Protein AF-D8QLU0-F1 (afdb_monomer_lite)

Structure (mmCIF, N/CA/C/O backbone):
data_AF-D8QLU0-F1
#
_entry.id   AF-D8QLU0-F1
#
loop_
_atom_site.group_PDB
_atom_site.id
_atom_site.type_symbol
_atom_site.label_atom_id
_atom_site.label_alt_id
_atom_site.label_comp_id
_atom_site.label_asym_id
_atom_site.label_entity_id
_atom_site.label_seq_id
_atom_site.pdbx_PDB_ins_code
_atom_site.Cartn_x
_atom_site.Cartn_y
_atom_site.Cartn_z
_atom_site.occupancy
_atom_site.B_iso_or_equiv
_atom_site.auth_seq_id
_atom_site.auth_comp_id
_atom_site.auth_asym_id
_atom_site.auth_atom_id
_atom_site.pdbx_PDB_model_num
ATOM 1 N N . MET A 1 1 ? -12.767 -21.954 -12.892 1.00 42.59 1 MET A N 1
ATOM 2 C CA . MET A 1 1 ? -11.799 -21.763 -13.993 1.00 42.59 1 MET A CA 1
ATOM 3 C C . MET A 1 1 ? -10.598 -22.653 -13.719 1.00 42.59 1 MET A C 1
ATOM 5 O O . MET A 1 1 ? -9.968 -22.487 -12.685 1.00 42.59 1 MET A O 1
ATOM 9 N N . LYS A 1 2 ? -10.355 -23.665 -14.560 1.00 37.97 2 LYS A N 1
ATOM 10 C CA . LYS A 1 2 ? -9.156 -24.511 -14.462 1.00 37.97 2 LYS A CA 1
ATOM 11 C C . LYS A 1 2 ? -7.978 -23.717 -15.044 1.00 37.97 2 LYS A C 1
ATOM 13 O O . LYS A 1 2 ? -8.169 -23.142 -16.116 1.00 37.97 2 LYS A O 1
ATOM 18 N N . PRO A 1 3 ? -6.809 -23.652 -14.385 1.00 48.03 3 PRO A N 1
ATOM 19 C CA . PRO A 1 3 ? -5.644 -23.011 -14.973 1.00 48.03 3 PRO A CA 1
ATOM 20 C C . PRO A 1 3 ? -5.264 -23.787 -16.233 1.00 48.03 3 PRO A C 1
ATOM 22 O O . PRO A 1 3 ? -4.980 -24.984 -16.182 1.00 48.03 3 PRO A O 1
ATOM 25 N N . SER A 1 4 ? -5.332 -23.111 -17.376 1.00 42.91 4 SER A N 1
ATOM 26 C CA . SER A 1 4 ? -4.796 -23.608 -18.632 1.00 42.91 4 SER A CA 1
ATOM 27 C C . SER A 1 4 ? -3.298 -23.802 -18.443 1.00 42.91 4 SER A C 1
ATOM 29 O O . SER A 1 4 ? -2.547 -22.831 -18.364 1.00 42.91 4 SER A O 1
ATOM 31 N N . THR A 1 5 ? -2.865 -25.053 -18.341 1.00 47.31 5 THR A N 1
ATOM 32 C CA . THR A 1 5 ? -1.463 -25.429 -18.464 1.00 47.31 5 THR A CA 1
ATOM 33 C C . THR A 1 5 ? -1.052 -25.168 -19.907 1.00 47.31 5 THR A C 1
ATOM 35 O O . THR A 1 5 ? -1.165 -26.023 -20.785 1.00 47.31 5 THR A O 1
ATOM 38 N N . SER A 1 6 ? -0.628 -23.934 -20.176 1.00 44.28 6 SER A N 1
ATOM 39 C CA . SER A 1 6 ? 0.120 -23.592 -21.375 1.00 44.28 6 SER A CA 1
ATOM 40 C C . SER A 1 6 ? 1.291 -24.563 -21.452 1.00 44.28 6 SER A C 1
ATOM 42 O O . SER A 1 6 ? 2.191 -24.532 -20.614 1.00 44.28 6 SER A O 1
ATOM 44 N N . LYS A 1 7 ? 1.227 -25.483 -22.417 1.00 47.84 7 LYS A N 1
ATOM 45 C CA . LYS A 1 7 ? 2.343 -26.343 -22.791 1.00 47.84 7 LYS A CA 1
ATOM 46 C C . LYS A 1 7 ? 3.467 -25.419 -23.247 1.00 47.84 7 LYS A C 1
ATOM 48 O O . LYS A 1 7 ? 3.504 -25.009 -24.404 1.00 47.84 7 LYS A O 1
ATOM 53 N N . GLU A 1 8 ? 4.344 -25.050 -22.321 1.00 51.41 8 GLU A N 1
ATOM 54 C CA . GLU A 1 8 ? 5.657 -24.505 -22.632 1.00 51.41 8 GLU A CA 1
ATOM 55 C C . GLU A 1 8 ? 6.425 -25.600 -23.374 1.00 51.41 8 GLU A C 1
ATOM 57 O O . GLU A 1 8 ? 7.183 -26.374 -22.793 1.00 51.41 8 GLU A O 1
ATOM 62 N N . ASN A 1 9 ? 6.220 -25.668 -24.688 1.00 54.59 9 ASN A N 1
ATOM 63 C CA . ASN A 1 9 ? 7.154 -26.291 -25.615 1.00 54.59 9 ASN A CA 1
ATOM 64 C C . ASN A 1 9 ? 8.391 -25.385 -25.712 1.00 54.59 9 ASN A C 1
ATOM 66 O O . ASN A 1 9 ? 8.715 -24.856 -26.773 1.00 54.59 9 ASN A O 1
ATOM 70 N N . GLY A 1 10 ? 9.049 -25.141 -24.576 1.00 65.44 10 GLY A N 1
ATOM 71 C CA . GLY A 1 10 ? 10.391 -24.590 -24.574 1.00 65.44 10 GLY A CA 1
ATOM 72 C C . GLY A 1 10 ? 11.273 -25.592 -25.302 1.00 65.44 10 GLY A C 1
ATOM 73 O O . GLY A 1 10 ? 11.283 -26.768 -24.934 1.00 65.44 10 GLY A O 1
ATOM 74 N N . LEU A 1 11 ? 11.947 -25.141 -26.360 1.00 71.50 11 LEU A N 1
ATOM 75 C CA . LEU A 1 11 ? 12.997 -25.892 -27.042 1.00 71.50 11 LEU A CA 1
ATOM 76 C C . LEU A 1 11 ? 14.055 -26.265 -25.999 1.00 71.50 11 LEU A C 1
ATOM 78 O O . LEU A 1 11 ? 14.916 -25.454 -25.668 1.00 71.50 11 LEU A O 1
ATOM 82 N N . ARG A 1 12 ? 13.929 -27.459 -25.419 1.00 82.44 12 ARG A N 1
ATOM 83 C CA . ARG A 1 12 ? 14.950 -28.030 -24.549 1.00 82.44 12 ARG A CA 1
ATOM 84 C C . ARG A 1 12 ? 16.053 -28.530 -25.459 1.00 82.44 12 ARG A C 1
ATOM 86 O O . ARG A 1 12 ? 15.788 -29.373 -26.314 1.00 82.44 12 ARG A O 1
ATOM 93 N N . TYR A 1 13 ? 17.247 -27.981 -25.289 1.00 87.44 13 TYR A N 1
ATOM 94 C CA . TYR A 1 13 ? 18.427 -28.514 -25.948 1.00 87.44 13 TYR A CA 1
ATOM 95 C C . TYR A 1 13 ? 18.682 -29.919 -25.418 1.00 87.44 13 TYR A C 1
ATOM 97 O O . TYR A 1 13 ? 18.434 -30.213 -24.243 1.00 87.44 13 TYR A O 1
ATOM 105 N N . THR A 1 14 ? 19.161 -30.797 -26.290 1.00 94.12 14 THR A N 1
ATOM 106 C CA . THR A 1 14 ? 19.737 -32.054 -25.816 1.00 94.12 14 THR A CA 1
ATOM 107 C C . THR A 1 14 ? 20.988 -31.743 -24.988 1.00 94.12 14 THR A C 1
ATOM 109 O O . THR A 1 14 ? 21.641 -30.713 -25.178 1.00 94.12 14 THR A O 1
ATOM 112 N N . THR A 1 15 ? 21.315 -32.603 -24.025 1.00 93.75 15 THR A N 1
ATOM 113 C CA . THR A 1 15 ? 22.487 -32.427 -23.148 1.00 93.75 15 THR A CA 1
ATOM 114 C C . THR A 1 15 ? 23.781 -32.319 -23.957 1.00 93.75 15 THR A C 1
ATOM 116 O O . THR A 1 15 ? 24.640 -31.500 -23.638 1.00 93.75 15 THR A O 1
ATOM 119 N N . GLU A 1 16 ? 23.873 -33.067 -25.056 1.00 95.50 16 GLU A N 1
ATOM 120 C CA . GLU A 1 16 ? 24.965 -33.006 -26.030 1.00 95.50 16 GLU A CA 1
ATOM 121 C C . GLU A 1 16 ? 25.067 -31.639 -26.721 1.00 95.50 16 GLU A C 1
ATOM 123 O O . GLU A 1 16 ? 26.134 -31.024 -26.721 1.00 95.50 16 GLU A O 1
ATOM 128 N N . GLU A 1 17 ? 23.958 -31.117 -27.254 1.00 93.75 17 GLU A N 1
ATOM 129 C CA . GLU A 1 17 ? 23.924 -29.795 -27.899 1.00 93.75 17 GLU A CA 1
ATOM 130 C C . GLU A 1 17 ? 24.283 -28.674 -26.920 1.00 93.75 17 GLU A C 1
ATOM 132 O O . GLU A 1 17 ? 24.982 -27.721 -27.279 1.00 93.75 17 GLU A O 1
ATOM 137 N N . ALA A 1 18 ? 23.811 -28.780 -25.677 1.00 93.25 18 ALA A N 1
ATOM 138 C CA . ALA A 1 18 ? 24.097 -27.810 -24.633 1.00 93.25 18 ALA A CA 1
ATOM 139 C C . ALA A 1 18 ? 25.587 -27.798 -24.260 1.00 93.25 18 ALA A C 1
ATOM 141 O O . ALA A 1 18 ? 26.190 -26.726 -24.159 1.00 93.25 18 ALA A O 1
ATOM 142 N N . LEU A 1 19 ? 26.197 -28.978 -24.119 1.00 94.75 19 LEU A N 1
ATOM 143 C CA . LEU A 1 19 ? 27.624 -29.127 -23.846 1.00 94.75 19 LEU A CA 1
ATOM 144 C C . LEU A 1 19 ? 28.475 -28.603 -25.008 1.00 94.75 19 LEU A C 1
ATOM 146 O O . LEU A 1 19 ? 29.396 -27.818 -24.782 1.00 94.75 19 LEU A O 1
ATOM 150 N N . GLN A 1 20 ? 28.122 -28.936 -26.252 1.00 95.00 20 GLN A N 1
ATOM 151 C CA . GLN A 1 20 ? 28.825 -28.438 -27.436 1.00 95.00 20 GLN A CA 1
ATOM 152 C C . GLN A 1 20 ? 28.739 -26.907 -27.549 1.00 95.00 20 GLN A C 1
ATOM 154 O O . GLN A 1 20 ? 29.733 -26.239 -27.844 1.00 95.00 20 GLN A O 1
ATOM 159 N N . ALA A 1 21 ? 27.569 -26.323 -27.274 1.00 91.50 21 ALA A N 1
ATOM 160 C CA . ALA A 1 21 ? 27.392 -24.874 -27.283 1.00 91.50 21 ALA A CA 1
ATOM 161 C C . ALA A 1 21 ? 28.233 -24.173 -26.203 1.00 91.50 21 ALA A C 1
ATOM 163 O O . ALA A 1 21 ? 28.772 -23.096 -26.454 1.00 91.50 21 ALA A O 1
ATOM 164 N N . LEU A 1 22 ? 28.375 -24.777 -25.020 1.00 91.38 22 LEU A N 1
ATOM 165 C CA . LEU A 1 22 ? 29.214 -24.248 -23.942 1.00 91.38 22 LEU A CA 1
ATOM 166 C C . LEU A 1 22 ? 30.711 -24.399 -24.242 1.00 91.38 22 LEU A C 1
ATOM 168 O O . LEU A 1 22 ? 31.480 -23.483 -23.956 1.00 91.38 22 LEU A O 1
ATOM 172 N N . GLN A 1 23 ? 31.131 -25.489 -24.885 1.00 93.88 23 GLN A N 1
ATOM 173 C CA . GLN A 1 23 ? 32.516 -25.664 -25.340 1.00 93.88 23 GLN A CA 1
ATOM 174 C C . GLN A 1 23 ? 32.914 -24.613 -26.382 1.00 93.88 23 GLN A C 1
ATOM 176 O O . GLN A 1 23 ? 33.992 -24.029 -26.287 1.00 93.88 23 GLN A O 1
ATOM 181 N N . LEU A 1 24 ? 32.019 -24.278 -27.320 1.00 88.06 24 LEU A N 1
ATOM 182 C CA . LEU A 1 24 ? 32.236 -23.175 -28.269 1.00 88.06 24 LEU A CA 1
ATOM 183 C C . LEU A 1 24 ? 32.395 -21.807 -27.581 1.00 88.06 24 LEU A C 1
ATOM 185 O O . LEU A 1 24 ? 32.957 -20.884 -28.169 1.00 88.06 24 LEU A O 1
ATOM 189 N N . LEU A 1 25 ? 31.910 -21.673 -26.344 1.00 85.69 25 LEU A N 1
ATOM 190 C CA . LEU A 1 25 ? 32.063 -20.482 -25.506 1.00 85.69 25 LEU A CA 1
ATOM 191 C C . LEU A 1 25 ? 33.314 -20.527 -24.613 1.00 85.69 25 LEU A C 1
ATOM 193 O O . LEU A 1 25 ? 33.528 -19.596 -23.838 1.00 85.69 25 LEU A O 1
ATOM 197 N N . GLY A 1 26 ? 34.143 -21.569 -24.728 1.00 88.69 26 GLY A N 1
ATOM 198 C CA . GLY A 1 26 ? 35.366 -21.738 -23.943 1.00 88.69 26 GLY A CA 1
ATOM 199 C C . GLY A 1 26 ? 35.150 -22.385 -22.573 1.00 88.69 26 GLY A C 1
ATOM 200 O O . GLY A 1 26 ? 35.978 -22.198 -21.683 1.00 88.69 26 GLY A O 1
ATOM 201 N N . ALA A 1 27 ? 34.047 -23.115 -22.372 1.00 89.38 27 ALA A N 1
ATOM 202 C CA . ALA A 1 27 ? 33.886 -23.939 -21.177 1.00 89.38 27 ALA A CA 1
ATOM 203 C C . ALA A 1 27 ? 34.924 -25.085 -21.160 1.00 89.38 27 ALA A C 1
ATOM 205 O O . ALA A 1 27 ? 35.258 -25.611 -22.225 1.00 89.38 27 ALA A O 1
ATOM 206 N N . PRO A 1 28 ? 35.431 -25.483 -19.977 1.00 91.44 28 PRO A N 1
ATOM 207 C CA . PRO A 1 28 ? 36.378 -26.589 -19.853 1.00 91.44 28 PRO A CA 1
ATOM 208 C C . PRO A 1 28 ? 35.772 -27.918 -20.327 1.00 91.44 28 PRO A C 1
ATOM 210 O O . PRO A 1 28 ? 34.553 -28.100 -20.314 1.00 91.44 28 PRO A O 1
ATOM 213 N N . GLU A 1 29 ? 36.631 -28.859 -20.725 1.00 95.06 29 GLU A N 1
ATOM 21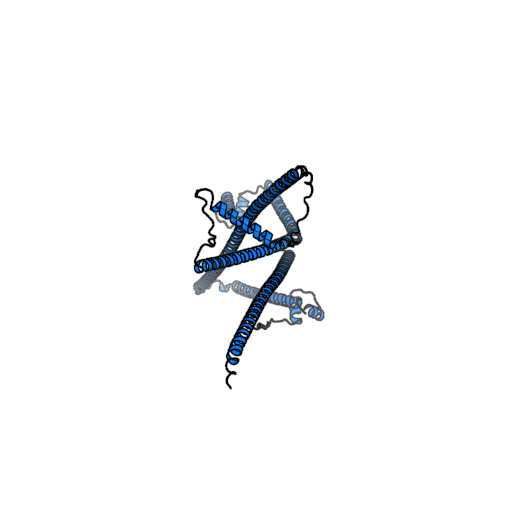4 C CA . GLU A 1 29 ? 36.221 -30.213 -21.104 1.00 95.06 29 GLU A CA 1
ATOM 215 C C . GLU A 1 29 ? 35.676 -30.952 -19.874 1.00 95.06 29 GLU A C 1
ATOM 217 O O . GLU A 1 29 ? 36.420 -31.349 -18.979 1.00 95.06 29 GLU A O 1
ATOM 222 N N . ILE A 1 30 ? 34.353 -31.092 -19.808 1.00 95.31 30 ILE A N 1
ATOM 223 C CA . ILE A 1 30 ? 33.642 -31.843 -18.770 1.00 95.31 30 ILE A CA 1
ATOM 224 C C . ILE A 1 30 ? 33.129 -33.135 -19.409 1.00 95.31 30 ILE A C 1
ATOM 226 O O . ILE A 1 30 ? 32.695 -33.127 -20.563 1.00 95.31 30 ILE A O 1
ATOM 230 N N . SER A 1 31 ? 33.183 -34.247 -18.671 1.00 97.19 31 SER A N 1
ATOM 231 C CA . SER A 1 31 ? 32.624 -35.515 -19.140 1.00 97.19 31 SER A CA 1
ATOM 232 C C . SER A 1 31 ? 31.111 -35.383 -19.364 1.00 97.19 31 SER A C 1
ATOM 234 O O . SER A 1 31 ? 30.419 -34.653 -18.650 1.00 97.19 31 SER A O 1
ATOM 236 N N . LEU A 1 32 ? 30.575 -36.090 -20.360 1.00 96.62 32 LEU A N 1
ATOM 237 C CA . LEU A 1 32 ? 29.146 -36.021 -20.672 1.00 96.62 32 LEU A CA 1
ATOM 238 C C . LEU A 1 32 ? 28.286 -36.484 -19.485 1.00 96.62 32 LEU A C 1
ATOM 240 O O . LEU A 1 32 ? 27.271 -35.862 -19.189 1.00 96.62 32 LEU A O 1
ATOM 244 N N . GLU A 1 33 ? 28.737 -37.496 -18.741 1.00 96.19 33 GLU A N 1
ATOM 245 C CA . GLU A 1 33 ? 28.049 -37.987 -17.542 1.00 96.19 33 GLU A CA 1
ATOM 246 C C . GLU A 1 33 ? 27.980 -36.935 -16.421 1.00 96.19 33 GLU A C 1
ATOM 248 O O . GLU A 1 33 ? 26.939 -36.778 -15.775 1.00 96.19 33 GLU A O 1
ATOM 253 N N . ASP A 1 34 ? 29.060 -36.180 -16.196 1.00 95.75 34 ASP A N 1
ATOM 254 C CA . ASP A 1 34 ? 29.078 -35.108 -15.195 1.00 95.75 34 ASP A CA 1
ATOM 255 C C . ASP A 1 34 ? 28.208 -33.926 -15.629 1.00 95.75 34 ASP A C 1
ATOM 257 O O . ASP A 1 34 ? 27.493 -33.332 -14.814 1.00 95.75 34 ASP A O 1
ATOM 261 N N . PHE A 1 35 ? 28.208 -33.616 -16.926 1.00 96.25 35 PHE A N 1
ATOM 262 C CA . PHE A 1 35 ? 27.355 -32.573 -17.474 1.00 96.25 35 PHE A CA 1
ATOM 263 C C . PHE A 1 35 ? 25.873 -32.945 -17.410 1.00 96.25 35 PHE A C 1
ATOM 265 O O . PHE A 1 35 ? 25.054 -32.107 -17.041 1.00 96.25 35 PHE A O 1
ATOM 272 N N . GLU A 1 36 ? 25.508 -34.201 -17.675 1.00 96.19 36 GLU A N 1
ATOM 273 C CA . GLU A 1 36 ? 24.134 -34.680 -17.508 1.00 96.19 36 GLU A CA 1
ATOM 274 C C . GLU A 1 36 ? 23.643 -34.540 -16.066 1.00 96.19 36 GLU A C 1
ATOM 276 O O . GLU A 1 36 ? 22.479 -34.204 -15.835 1.00 96.19 36 GLU A O 1
ATOM 281 N N . ARG A 1 37 ? 24.517 -34.767 -15.077 1.00 94.38 37 ARG A N 1
ATOM 282 C CA . ARG A 1 37 ? 24.182 -34.538 -13.663 1.00 94.38 37 ARG A CA 1
ATOM 283 C C . ARG A 1 37 ? 23.953 -33.056 -13.381 1.00 94.38 37 ARG A C 1
ATOM 285 O O . ARG A 1 37 ? 23.000 -32.723 -12.680 1.00 94.38 37 ARG A O 1
ATOM 292 N N . LEU A 1 38 ? 24.778 -32.180 -13.956 1.00 93.44 38 LEU A N 1
ATOM 293 C CA . LEU A 1 38 ? 24.679 -30.725 -13.810 1.00 93.44 38 LEU A CA 1
ATOM 294 C C . LEU A 1 38 ? 23.454 -30.131 -14.536 1.00 93.44 38 LEU A C 1
ATOM 296 O O . LEU A 1 38 ? 22.857 -29.159 -14.072 1.00 93.44 38 LEU A O 1
ATOM 300 N N . HIS A 1 39 ? 23.061 -30.725 -15.666 1.00 93.94 39 HIS A N 1
ATOM 301 C CA . HIS A 1 39 ? 21.926 -30.301 -16.493 1.00 93.94 39 HIS A CA 1
ATOM 302 C C . HIS A 1 39 ? 20.571 -30.728 -15.901 1.00 93.94 39 HIS A C 1
ATOM 304 O O . HIS A 1 39 ? 19.517 -30.231 -16.296 1.00 93.94 39 HIS A O 1
ATOM 310 N N . ARG A 1 40 ? 20.550 -31.586 -14.873 1.00 93.94 40 ARG A N 1
ATOM 311 C CA . ARG A 1 40 ? 19.311 -31.928 -14.159 1.00 93.94 40 ARG A CA 1
ATOM 312 C C . ARG A 1 40 ? 18.896 -30.809 -13.194 1.00 93.94 40 ARG A C 1
ATOM 314 O O . ARG A 1 40 ? 19.660 -30.359 -12.348 1.00 93.94 40 ARG A O 1
ATOM 321 N N . GLY A 1 41 ? 17.627 -30.403 -13.263 1.00 92.12 41 GLY A N 1
ATOM 322 C CA . GLY A 1 41 ? 17.003 -29.498 -12.288 1.00 92.12 41 GLY A CA 1
ATOM 323 C C . GLY A 1 41 ? 17.028 -28.015 -12.679 1.00 92.12 41 GLY A C 1
ATOM 324 O O . GLY A 1 41 ? 16.876 -27.663 -13.847 1.00 92.12 41 GLY A O 1
ATOM 325 N N . ALA A 1 42 ? 17.132 -27.124 -11.686 1.00 90.31 42 ALA A N 1
ATOM 326 C CA . ALA A 1 42 ? 17.070 -25.673 -11.900 1.00 90.31 42 ALA A CA 1
ATOM 327 C C . ALA A 1 42 ? 18.297 -25.127 -12.653 1.00 90.31 42 ALA A C 1
ATOM 329 O O . ALA A 1 42 ? 18.157 -24.211 -13.461 1.00 90.31 42 ALA A O 1
ATOM 330 N N . MET A 1 43 ? 19.470 -25.728 -12.433 1.00 90.75 43 MET A N 1
ATOM 331 C CA . MET A 1 43 ? 20.715 -25.347 -13.103 1.00 90.75 43 MET A CA 1
ATOM 332 C C . MET A 1 43 ? 20.645 -25.593 -14.614 1.00 90.75 43 MET A C 1
ATOM 334 O O . MET A 1 43 ? 20.988 -24.706 -15.387 1.00 90.75 43 MET A O 1
ATOM 338 N N . GLY A 1 44 ? 20.093 -26.732 -15.047 1.00 93.31 44 GLY A N 1
ATOM 339 C CA . GLY A 1 44 ? 19.870 -27.023 -16.468 1.00 93.31 44 GLY A CA 1
ATOM 340 C C . GLY A 1 44 ? 19.025 -25.974 -17.183 1.00 93.31 44 GLY A C 1
ATOM 341 O O . GLY A 1 44 ? 19.401 -25.507 -18.251 1.00 93.31 44 GLY A O 1
ATOM 342 N N . LYS A 1 45 ? 17.939 -25.503 -16.554 1.00 92.25 45 LYS A N 1
ATOM 343 C CA . LYS A 1 45 ? 17.112 -24.421 -17.123 1.00 92.25 45 LYS A CA 1
ATOM 344 C C . LYS A 1 45 ? 17.900 -23.122 -17.303 1.00 92.25 45 LYS A C 1
ATOM 346 O O . LYS A 1 45 ? 17.679 -22.387 -18.263 1.00 92.25 45 LYS A O 1
ATOM 351 N N . LEU A 1 46 ? 18.801 -22.828 -16.367 1.00 91.94 46 LEU A N 1
ATOM 352 C CA . LEU A 1 46 ? 19.657 -21.647 -16.416 1.00 91.94 46 LEU A CA 1
ATOM 353 C C . LEU A 1 46 ? 20.694 -21.789 -17.541 1.00 91.94 46 LEU A C 1
ATOM 355 O O . LEU A 1 46 ? 20.881 -20.853 -18.316 1.00 91.94 46 LEU A O 1
ATOM 359 N N . LEU A 1 47 ? 21.282 -22.978 -17.704 1.00 92.75 47 LEU A N 1
ATOM 360 C CA . LEU A 1 47 ? 22.176 -23.296 -18.820 1.00 92.75 47 LEU A CA 1
ATOM 361 C C . LEU A 1 47 ? 21.460 -23.181 -20.171 1.00 92.75 47 LEU A C 1
ATOM 363 O O . LEU A 1 47 ? 21.967 -22.494 -21.054 1.00 92.75 47 LEU A O 1
ATOM 367 N N . ASP A 1 48 ? 20.254 -23.734 -20.312 1.00 92.69 48 ASP A N 1
ATOM 368 C CA . ASP A 1 48 ? 19.435 -23.601 -21.526 1.00 92.69 48 ASP A CA 1
ATOM 369 C C . ASP A 1 48 ? 19.124 -22.122 -21.841 1.00 92.69 48 ASP A C 1
ATOM 371 O O . ASP A 1 48 ? 19.182 -21.677 -22.995 1.00 92.69 48 ASP A O 1
ATOM 375 N N . SER A 1 49 ? 18.849 -21.315 -20.808 1.00 91.25 49 SER A N 1
ATOM 376 C CA . SER A 1 49 ? 18.652 -19.867 -20.946 1.00 91.25 49 SER A CA 1
ATOM 377 C C . SER A 1 49 ? 19.928 -19.146 -21.396 1.00 91.25 49 SER A C 1
ATOM 379 O O . SER A 1 49 ? 19.862 -18.248 -22.236 1.00 91.25 49 SER A O 1
ATOM 381 N N . ILE A 1 50 ? 21.096 -19.520 -20.872 1.00 90.88 50 ILE A N 1
ATOM 382 C CA . ILE A 1 50 ? 22.382 -18.940 -21.283 1.00 90.88 50 ILE A CA 1
ATOM 383 C C . ILE A 1 50 ? 22.695 -19.322 -22.732 1.00 90.88 50 ILE A C 1
ATOM 385 O O . ILE A 1 50 ? 23.035 -18.452 -23.536 1.00 90.88 50 ILE A O 1
ATOM 389 N N . ILE A 1 51 ? 22.534 -20.598 -23.087 1.00 91.44 51 ILE A N 1
ATOM 390 C CA . ILE A 1 51 ? 22.804 -21.120 -24.431 1.00 91.44 51 ILE A CA 1
ATOM 391 C C . ILE A 1 51 ? 21.907 -20.430 -25.459 1.00 91.44 51 ILE A C 1
ATOM 393 O O . ILE A 1 51 ? 22.409 -19.918 -26.461 1.00 91.44 51 ILE A O 1
ATOM 397 N N . SER A 1 52 ? 20.601 -20.329 -25.195 1.00 88.56 52 SER A N 1
ATOM 398 C CA . SER A 1 52 ? 19.668 -19.630 -26.090 1.00 88.56 52 SER A CA 1
ATOM 399 C C . SER A 1 52 ? 20.038 -18.153 -26.278 1.00 88.56 52 SER A C 1
ATOM 401 O O . SER A 1 52 ? 20.063 -17.657 -27.410 1.00 88.56 52 SER A O 1
ATOM 403 N N . HIS A 1 53 ? 20.413 -17.454 -25.202 1.00 87.69 53 HIS A N 1
ATOM 404 C CA . HIS A 1 53 ? 20.850 -16.063 -25.278 1.00 87.69 53 HIS A CA 1
ATOM 405 C C . HIS A 1 53 ? 22.160 -15.915 -26.072 1.00 87.69 53 HIS A C 1
ATOM 407 O O . HIS A 1 53 ? 22.328 -14.966 -26.850 1.00 87.69 53 HIS A O 1
ATOM 413 N N . MET A 1 54 ? 23.103 -16.840 -25.900 1.00 85.88 54 MET A N 1
ATOM 414 C CA . MET A 1 54 ? 24.386 -16.810 -26.598 1.00 85.88 54 MET A CA 1
ATOM 415 C C . MET A 1 54 ? 24.254 -17.144 -28.081 1.00 85.88 54 MET A C 1
ATOM 417 O O . MET A 1 54 ? 24.802 -16.412 -28.907 1.00 85.88 54 MET A O 1
ATOM 421 N N . GLN A 1 55 ? 23.451 -18.147 -28.441 1.00 86.94 55 GLN A N 1
ATOM 422 C CA . GLN A 1 55 ? 23.112 -18.423 -29.838 1.00 86.94 55 GLN A CA 1
ATOM 423 C C . GLN A 1 55 ? 22.435 -17.214 -30.494 1.00 86.94 55 GLN A C 1
ATOM 425 O O . GLN A 1 55 ? 22.775 -16.849 -31.622 1.00 86.94 55 GLN A O 1
ATOM 430 N N . GLY A 1 56 ? 21.529 -16.538 -29.778 1.00 84.50 56 GLY A N 1
ATOM 431 C CA . GLY A 1 56 ? 20.923 -15.287 -30.232 1.00 84.50 56 GLY A CA 1
ATOM 432 C C . GLY A 1 56 ? 21.972 -14.218 -30.554 1.00 84.50 56 GLY A C 1
ATOM 433 O O . GLY A 1 56 ? 21.973 -13.654 -31.651 1.00 84.50 56 GLY A O 1
ATOM 434 N N . ARG A 1 57 ? 22.929 -13.986 -29.645 1.00 85.19 57 ARG A N 1
ATOM 435 C CA . ARG A 1 57 ? 24.042 -13.042 -29.863 1.00 85.19 57 ARG A CA 1
ATOM 436 C C . ARG A 1 57 ? 24.927 -13.440 -31.044 1.00 85.19 57 ARG A C 1
ATOM 438 O O . ARG A 1 57 ? 25.275 -12.578 -31.850 1.00 85.19 57 ARG A O 1
ATOM 445 N N . GLN A 1 58 ? 25.264 -14.721 -31.178 1.00 84.94 58 GLN A N 1
ATOM 446 C CA . GLN A 1 58 ? 26.107 -15.223 -32.263 1.00 84.94 58 GLN A CA 1
ATOM 447 C C . GLN A 1 58 ? 25.428 -15.057 -33.627 1.00 84.94 58 GLN A C 1
ATOM 449 O O . GLN A 1 58 ? 26.058 -14.568 -34.564 1.00 84.94 58 GLN A O 1
ATOM 454 N N . ARG A 1 59 ? 24.128 -15.365 -33.730 1.00 83.62 59 ARG A N 1
ATOM 455 C CA . ARG A 1 59 ? 23.335 -15.139 -34.950 1.00 83.62 59 ARG A CA 1
ATOM 456 C C . ARG A 1 59 ? 23.284 -13.658 -35.326 1.00 83.62 59 ARG A C 1
ATOM 458 O O . ARG A 1 59 ? 23.484 -13.321 -36.491 1.00 83.62 59 ARG A O 1
ATOM 465 N N . VAL A 1 60 ? 23.085 -12.765 -34.352 1.00 84.00 60 VAL A N 1
ATOM 466 C CA . VAL A 1 60 ? 23.115 -11.309 -34.586 1.00 84.00 60 VAL A CA 1
ATOM 467 C C . VAL A 1 60 ? 24.503 -10.848 -35.041 1.00 84.00 60 VAL A C 1
ATOM 469 O O . VAL A 1 60 ? 24.606 -10.047 -35.969 1.00 84.00 60 VAL A O 1
ATOM 472 N N . SER A 1 61 ? 25.571 -11.366 -34.432 1.00 86.19 61 SER A N 1
ATOM 473 C CA . SER A 1 61 ? 26.951 -11.065 -34.827 1.00 86.19 61 SER A CA 1
ATOM 474 C C . SER A 1 61 ? 27.245 -11.525 -36.260 1.00 86.19 61 SER A C 1
ATOM 476 O O . SER A 1 61 ? 27.717 -10.735 -37.075 1.00 86.19 61 SER A O 1
ATOM 478 N N . ALA A 1 62 ? 26.869 -12.758 -36.613 1.00 87.62 62 ALA A N 1
ATOM 479 C CA . ALA A 1 62 ? 27.018 -13.300 -37.962 1.00 87.62 62 ALA A CA 1
ATOM 480 C C . ALA A 1 62 ? 26.216 -12.496 -38.999 1.00 87.62 62 ALA A C 1
ATOM 482 O O . ALA A 1 62 ? 26.733 -12.180 -40.072 1.00 87.62 62 ALA A O 1
ATOM 483 N N . ALA A 1 63 ? 24.985 -12.094 -38.667 1.00 85.62 63 ALA A N 1
ATOM 484 C CA . ALA A 1 63 ? 24.175 -11.230 -39.521 1.00 85.62 63 ALA A CA 1
ATOM 485 C C . ALA A 1 63 ? 24.840 -9.859 -39.738 1.00 85.62 63 ALA A C 1
ATOM 487 O O . ALA A 1 63 ? 24.922 -9.388 -40.873 1.00 85.62 63 ALA A O 1
ATOM 488 N N . ARG A 1 64 ? 25.381 -9.237 -38.679 1.00 84.06 64 ARG A N 1
ATOM 489 C CA . ARG A 1 64 ? 26.134 -7.974 -38.781 1.00 84.06 64 ARG A CA 1
ATOM 490 C C . ARG A 1 64 ? 27.393 -8.128 -39.628 1.00 84.06 64 ARG A C 1
ATOM 492 O O . ARG A 1 64 ? 27.625 -7.295 -40.498 1.00 84.06 64 ARG A O 1
ATOM 499 N N . ALA A 1 65 ? 28.160 -9.197 -39.427 1.00 88.00 65 ALA A N 1
ATOM 500 C CA . ALA A 1 65 ? 29.337 -9.498 -40.234 1.00 88.00 65 ALA A CA 1
ATOM 501 C C . ALA A 1 65 ? 28.969 -9.702 -41.714 1.00 88.00 65 ALA A C 1
ATOM 503 O O . ALA A 1 65 ? 29.674 -9.221 -42.595 1.00 88.00 65 ALA A O 1
ATOM 504 N N . GLY A 1 66 ? 27.835 -10.351 -42.001 1.00 89.75 66 GLY A N 1
ATOM 505 C CA . GLY A 1 66 ? 27.307 -10.499 -43.358 1.00 89.75 66 GLY A CA 1
ATOM 506 C C . GLY A 1 66 ? 26.910 -9.165 -43.997 1.00 89.75 66 GLY A C 1
ATOM 507 O O . GLY A 1 66 ? 27.254 -8.912 -45.151 1.00 89.75 66 GLY A O 1
ATOM 508 N N . ILE A 1 67 ? 26.232 -8.287 -43.250 1.00 81.94 67 ILE A N 1
ATOM 509 C CA . ILE A 1 67 ? 25.887 -6.931 -43.709 1.00 81.94 67 ILE A CA 1
ATOM 510 C C . ILE A 1 67 ? 27.157 -6.120 -43.983 1.00 81.94 67 ILE A C 1
ATOM 512 O O . ILE A 1 67 ? 27.236 -5.446 -45.009 1.00 81.94 67 ILE A O 1
ATOM 516 N N . GLN A 1 68 ? 28.151 -6.205 -43.099 1.00 87.31 68 GLN A N 1
ATOM 517 C CA . GLN A 1 68 ? 29.408 -5.484 -43.255 1.00 87.31 68 GLN A CA 1
ATOM 518 C C . GLN A 1 68 ? 30.194 -5.989 -44.467 1.00 87.31 68 GLN A C 1
ATOM 520 O O . GLN A 1 68 ? 30.550 -5.184 -45.315 1.00 87.31 68 GLN A O 1
ATOM 525 N N . LYS A 1 69 ? 30.328 -7.311 -44.646 1.00 89.31 69 LYS A N 1
ATOM 526 C CA . LYS A 1 69 ? 30.951 -7.895 -45.845 1.00 89.31 69 LYS A CA 1
ATOM 527 C C . LYS A 1 69 ? 30.284 -7.426 -47.135 1.00 89.31 69 LYS A C 1
ATOM 529 O O . LYS A 1 69 ? 30.982 -7.112 -48.090 1.00 89.31 69 LYS A O 1
ATOM 534 N N . ARG A 1 70 ? 28.948 -7.346 -47.174 1.00 82.88 70 ARG A N 1
ATOM 535 C CA . ARG A 1 70 ? 28.233 -6.817 -48.349 1.00 82.88 70 ARG A CA 1
ATOM 536 C C . ARG A 1 70 ? 28.525 -5.335 -48.577 1.00 82.88 70 ARG A C 1
ATOM 538 O O . ARG A 1 70 ? 28.687 -4.931 -49.719 1.00 82.88 70 ARG A O 1
ATOM 545 N N . ARG A 1 71 ? 28.609 -4.528 -47.514 1.00 79.44 71 ARG A N 1
ATOM 546 C CA . ARG A 1 71 ? 28.997 -3.112 -47.622 1.00 79.44 71 ARG A CA 1
ATOM 547 C C . ARG A 1 71 ? 30.422 -2.953 -48.134 1.00 79.44 71 ARG A C 1
ATOM 549 O O . ARG A 1 71 ? 30.639 -2.150 -49.031 1.00 79.44 71 ARG A O 1
ATOM 556 N N . ASP A 1 72 ? 31.351 -3.741 -47.609 1.00 81.88 72 ASP A N 1
ATOM 557 C CA . ASP A 1 72 ? 32.757 -3.689 -48.000 1.00 81.88 72 ASP A CA 1
ATOM 558 C C . ASP A 1 72 ? 32.940 -4.174 -49.448 1.00 81.88 72 ASP A C 1
ATOM 560 O O . ASP A 1 72 ? 33.695 -3.569 -50.198 1.00 81.88 72 ASP A O 1
ATOM 564 N N . GLN A 1 73 ? 32.185 -5.190 -49.889 1.00 82.94 73 GLN A N 1
ATOM 565 C CA . GLN A 1 73 ? 32.152 -5.633 -51.292 1.00 82.94 73 GLN A CA 1
ATOM 566 C C . GLN A 1 73 ? 31.621 -4.551 -52.239 1.00 82.94 73 GLN A C 1
ATOM 568 O O . GLN A 1 73 ? 32.176 -4.364 -53.315 1.00 82.94 73 GLN A O 1
ATOM 573 N N . VAL A 1 74 ? 30.577 -3.820 -51.836 1.00 74.50 74 VAL A N 1
ATOM 574 C CA . VAL A 1 74 ? 30.045 -2.692 -52.619 1.00 74.50 74 VAL A CA 1
ATOM 575 C C . VAL A 1 74 ? 31.031 -1.519 -52.646 1.00 74.50 74 VAL A C 1
ATOM 577 O O . VAL A 1 74 ? 31.161 -0.857 -53.669 1.00 74.50 74 VAL A O 1
ATOM 580 N N . ALA A 1 75 ? 31.751 -1.269 -51.549 1.00 75.88 75 ALA A N 1
ATOM 581 C CA . ALA A 1 75 ? 32.765 -0.217 -51.475 1.00 75.88 75 ALA A CA 1
ATOM 582 C C . ALA A 1 75 ? 34.051 -0.559 -52.253 1.00 75.88 75 ALA A C 1
ATOM 584 O O . ALA A 1 75 ? 34.720 0.341 -52.754 1.00 75.88 75 ALA A O 1
ATOM 585 N N . ALA A 1 76 ? 34.395 -1.846 -52.354 1.00 78.19 76 ALA A N 1
ATOM 586 C CA . ALA A 1 76 ? 35.599 -2.337 -53.018 1.00 78.19 76 ALA A CA 1
ATOM 587 C C . ALA A 1 76 ? 35.458 -2.504 -54.540 1.00 78.19 76 ALA A C 1
ATOM 589 O O . ALA A 1 76 ? 36.438 -2.880 -55.177 1.00 78.19 76 ALA A O 1
ATOM 590 N N . ASP A 1 77 ? 34.285 -2.243 -55.130 1.00 73.00 77 ASP A N 1
ATOM 591 C CA . ASP A 1 77 ? 34.088 -2.275 -56.582 1.00 73.00 77 ASP A CA 1
ATOM 592 C C . ASP A 1 77 ? 34.259 -0.858 -57.184 1.00 73.00 77 ASP A C 1
ATOM 594 O O . ASP A 1 77 ? 33.301 -0.078 -57.249 1.00 73.00 77 ASP A O 1
ATOM 598 N N . PRO A 1 78 ? 35.472 -0.466 -57.635 1.00 60.97 78 PRO A N 1
ATOM 599 C CA . PRO A 1 78 ? 35.775 0.893 -58.098 1.00 60.97 78 PRO A CA 1
ATOM 600 C C . PRO A 1 78 ? 35.030 1.289 -59.384 1.00 60.97 78 PRO A C 1
ATOM 602 O O . PRO A 1 78 ? 35.075 2.451 -59.789 1.00 60.97 78 PRO A O 1
ATOM 605 N N . ARG A 1 79 ? 34.320 0.357 -60.038 1.00 58.44 79 ARG A N 1
ATOM 606 C CA . ARG A 1 79 ? 33.495 0.633 -61.228 1.00 58.44 79 ARG A CA 1
ATOM 607 C C . ARG A 1 79 ? 32.075 1.104 -60.900 1.00 58.44 79 ARG A C 1
ATOM 609 O O . ARG A 1 79 ? 31.391 1.597 -61.797 1.00 58.44 79 ARG A O 1
ATOM 616 N N . ALA A 1 80 ? 31.642 1.024 -59.640 1.00 56.41 80 ALA A N 1
ATOM 617 C CA . ALA A 1 80 ? 30.350 1.553 -59.194 1.00 56.41 80 ALA A CA 1
ATOM 618 C C . ALA A 1 80 ? 30.358 3.081 -58.961 1.00 56.41 80 ALA A C 1
ATOM 620 O O . ALA A 1 80 ? 29.310 3.680 -58.736 1.00 56.41 80 ALA A O 1
ATOM 621 N N . GLY A 1 81 ? 31.526 3.728 -59.043 1.00 52.97 81 GLY A N 1
ATOM 622 C CA . GLY A 1 81 ? 31.742 5.094 -58.562 1.00 52.97 81 GLY A CA 1
ATOM 623 C C . GLY A 1 81 ? 31.237 6.255 -59.422 1.00 52.97 81 GLY A C 1
ATOM 624 O O . GLY A 1 81 ? 31.511 7.388 -59.049 1.00 52.97 81 GLY A O 1
ATOM 625 N N . ASN A 1 82 ? 30.554 6.055 -60.559 1.00 51.00 82 ASN A N 1
ATOM 626 C CA . ASN A 1 82 ? 30.107 7.229 -61.337 1.00 51.00 82 ASN A CA 1
ATOM 627 C C . ASN A 1 82 ? 28.905 7.051 -62.271 1.00 51.00 82 ASN A C 1
ATOM 629 O O . ASN A 1 82 ? 28.640 7.903 -63.119 1.00 51.00 82 ASN A O 1
ATOM 633 N N . LYS A 1 83 ? 28.135 5.971 -62.126 1.00 55.28 83 LYS A N 1
ATOM 634 C CA . LYS A 1 83 ? 26.780 5.970 -62.678 1.00 55.28 83 LYS A CA 1
ATOM 635 C C . LYS A 1 83 ? 25.897 6.553 -61.593 1.00 55.28 83 LYS A C 1
ATOM 637 O O . LYS A 1 83 ? 25.484 5.817 -60.705 1.00 55.28 83 LYS A O 1
ATOM 642 N N . PHE A 1 84 ? 25.649 7.863 -61.659 1.00 52.25 84 PHE A N 1
ATOM 643 C CA . PHE A 1 84 ? 24.478 8.477 -61.039 1.00 52.25 84 PHE A CA 1
ATOM 644 C C . PHE A 1 84 ? 23.276 7.618 -61.429 1.00 52.25 84 PHE A C 1
ATOM 646 O O . PHE A 1 84 ? 22.757 7.694 -62.546 1.00 52.25 84 PHE A O 1
ATOM 653 N N . SER A 1 85 ? 22.929 6.692 -60.541 1.00 58.09 85 SER A N 1
ATOM 654 C CA . SER A 1 85 ? 21.738 5.883 -60.657 1.00 58.09 85 SER A CA 1
ATOM 655 C C . SER A 1 85 ? 20.597 6.881 -60.750 1.00 58.09 85 SER A C 1
ATOM 657 O O . SER A 1 85 ? 20.431 7.714 -59.861 1.00 58.09 85 SER A O 1
ATOM 659 N N . LYS A 1 86 ? 19.808 6.823 -61.825 1.00 60.81 86 LYS A N 1
ATOM 660 C CA . LYS A 1 86 ? 18.589 7.633 -61.947 1.00 60.81 86 LYS A CA 1
ATOM 661 C C . LYS A 1 86 ? 17.614 7.401 -60.773 1.00 60.81 86 LYS A C 1
ATOM 663 O O . LYS A 1 86 ? 16.664 8.164 -60.630 1.00 60.81 86 LYS A O 1
ATOM 668 N N . ASP A 1 87 ? 17.890 6.423 -59.906 1.00 63.22 87 ASP A N 1
ATOM 669 C CA . ASP A 1 87 ? 17.130 6.103 -58.702 1.00 63.22 87 ASP A CA 1
ATOM 670 C C . ASP A 1 87 ? 17.649 6.789 -57.423 1.00 63.22 87 ASP A C 1
ATOM 672 O O . ASP A 1 87 ? 17.024 6.647 -56.375 1.00 63.22 87 ASP A O 1
ATOM 676 N N . GLU A 1 88 ? 18.734 7.571 -57.463 1.00 76.25 88 GLU A N 1
ATOM 677 C CA . GLU A 1 88 ? 19.208 8.352 -56.307 1.00 76.25 88 GLU A CA 1
ATOM 678 C C . GLU A 1 88 ? 18.114 9.225 -55.643 1.00 76.25 88 GLU A C 1
ATOM 680 O O . GLU A 1 88 ? 17.994 9.188 -54.412 1.00 76.25 88 GLU A O 1
ATOM 685 N N . PRO A 1 89 ? 17.239 9.952 -56.378 1.00 80.38 89 PRO A N 1
ATOM 686 C CA . PRO A 1 89 ? 16.129 10.670 -55.747 1.00 80.38 89 PRO A CA 1
ATOM 687 C C . PRO A 1 89 ? 15.107 9.730 -55.086 1.00 80.38 89 PRO A C 1
ATOM 689 O O . PRO A 1 89 ? 14.566 10.064 -54.030 1.00 80.38 89 PRO A O 1
ATOM 692 N N . LEU A 1 90 ? 14.869 8.537 -55.647 1.00 80.44 90 LEU A N 1
ATOM 693 C CA . LEU A 1 90 ? 13.960 7.539 -55.070 1.00 80.44 90 LEU A CA 1
ATOM 694 C C . LEU A 1 90 ? 14.549 6.901 -53.807 1.00 80.44 90 LEU A C 1
ATOM 696 O O . LEU A 1 90 ? 13.830 6.692 -52.828 1.00 80.44 90 LEU A O 1
ATOM 700 N N . GLU A 1 91 ? 15.852 6.626 -53.784 1.00 79.56 91 GLU A N 1
ATOM 701 C CA . GLU A 1 91 ? 16.537 6.162 -52.579 1.00 79.56 91 GLU A CA 1
ATOM 702 C C . GLU A 1 91 ? 16.545 7.225 -51.482 1.00 79.56 91 GLU A C 1
ATOM 704 O O . GLU A 1 91 ? 16.286 6.907 -50.319 1.00 79.56 91 GLU A O 1
ATOM 709 N N . ASN A 1 92 ? 16.781 8.490 -51.835 1.00 82.25 92 ASN A N 1
ATOM 710 C CA . ASN A 1 92 ? 16.720 9.599 -50.888 1.00 82.25 92 ASN A CA 1
ATOM 711 C C . ASN A 1 92 ? 15.307 9.773 -50.317 1.00 82.25 92 ASN A C 1
ATOM 713 O O . ASN A 1 92 ? 15.163 9.929 -49.103 1.00 82.25 92 ASN A O 1
ATOM 717 N N . LEU A 1 93 ? 14.262 9.632 -51.141 1.00 87.00 93 LEU A N 1
ATOM 718 C CA . LEU A 1 93 ? 12.871 9.621 -50.680 1.00 87.00 93 LEU A CA 1
ATOM 719 C C . LEU A 1 93 ? 12.581 8.427 -49.752 1.00 87.00 93 LEU A C 1
ATOM 721 O O . LEU A 1 93 ? 11.954 8.594 -48.705 1.00 87.00 93 LEU A O 1
ATOM 725 N N . ARG A 1 94 ? 13.079 7.223 -50.068 1.00 87.56 94 ARG A N 1
ATOM 726 C CA . ARG A 1 94 ? 12.956 6.038 -49.193 1.00 87.56 94 ARG A CA 1
ATOM 727 C C . ARG A 1 94 ? 13.679 6.224 -47.856 1.00 87.56 94 ARG A C 1
ATOM 729 O O . ARG A 1 94 ? 13.161 5.843 -46.809 1.00 87.56 94 ARG A O 1
ATOM 736 N N . ARG A 1 95 ? 14.859 6.849 -47.855 1.00 87.31 95 ARG A N 1
ATOM 737 C CA . ARG A 1 95 ? 15.584 7.186 -46.618 1.00 87.31 95 ARG A CA 1
ATOM 738 C C . ARG A 1 95 ? 14.843 8.253 -45.815 1.00 87.31 95 ARG A C 1
ATOM 740 O O . ARG A 1 95 ? 14.740 8.116 -44.598 1.00 87.31 95 ARG A O 1
ATOM 747 N N . ALA A 1 96 ? 14.302 9.279 -46.470 1.00 90.81 96 ALA A N 1
ATOM 748 C CA . ALA A 1 96 ? 13.521 10.330 -45.823 1.00 90.81 96 ALA A CA 1
ATOM 749 C C . ALA A 1 96 ? 12.233 9.778 -45.191 1.00 90.81 96 ALA A C 1
ATOM 751 O O . ALA A 1 96 ? 11.970 10.043 -44.023 1.00 90.81 96 ALA A O 1
ATOM 752 N N . THR A 1 97 ? 11.488 8.935 -45.909 1.00 92.69 97 THR A N 1
ATOM 753 C CA . THR A 1 97 ? 10.285 8.259 -45.386 1.00 92.69 97 THR A CA 1
ATOM 754 C C . THR A 1 97 ? 10.617 7.294 -44.250 1.00 92.69 97 THR A C 1
ATOM 756 O O . THR A 1 97 ? 9.935 7.295 -43.230 1.00 92.69 97 THR A O 1
ATOM 759 N N . SER A 1 98 ? 11.714 6.535 -44.343 1.00 91.12 98 SER A N 1
ATOM 760 C CA . SER A 1 98 ? 12.174 5.698 -43.228 1.00 91.12 98 SER A CA 1
ATOM 761 C C . SER A 1 98 ? 12.536 6.523 -41.989 1.00 91.12 98 SER A C 1
ATOM 763 O O . SER A 1 98 ? 12.255 6.082 -40.876 1.00 91.12 98 SER A O 1
ATOM 765 N N . ARG A 1 99 ? 13.157 7.699 -42.157 1.00 90.81 99 ARG A N 1
ATOM 766 C CA . ARG A 1 99 ? 13.467 8.617 -41.049 1.00 90.81 99 ARG A CA 1
ATOM 767 C C . ARG A 1 99 ? 12.205 9.237 -40.460 1.00 90.81 99 ARG A C 1
ATOM 769 O O . ARG A 1 99 ? 12.103 9.305 -39.241 1.00 90.81 99 ARG A O 1
ATOM 776 N N . LEU A 1 100 ? 11.246 9.629 -41.300 1.00 94.06 100 LEU A N 1
ATOM 777 C CA . LEU A 1 100 ? 9.944 10.138 -40.869 1.00 94.06 100 LEU A CA 1
ATOM 778 C C . LEU A 1 100 ? 9.202 9.089 -40.034 1.00 94.06 100 LEU A C 1
ATOM 780 O O . LEU A 1 100 ? 8.783 9.388 -38.924 1.00 94.06 100 LEU A O 1
ATOM 784 N N . ASN A 1 101 ? 9.124 7.846 -40.515 1.00 93.50 101 ASN A N 1
ATOM 785 C CA . ASN A 1 101 ? 8.460 6.755 -39.800 1.00 93.50 101 ASN A CA 1
ATOM 786 C C . ASN A 1 101 ? 9.176 6.413 -38.484 1.00 93.50 101 ASN A C 1
ATOM 788 O O . ASN A 1 101 ? 8.530 6.096 -37.489 1.00 93.50 101 ASN A O 1
ATOM 792 N N . ALA A 1 102 ? 10.512 6.475 -38.455 1.00 91.50 102 ALA A N 1
ATOM 793 C CA . ALA A 1 102 ? 11.273 6.299 -37.219 1.00 91.50 102 ALA A CA 1
ATOM 794 C C . ALA A 1 102 ? 11.006 7.438 -36.220 1.00 91.50 102 ALA A C 1
ATOM 796 O O . ALA A 1 102 ? 10.814 7.173 -35.035 1.00 91.50 102 ALA A O 1
ATOM 797 N N . ALA A 1 103 ? 10.938 8.684 -36.698 1.00 91.25 103 ALA A N 1
ATOM 798 C CA . ALA A 1 103 ? 10.595 9.839 -35.876 1.00 91.25 103 ALA A CA 1
ATOM 799 C C . ALA A 1 103 ? 9.156 9.745 -35.340 1.00 91.25 103 ALA A C 1
ATOM 801 O O . ALA A 1 103 ? 8.945 9.948 -34.150 1.00 91.25 103 ALA A O 1
ATOM 802 N N . GLN A 1 104 ? 8.187 9.347 -36.168 1.00 96.00 104 GLN A N 1
ATOM 803 C CA . GLN A 1 104 ? 6.800 9.113 -35.748 1.00 96.00 104 GLN A CA 1
ATOM 804 C C . GLN A 1 104 ? 6.715 8.060 -34.641 1.00 96.00 104 GLN A C 1
ATOM 806 O O . GLN A 1 104 ? 6.150 8.335 -33.588 1.00 96.00 104 GLN A O 1
ATOM 811 N N . LYS A 1 105 ? 7.378 6.911 -34.814 1.00 94.75 105 LYS A N 1
ATOM 812 C CA . LYS A 1 105 ? 7.452 5.882 -33.766 1.00 94.75 105 LYS A CA 1
ATOM 813 C C . LYS A 1 105 ? 8.099 6.398 -32.484 1.00 94.75 105 LYS A C 1
ATOM 815 O O . LYS A 1 105 ? 7.667 6.039 -31.398 1.00 94.75 105 LYS A O 1
ATOM 820 N N . SER A 1 106 ? 9.131 7.238 -32.585 1.00 92.06 106 SER A N 1
ATOM 821 C CA . SER A 1 106 ? 9.736 7.833 -31.389 1.00 92.06 106 SER A CA 1
ATOM 822 C C . SER A 1 106 ? 8.777 8.786 -30.672 1.00 92.06 106 SER A C 1
ATOM 824 O O . SER A 1 106 ? 8.720 8.764 -29.449 1.00 92.06 106 SER A O 1
ATOM 826 N N . VAL A 1 107 ? 7.977 9.565 -31.411 1.00 95.69 107 VAL A N 1
ATOM 827 C CA . VAL A 1 107 ? 6.942 10.438 -30.834 1.00 95.69 107 VAL A CA 1
ATOM 828 C C . VAL A 1 107 ? 5.868 9.614 -30.127 1.00 95.69 107 VAL A C 1
ATOM 830 O O . VAL A 1 107 ? 5.519 9.953 -29.002 1.00 95.69 107 VAL A O 1
ATOM 833 N N . GLU A 1 108 ? 5.405 8.516 -30.730 1.00 95.69 108 GLU A N 1
ATOM 834 C CA . GLU A 1 108 ? 4.459 7.584 -30.096 1.00 95.69 108 GLU A CA 1
ATOM 835 C C . GLU A 1 108 ? 5.022 7.028 -28.779 1.00 95.69 108 GLU A C 1
ATOM 837 O O . GLU A 1 108 ? 4.369 7.127 -27.744 1.00 95.69 108 GLU A O 1
ATOM 842 N N . VAL A 1 109 ? 6.274 6.551 -28.781 1.00 94.12 109 VAL A N 1
ATOM 843 C CA . VAL A 1 109 ? 6.942 6.052 -27.565 1.00 94.12 109 VAL A CA 1
ATOM 844 C C . VAL A 1 109 ? 7.032 7.138 -26.489 1.00 94.12 109 VAL A C 1
ATOM 846 O O . VAL A 1 109 ? 6.716 6.879 -25.330 1.00 94.12 109 VAL A O 1
ATOM 849 N N . TYR A 1 110 ? 7.413 8.367 -26.847 1.00 93.06 110 TYR A N 1
ATOM 850 C CA . TYR A 1 110 ? 7.475 9.465 -25.878 1.00 93.06 110 TYR A CA 1
ATOM 851 C C . TYR A 1 110 ? 6.099 9.869 -25.348 1.00 93.06 110 TYR A C 1
ATOM 853 O O . TYR A 1 110 ? 5.981 10.267 -24.188 1.00 93.06 110 TYR A O 1
ATOM 861 N N . GLN A 1 111 ? 5.057 9.766 -26.167 1.00 96.75 111 GLN A N 1
ATOM 862 C CA . GLN A 1 111 ? 3.690 10.044 -25.749 1.00 96.75 111 GLN A CA 1
ATOM 863 C C . GLN A 1 111 ? 3.176 8.972 -24.780 1.00 96.75 111 GLN A C 1
ATOM 865 O O . GLN A 1 111 ? 2.582 9.314 -23.756 1.00 96.75 111 GLN A O 1
ATOM 870 N N . ASP A 1 112 ? 3.481 7.700 -25.032 1.00 93.06 112 ASP A N 1
ATOM 871 C CA . ASP A 1 112 ? 3.180 6.599 -24.115 1.00 93.06 112 ASP A CA 1
ATOM 872 C C . ASP A 1 112 ? 3.938 6.739 -22.787 1.00 93.06 112 ASP A C 1
ATOM 874 O O . ASP A 1 112 ? 3.346 6.595 -21.714 1.00 93.06 112 ASP A O 1
ATOM 878 N N . GLU A 1 113 ? 5.226 7.097 -22.828 1.00 92.62 113 GLU A N 1
ATOM 879 C CA . GLU A 1 113 ? 6.019 7.384 -21.627 1.00 92.62 113 GLU A CA 1
ATOM 880 C C . GLU A 1 113 ? 5.459 8.573 -20.833 1.00 92.62 113 GLU A C 1
ATOM 882 O O . GLU A 1 113 ? 5.395 8.523 -19.600 1.00 92.62 113 GLU A O 1
ATOM 887 N N . LEU A 1 114 ? 5.025 9.638 -21.516 1.00 94.50 114 LEU A N 1
ATOM 888 C CA . LEU A 1 114 ? 4.399 10.798 -20.883 1.00 94.50 114 LEU A CA 1
ATOM 889 C C . LEU A 1 114 ? 3.088 10.406 -20.193 1.00 94.50 114 LEU A C 1
ATOM 891 O O . LEU A 1 114 ? 2.889 10.749 -19.027 1.00 94.50 114 LEU A O 1
ATOM 895 N N . ASN A 1 115 ? 2.231 9.646 -20.875 1.00 94.81 115 ASN A N 1
ATOM 896 C CA . ASN A 1 115 ? 0.970 9.149 -20.326 1.00 94.81 115 ASN A CA 1
ATOM 897 C C . ASN A 1 115 ? 1.209 8.230 -19.117 1.00 94.81 115 ASN A C 1
ATOM 899 O O . ASN A 1 115 ? 0.534 8.352 -18.093 1.00 94.81 115 ASN A O 1
ATOM 903 N N . ALA A 1 116 ? 2.212 7.349 -19.189 1.00 91.44 116 ALA A N 1
ATOM 904 C CA . ALA A 1 116 ? 2.603 6.490 -18.075 1.00 91.44 116 ALA A CA 1
ATOM 905 C C . ALA A 1 116 ? 3.082 7.310 -16.864 1.00 91.44 116 ALA A C 1
ATOM 907 O O . ALA A 1 116 ? 2.668 7.040 -15.733 1.00 91.44 116 ALA A O 1
ATOM 908 N N . ARG A 1 117 ? 3.899 8.351 -17.088 1.00 91.06 117 ARG A N 1
ATOM 909 C CA . ARG A 1 117 ? 4.348 9.271 -16.027 1.00 91.06 117 ARG A CA 1
ATOM 910 C C . ARG A 1 117 ? 3.194 10.067 -15.422 1.00 91.06 117 ARG A C 1
ATOM 912 O O . ARG A 1 117 ? 3.135 10.191 -14.202 1.00 91.06 117 ARG A O 1
ATOM 919 N N . GLN A 1 118 ? 2.257 10.553 -16.234 1.00 95.38 118 GLN A N 1
ATOM 920 C CA . GLN A 1 118 ? 1.048 11.227 -15.747 1.00 95.38 118 GLN A CA 1
ATOM 921 C C . GLN A 1 118 ? 0.179 10.286 -14.901 1.00 95.38 118 GLN A C 1
ATOM 923 O O . GLN A 1 118 ? -0.286 10.672 -13.830 1.00 95.38 118 GLN A O 1
ATOM 928 N N . GLY A 1 119 ? 0.021 9.029 -15.325 1.00 93.25 119 GLY A N 1
ATOM 929 C CA . GLY A 1 119 ? -0.681 8.005 -14.551 1.00 93.25 119 GLY A CA 1
ATOM 930 C C . GLY A 1 119 ? 0.001 7.682 -13.217 1.00 93.25 119 GLY A C 1
ATOM 931 O O . GLY A 1 119 ? -0.678 7.537 -12.200 1.00 93.25 119 GLY A O 1
ATOM 932 N N . ALA A 1 120 ? 1.334 7.604 -13.192 1.00 88.38 120 ALA A N 1
ATOM 933 C CA . ALA A 1 120 ? 2.105 7.411 -11.963 1.00 88.38 120 ALA A CA 1
ATOM 934 C C . ALA A 1 120 ? 1.981 8.611 -11.008 1.00 88.38 120 ALA A C 1
ATOM 936 O O . ALA A 1 120 ? 1.765 8.420 -9.812 1.00 88.38 120 ALA A O 1
ATOM 937 N N . LEU A 1 121 ? 2.031 9.837 -11.538 1.00 91.88 121 LEU A N 1
ATOM 938 C CA . LEU A 1 121 ? 1.850 11.062 -10.758 1.00 91.88 121 LEU A CA 1
ATOM 939 C C . LEU A 1 121 ? 0.442 11.146 -10.155 1.00 91.88 121 LEU A C 1
ATOM 941 O O . LEU A 1 121 ? 0.301 11.449 -8.976 1.00 91.88 121 LEU A O 1
ATOM 945 N N . ALA A 1 122 ? -0.598 10.788 -10.915 1.00 92.69 122 ALA A N 1
ATOM 946 C CA . ALA A 1 122 ? -1.967 10.737 -10.402 1.00 92.69 122 ALA A CA 1
ATOM 947 C C . ALA A 1 122 ? -2.149 9.690 -9.287 1.00 92.69 122 ALA A C 1
ATOM 949 O O . ALA A 1 122 ? -2.908 9.922 -8.347 1.00 92.69 122 ALA A O 1
ATOM 950 N N . LYS A 1 123 ? -1.462 8.541 -9.366 1.00 91.00 123 LYS A N 1
ATOM 951 C CA . LYS A 1 123 ? -1.454 7.541 -8.282 1.00 91.00 123 LYS A CA 1
ATOM 952 C C . LYS A 1 123 ? -0.760 8.079 -7.033 1.00 91.00 123 LYS A C 1
ATOM 954 O O . LYS A 1 123 ? -1.346 8.018 -5.960 1.00 91.00 123 LYS A O 1
ATOM 959 N N . SER A 1 124 ? 0.425 8.667 -7.193 1.00 88.38 124 SER A N 1
ATOM 960 C CA . SER A 1 124 ? 1.171 9.272 -6.086 1.00 88.38 124 SER A CA 1
ATOM 961 C C . SER A 1 124 ? 0.388 10.407 -5.414 1.00 88.38 124 SER A C 1
ATOM 963 O O . SER A 1 124 ? 0.382 10.496 -4.191 1.00 88.38 124 SER A O 1
ATOM 965 N N . GLN A 1 125 ? -0.354 11.216 -6.181 1.00 92.44 125 GLN A N 1
ATOM 966 C CA . GLN A 1 125 ? -1.227 12.248 -5.619 1.00 92.44 125 GLN A CA 1
ATOM 967 C C . GLN A 1 125 ? -2.345 11.652 -4.752 1.00 92.44 125 GLN A C 1
ATOM 969 O O . GLN A 1 125 ? -2.584 12.139 -3.655 1.00 92.44 125 GLN A O 1
ATOM 974 N N . ARG A 1 126 ? -2.989 10.561 -5.190 1.00 91.19 126 ARG A N 1
ATOM 975 C CA . ARG A 1 126 ? -4.018 9.881 -4.379 1.00 91.19 126 ARG A CA 1
ATOM 976 C C . ARG A 1 126 ? -3.448 9.292 -3.092 1.00 91.19 126 ARG A C 1
ATOM 978 O O . ARG A 1 126 ? -4.121 9.316 -2.070 1.00 91.19 126 ARG A O 1
ATOM 985 N N . GLU A 1 127 ? -2.230 8.757 -3.142 1.00 90.94 127 GLU A N 1
ATOM 986 C CA . GLU A 1 127 ? -1.532 8.264 -1.950 1.00 90.94 127 GLU A CA 1
ATOM 987 C C . GLU A 1 127 ? -1.219 9.411 -0.980 1.00 90.94 127 GLU A C 1
ATOM 989 O O . GLU A 1 127 ? -1.446 9.270 0.220 1.00 90.94 127 GLU A O 1
ATOM 994 N N . LEU A 1 128 ? -0.776 10.568 -1.488 1.00 88.31 128 LEU A N 1
ATOM 995 C CA . LEU A 1 128 ? -0.596 11.775 -0.676 1.00 88.31 128 LEU A CA 1
ATOM 996 C C . LEU A 1 128 ? -1.913 12.222 -0.035 1.00 88.31 128 LEU A C 1
ATOM 998 O O . LEU A 1 128 ? -1.940 12.458 1.170 1.00 88.31 128 LEU A O 1
ATOM 1002 N N . ASP A 1 129 ? -3.001 12.281 -0.803 1.00 88.75 129 ASP A N 1
ATOM 1003 C CA . ASP A 1 129 ? -4.328 12.666 -0.307 1.00 88.75 129 ASP A CA 1
ATOM 1004 C C . ASP A 1 129 ? -4.857 11.674 0.751 1.00 88.75 129 ASP A C 1
ATOM 1006 O O . ASP A 1 129 ? -5.511 12.057 1.721 1.00 88.75 129 ASP A O 1
ATOM 1010 N N . GLN A 1 130 ? -4.548 10.382 0.604 1.00 92.25 130 GLN A N 1
ATOM 1011 C CA . GLN A 1 130 ? -4.882 9.373 1.606 1.00 92.25 130 GLN A CA 1
ATOM 1012 C C . GLN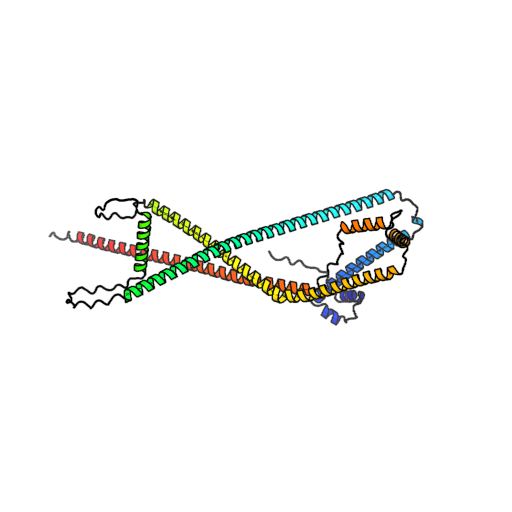 A 1 130 ? -4.085 9.586 2.900 1.00 92.25 130 GLN A C 1
ATOM 1014 O O . GLN A 1 130 ? -4.658 9.567 3.991 1.00 92.25 130 GLN A O 1
ATOM 1019 N N . VAL A 1 131 ? -2.772 9.805 2.796 1.00 91.12 131 VAL A N 1
ATOM 1020 C CA . VAL A 1 131 ? -1.900 10.009 3.962 1.00 91.12 131 VAL A CA 1
ATOM 1021 C C . VAL A 1 131 ? -2.247 11.304 4.700 1.00 91.12 131 VAL A C 1
ATOM 1023 O O . VAL A 1 131 ? -2.227 11.319 5.931 1.00 91.12 131 VAL A O 1
ATOM 1026 N N . THR A 1 132 ? -2.608 12.378 3.992 1.00 91.69 132 THR A N 1
ATOM 1027 C CA . THR A 1 132 ? -3.061 13.628 4.624 1.00 91.69 132 THR A CA 1
ATOM 1028 C C . THR A 1 132 ? -4.388 13.434 5.356 1.00 91.69 132 THR A C 1
ATOM 1030 O O . THR A 1 132 ? -4.494 13.821 6.519 1.00 91.69 132 THR A O 1
ATOM 1033 N N . ALA A 1 133 ? -5.358 12.733 4.760 1.00 88.12 133 ALA A N 1
ATOM 1034 C CA . ALA A 1 133 ? -6.611 12.397 5.438 1.00 88.12 133 ALA A CA 1
ATOM 1035 C C . ALA A 1 133 ? -6.391 11.531 6.697 1.00 88.12 133 ALA A C 1
ATOM 1037 O O . ALA A 1 133 ? -7.051 11.720 7.725 1.00 88.12 133 ALA A O 1
ATOM 1038 N N . GLU A 1 134 ? -5.443 10.591 6.651 1.00 90.69 134 GLU A N 1
ATOM 1039 C CA . GLU A 1 134 ? -5.056 9.791 7.816 1.00 90.69 134 GLU A CA 1
ATOM 1040 C C . GLU A 1 134 ? -4.376 10.628 8.907 1.00 90.69 134 GLU A C 1
ATOM 1042 O O . GLU A 1 134 ? -4.647 10.420 10.094 1.00 90.69 134 GLU A O 1
ATOM 1047 N N . LEU A 1 135 ? -3.510 11.571 8.526 1.00 91.62 135 LEU A N 1
ATOM 1048 C CA . LEU A 1 135 ? -2.853 12.496 9.448 1.00 91.62 135 LEU A CA 1
ATOM 1049 C C . LEU A 1 135 ? -3.882 13.376 10.170 1.00 91.62 135 LEU A C 1
ATOM 1051 O O . LEU A 1 135 ? -3.845 13.463 11.397 1.00 91.62 135 LEU A O 1
ATOM 1055 N N . ASP A 1 136 ? -4.843 13.940 9.441 1.00 89.56 136 ASP A N 1
ATOM 1056 C CA . ASP A 1 136 ? -5.912 14.771 10.005 1.00 89.56 136 ASP A CA 1
ATOM 1057 C C . ASP A 1 136 ? -6.788 13.980 10.986 1.00 89.56 136 ASP A C 1
ATOM 1059 O O . ASP A 1 136 ? -7.131 14.462 12.070 1.00 89.56 136 ASP A O 1
ATOM 1063 N N . SER A 1 137 ? -7.126 12.733 10.643 1.00 89.38 137 SER A N 1
ATOM 1064 C CA . SER A 1 137 ? -7.858 11.828 11.537 1.00 89.38 137 SER A CA 1
ATOM 1065 C C . SER A 1 137 ? -7.080 11.568 12.833 1.00 89.38 137 SER A C 1
ATOM 1067 O O . SER A 1 137 ? -7.633 11.676 13.934 1.00 89.38 137 SER A O 1
ATOM 1069 N N . LYS A 1 138 ? -5.769 11.302 12.727 1.00 90.50 138 LYS A N 1
ATOM 1070 C CA . LYS A 1 138 ? -4.893 11.099 13.891 1.00 90.50 138 LYS A CA 1
ATOM 1071 C C . LYS A 1 138 ? -4.801 12.354 14.751 1.00 90.50 138 LYS A C 1
ATOM 1073 O O . LYS A 1 138 ? -4.932 12.245 15.969 1.00 90.50 138 LYS A O 1
ATOM 1078 N N . GLN A 1 139 ? -4.656 13.531 14.149 1.00 92.94 139 GLN A N 1
ATOM 1079 C CA . GLN A 1 139 ? -4.646 14.799 14.879 1.00 92.94 139 GLN A CA 1
ATOM 1080 C C . GLN A 1 139 ? -5.949 15.008 15.658 1.00 92.94 139 GLN A C 1
ATOM 1082 O O . GLN A 1 139 ? -5.901 15.281 16.855 1.00 92.94 139 GLN A O 1
ATOM 1087 N N . ARG A 1 140 ? -7.116 14.784 15.038 1.00 89.44 140 ARG A N 1
ATOM 1088 C CA . ARG A 1 140 ? -8.418 14.868 15.731 1.00 89.44 140 ARG A CA 1
ATOM 1089 C C . ARG A 1 140 ? -8.523 13.883 16.895 1.00 89.44 140 ARG A C 1
ATOM 1091 O O . ARG A 1 140 ? -8.998 14.256 17.965 1.00 89.44 140 ARG A O 1
ATOM 1098 N N . SER A 1 141 ? -8.061 12.645 16.708 1.00 90.44 141 SER A N 1
ATOM 1099 C CA . SER A 1 141 ? -8.058 11.643 17.781 1.00 90.44 141 SER A CA 1
ATOM 1100 C C . SER A 1 141 ? -7.149 12.041 18.948 1.00 90.44 141 SER A C 1
ATOM 1102 O O . SER A 1 141 ? -7.522 11.851 20.103 1.00 90.44 141 SER A O 1
ATOM 1104 N N . LEU A 1 142 ? -5.999 12.660 18.655 1.00 92.62 142 LEU A N 1
ATOM 1105 C CA . LEU A 1 142 ? -5.071 13.169 19.659 1.00 92.62 142 LEU A CA 1
ATOM 1106 C C . LEU A 1 142 ? -5.722 14.295 20.464 1.00 92.62 142 LEU A C 1
ATOM 1108 O O . LEU A 1 142 ? -5.710 14.225 21.688 1.00 92.62 142 LEU A O 1
ATOM 1112 N N . TYR A 1 143 ? -6.363 15.263 19.800 1.00 92.75 143 TYR A N 1
ATOM 1113 C CA . TYR A 1 143 ? -7.098 16.338 20.479 1.00 92.75 143 TYR A CA 1
ATOM 1114 C C . TYR A 1 143 ? -8.213 15.814 21.397 1.00 92.75 143 TYR A C 1
ATOM 1116 O O . TYR A 1 143 ? -8.429 16.338 22.491 1.00 92.75 143 TYR A O 1
ATOM 1124 N N . LEU A 1 144 ? -8.923 14.763 20.979 1.00 92.75 144 LEU A N 1
ATOM 1125 C CA . LEU A 1 144 ? -9.961 14.150 21.806 1.00 92.75 144 LEU A CA 1
ATOM 1126 C C . LEU A 1 144 ? -9.362 13.421 23.017 1.00 92.75 144 LEU A C 1
ATOM 1128 O O . LEU A 1 144 ? -9.889 13.538 24.121 1.00 92.75 144 LEU A O 1
ATOM 1132 N N . LEU A 1 145 ? -8.241 12.717 22.840 1.00 91.31 145 LEU A N 1
ATOM 1133 C CA . LEU A 1 145 ? -7.523 12.068 23.940 1.00 91.31 145 LEU A CA 1
ATOM 1134 C C . LEU A 1 145 ? -6.963 13.079 24.945 1.00 91.31 145 LEU A C 1
ATOM 1136 O O . LEU A 1 145 ? -7.071 12.843 26.146 1.00 91.31 145 LEU A O 1
ATOM 1140 N N . THR A 1 146 ? -6.414 14.208 24.488 1.00 92.12 146 THR A N 1
ATOM 1141 C CA . THR A 1 146 ? -5.938 15.268 25.390 1.00 92.12 146 THR A CA 1
ATOM 1142 C C . THR A 1 146 ? -7.091 15.877 26.181 1.00 92.12 146 THR A C 1
ATOM 1144 O O . THR A 1 146 ? -6.985 16.003 27.395 1.00 92.12 146 THR A O 1
ATOM 1147 N N . SER A 1 147 ? -8.231 16.145 25.536 1.00 94.06 147 SER A N 1
ATOM 1148 C CA . SER A 1 147 ? -9.422 16.654 26.229 1.00 94.06 147 SER A CA 1
ATOM 1149 C C . SER A 1 147 ? -9.989 15.648 27.242 1.00 94.06 147 SER A C 1
ATOM 1151 O O . SER A 1 147 ? -10.354 16.020 28.357 1.00 94.06 147 SER A O 1
ATOM 1153 N N . LEU A 1 148 ? -10.024 14.353 26.905 1.00 92.88 148 LEU A N 1
ATOM 1154 C CA . LEU A 1 148 ? -10.439 13.311 27.851 1.00 92.88 148 LEU A CA 1
ATOM 1155 C C . LEU A 1 148 ? -9.478 13.192 29.037 1.00 92.88 148 LEU A C 1
ATOM 1157 O O . LEU A 1 148 ? -9.934 13.006 30.164 1.00 92.88 148 LEU A O 1
ATOM 1161 N N . HIS A 1 149 ? -8.172 13.321 28.800 1.00 94.38 149 HIS A N 1
ATOM 1162 C CA . HIS A 1 149 ? -7.169 13.317 29.858 1.00 94.38 149 HIS A CA 1
ATOM 1163 C C . HIS A 1 149 ? -7.337 14.512 30.808 1.00 94.38 149 HIS A C 1
ATOM 1165 O O . HIS A 1 149 ? -7.287 14.341 32.026 1.00 94.38 149 HIS A O 1
ATOM 1171 N N . GLU A 1 150 ? -7.620 15.700 30.270 1.00 96.56 150 GLU A N 1
ATOM 1172 C CA . GLU A 1 150 ? -7.942 16.889 31.067 1.00 96.56 150 GLU A CA 1
ATOM 1173 C C . GLU A 1 150 ? -9.186 16.646 31.938 1.00 96.56 150 GLU A C 1
ATOM 1175 O O . GLU A 1 150 ? -9.127 16.820 33.157 1.00 96.56 150 GLU A O 1
ATOM 1180 N N . LEU A 1 151 ? -10.277 16.125 31.362 1.00 94.44 151 LEU A N 1
ATOM 1181 C CA . LEU A 1 151 ? -11.505 15.802 32.103 1.00 94.44 151 LEU A CA 1
ATOM 1182 C C . LEU A 1 151 ? -11.299 14.717 33.171 1.00 94.44 151 LEU A C 1
ATOM 1184 O O . LEU A 1 151 ? -11.899 14.773 34.251 1.00 94.44 151 LEU A O 1
ATOM 1188 N N . GLU A 1 152 ? -10.465 13.715 32.894 1.00 95.50 152 GLU A N 1
ATOM 1189 C CA . GLU A 1 152 ? -10.100 12.695 33.874 1.00 95.50 152 GLU A CA 1
ATOM 1190 C C . GLU A 1 152 ? -9.284 13.301 35.017 1.00 95.50 152 GLU A C 1
ATOM 1192 O O . GLU A 1 152 ? -9.585 13.033 36.184 1.00 95.50 152 GLU A O 1
ATOM 1197 N N . SER A 1 153 ? -8.320 14.174 34.714 1.00 96.62 153 SER A N 1
ATOM 1198 C CA . SER A 1 153 ? -7.531 14.855 35.740 1.00 96.62 153 SER A CA 1
ATOM 1199 C C . SER A 1 153 ? -8.428 15.688 36.666 1.00 96.62 153 SER A C 1
ATOM 1201 O O . SER A 1 153 ? -8.406 15.483 37.882 1.00 96.62 153 SER A O 1
ATOM 1203 N N . GLU A 1 154 ? -9.362 16.476 36.125 1.00 96.06 154 GLU A N 1
ATOM 1204 C CA . GLU A 1 154 ? -10.362 17.193 36.924 1.00 96.06 154 GLU A CA 1
ATOM 1205 C C . GLU A 1 154 ? -11.246 16.262 37.767 1.00 96.06 154 GLU A C 1
ATOM 1207 O O . GLU A 1 154 ? -11.605 16.579 38.907 1.00 96.06 154 GLU A O 1
ATOM 1212 N N . ARG A 1 155 ? -11.654 15.111 37.217 1.00 96.00 155 ARG A N 1
ATOM 1213 C CA . ARG A 1 155 ? -12.449 14.120 37.953 1.00 96.00 155 ARG A CA 1
ATOM 1214 C C . ARG A 1 155 ? -11.654 13.558 39.128 1.00 96.00 155 ARG A C 1
ATOM 1216 O O . ARG A 1 155 ? -12.214 13.418 40.219 1.00 96.00 155 ARG A O 1
ATOM 1223 N N . THR A 1 156 ? -10.375 13.244 38.930 1.00 95.62 156 THR A N 1
ATOM 1224 C CA . THR A 1 156 ? -9.505 12.753 40.009 1.00 95.62 156 THR A CA 1
ATOM 1225 C C . THR A 1 156 ? -9.308 13.806 41.098 1.00 95.62 156 THR A C 1
ATOM 1227 O O . THR A 1 156 ? -9.399 13.470 42.280 1.00 95.62 156 THR A O 1
ATOM 1230 N N . GLU A 1 157 ? -9.167 15.086 40.738 1.00 97.25 157 GLU A N 1
ATOM 1231 C CA . GLU A 1 157 ? -9.126 16.185 41.708 1.00 97.25 157 GLU A CA 1
ATOM 1232 C C . GLU A 1 157 ? -10.426 16.305 42.507 1.00 97.25 157 GLU A C 1
ATOM 1234 O O . GLU A 1 157 ? -10.398 16.426 43.735 1.00 97.25 157 GLU A O 1
ATOM 1239 N N . ARG A 1 158 ? -11.583 16.232 41.837 1.00 95.31 158 ARG A N 1
ATOM 1240 C CA . ARG A 1 158 ? -12.897 16.266 42.499 1.00 95.31 158 ARG A CA 1
ATOM 1241 C C . ARG A 1 158 ? -13.062 15.113 43.489 1.00 95.31 158 ARG A C 1
ATOM 1243 O O . ARG A 1 158 ? -13.524 15.332 44.608 1.00 95.31 158 ARG A O 1
ATOM 1250 N N . LEU A 1 159 ? -12.649 13.901 43.113 1.00 95.62 159 LEU A N 1
ATOM 1251 C CA . LEU A 1 159 ? -12.671 12.736 44.002 1.00 95.62 159 LEU A CA 1
ATOM 1252 C C . LEU A 1 159 ? -11.727 12.905 45.197 1.00 95.62 159 LEU A C 1
ATOM 1254 O O . LEU A 1 159 ? -12.089 12.535 46.315 1.00 95.62 159 LEU A O 1
ATOM 1258 N N . LYS A 1 160 ? -10.549 13.500 44.984 1.00 97.81 160 LYS A N 1
ATOM 1259 C CA . LYS A 1 160 ? -9.606 13.817 46.058 1.00 97.81 160 LYS A CA 1
ATOM 1260 C C . LYS A 1 160 ? -10.217 14.797 47.067 1.00 97.81 160 LYS A C 1
ATOM 1262 O O . LYS A 1 160 ? -10.237 14.486 48.255 1.00 97.81 160 LYS A O 1
ATOM 1267 N N . ARG A 1 161 ? -10.818 15.900 46.602 1.00 96.94 161 ARG A N 1
ATOM 1268 C CA . ARG A 1 161 ? -11.520 16.873 47.468 1.00 96.94 161 ARG A CA 1
ATOM 1269 C C . ARG A 1 161 ? -12.699 16.241 48.218 1.00 96.94 161 ARG A C 1
ATOM 1271 O O . ARG A 1 161 ? -12.898 16.503 49.401 1.00 96.94 161 ARG A O 1
ATOM 1278 N N . ALA A 1 162 ? -13.474 15.376 47.558 1.00 93.50 162 ALA A N 1
ATOM 1279 C CA . ALA A 1 162 ? -14.584 14.665 48.196 1.00 93.50 162 ALA A CA 1
ATOM 1280 C C . ALA A 1 162 ? -14.102 13.721 49.312 1.00 93.50 162 ALA A C 1
ATOM 1282 O O . ALA A 1 162 ? -14.723 13.649 50.373 1.00 93.50 162 ALA A O 1
ATOM 1283 N N . LYS A 1 163 ? -12.976 13.030 49.094 1.00 97.31 163 LYS A N 1
ATOM 1284 C CA . LYS A 1 163 ? -12.330 12.195 50.112 1.00 97.31 163 LYS A CA 1
ATOM 1285 C C . LYS A 1 163 ? -11.858 13.031 51.304 1.00 97.31 163 LYS A C 1
ATOM 1287 O O . LYS A 1 163 ? -12.165 12.673 52.434 1.00 97.31 163 LYS A O 1
ATOM 1292 N N . GLU A 1 164 ? -11.185 14.153 51.053 1.00 97.31 164 GLU A N 1
ATOM 1293 C CA . GLU A 1 164 ? -10.741 15.086 52.099 1.00 97.31 164 GLU A CA 1
ATOM 1294 C C . GLU A 1 164 ? -11.926 15.584 52.949 1.00 97.31 164 GLU A C 1
ATOM 1296 O O . GLU A 1 164 ? -11.868 15.544 54.177 1.00 97.31 164 GLU A O 1
ATOM 1301 N N . SER A 1 165 ? -13.045 15.951 52.313 1.00 96.38 165 SER A N 1
ATOM 1302 C CA . SER A 1 165 ? -14.276 16.355 53.011 1.00 96.38 165 SER A CA 1
ATOM 1303 C C . SER A 1 165 ? -14.896 15.221 53.843 1.00 96.38 165 SER A C 1
ATOM 1305 O O . SER A 1 165 ? -15.354 15.444 54.968 1.00 96.38 165 SER A O 1
ATOM 1307 N N . TYR A 1 166 ? -14.890 13.987 53.327 1.00 96.88 166 TYR A N 1
ATOM 1308 C CA . TYR A 1 166 ? -15.368 12.816 54.064 1.00 96.88 166 TYR A CA 1
ATOM 1309 C C . TYR A 1 166 ? -14.503 12.520 55.294 1.00 96.88 166 TYR A C 1
ATOM 1311 O O . TYR A 1 166 ? -15.033 12.261 56.378 1.00 96.88 166 TYR A O 1
ATOM 1319 N N . ASP A 1 167 ? -13.181 12.590 55.144 1.00 96.75 167 ASP A N 1
ATOM 1320 C CA . ASP A 1 167 ? -12.235 12.391 56.239 1.00 96.75 167 ASP A CA 1
ATOM 1321 C C . ASP A 1 167 ? -12.394 13.487 57.309 1.00 96.75 167 ASP A C 1
ATOM 1323 O O . ASP A 1 167 ? -12.398 13.185 58.507 1.00 96.75 167 ASP A O 1
ATOM 1327 N N . GLU A 1 168 ? -12.649 14.736 56.906 1.00 97.19 168 GLU A N 1
ATOM 1328 C CA . GLU A 1 168 ? -12.968 15.833 57.824 1.00 97.19 168 GLU A CA 1
ATOM 1329 C C . GLU A 1 168 ? -14.275 15.581 58.598 1.00 97.19 168 GLU A C 1
ATOM 1331 O O . GLU A 1 168 ? -14.311 15.715 59.825 1.00 97.19 168 GLU A O 1
ATOM 1336 N N . LEU A 1 169 ? -15.349 15.163 57.918 1.00 96.06 169 LEU A N 1
ATOM 1337 C CA . LEU A 1 169 ? -16.618 14.797 58.560 1.00 96.06 169 LEU A CA 1
ATOM 1338 C C . LEU A 1 169 ? -16.438 13.640 59.543 1.00 96.06 169 LEU A C 1
ATOM 1340 O O . LEU A 1 169 ? -16.962 13.682 60.659 1.00 96.06 169 LEU A O 1
ATOM 1344 N N . ARG A 1 170 ? -15.664 12.622 59.163 1.00 96.56 170 ARG A N 1
ATOM 1345 C CA . ARG A 1 170 ? -15.353 11.480 60.025 1.00 96.56 170 ARG A CA 1
ATOM 1346 C C . ARG A 1 170 ? -14.583 11.918 61.270 1.00 96.56 170 ARG A C 1
ATOM 1348 O O . ARG A 1 170 ? -14.914 11.476 62.372 1.00 96.56 170 ARG A O 1
ATOM 1355 N N . ALA A 1 171 ? -13.618 12.824 61.118 1.00 96.62 171 ALA A N 1
ATOM 1356 C CA . ALA A 1 171 ? -12.896 13.423 62.235 1.00 96.62 171 ALA A CA 1
ATOM 1357 C C . ALA A 1 171 ? -13.819 14.260 63.140 1.00 96.62 171 ALA A C 1
ATOM 1359 O O . ALA A 1 171 ? -13.723 14.164 64.363 1.00 96.62 171 ALA A O 1
ATOM 1360 N N . ARG A 1 172 ? -14.759 15.032 62.572 1.00 96.31 172 ARG A N 1
ATOM 1361 C CA . ARG A 1 172 ? -15.772 15.783 63.338 1.00 96.31 172 ARG A CA 1
ATOM 1362 C C . ARG A 1 172 ? -16.692 14.854 64.132 1.00 96.31 172 ARG A C 1
ATOM 1364 O O . ARG A 1 172 ? -16.908 15.103 65.312 1.00 96.31 172 ARG A O 1
ATOM 1371 N N . ILE A 1 173 ? -17.176 13.763 63.531 1.00 94.06 173 ILE A N 1
ATOM 1372 C CA . ILE A 1 173 ? -18.016 12.761 64.212 1.00 94.06 173 ILE A CA 1
ATOM 1373 C C . ILE A 1 173 ? -17.254 12.100 65.364 1.00 94.06 173 ILE A C 1
ATOM 1375 O O . ILE A 1 173 ? -17.809 11.937 66.447 1.00 94.06 173 ILE A O 1
ATOM 1379 N N . ALA A 1 174 ? -15.977 11.764 65.165 1.00 93.12 174 ALA A N 1
ATOM 1380 C CA . ALA A 1 174 ? -15.142 11.177 66.212 1.00 93.12 174 ALA A CA 1
ATOM 1381 C C . ALA A 1 174 ? -14.935 12.113 67.421 1.00 93.12 174 ALA A C 1
ATOM 1383 O O . ALA A 1 174 ? -14.718 11.630 68.531 1.00 93.12 174 ALA A O 1
ATOM 1384 N N . ARG A 1 175 ? -15.029 13.437 67.222 1.00 93.69 175 ARG A N 1
ATOM 1385 C CA . ARG A 1 175 ? -14.954 14.446 68.292 1.00 93.69 175 ARG A CA 1
ATOM 1386 C C . ARG A 1 175 ? -16.265 14.632 69.058 1.00 93.69 175 ARG A C 1
ATOM 1388 O O . ARG A 1 175 ? -16.237 15.249 70.118 1.00 93.69 175 ARG A O 1
ATOM 1395 N N . ILE A 1 176 ? -17.401 14.130 68.561 1.00 90.25 176 ILE A N 1
ATOM 1396 C CA . ILE A 1 176 ? -18.677 14.230 69.280 1.00 90.25 176 ILE A CA 1
ATOM 1397 C C . ILE A 1 176 ? -18.570 13.354 70.540 1.00 90.25 176 ILE A C 1
ATOM 1399 O O . ILE A 1 176 ? -18.412 12.134 70.417 1.00 90.25 176 ILE A O 1
ATOM 1403 N N . PRO A 1 177 ? -18.640 13.931 71.756 1.00 84.25 177 PRO A N 1
ATOM 1404 C CA . PRO A 1 177 ? -18.529 13.160 72.984 1.00 84.25 177 PRO A CA 1
ATOM 1405 C C . PRO A 1 177 ? -19.646 12.118 73.017 1.00 84.25 177 PRO A C 1
ATOM 1407 O O . PRO A 1 177 ? -20.823 12.443 72.837 1.00 84.25 177 PRO A O 1
ATOM 1410 N N . LYS A 1 178 ? -19.274 10.850 73.223 1.00 80.19 178 LYS A N 1
ATOM 1411 C CA . LYS A 1 178 ? -20.223 9.738 73.341 1.00 80.19 178 LYS A CA 1
ATOM 1412 C C . LYS A 1 178 ? -21.220 10.083 74.450 1.00 80.19 178 LYS A C 1
ATOM 1414 O O . LYS A 1 178 ? -20.856 10.077 75.625 1.00 80.19 178 LYS A O 1
ATOM 1419 N N . ARG A 1 179 ? -22.462 10.427 74.084 1.00 61.34 179 ARG A N 1
ATOM 1420 C CA . ARG A 1 179 ? -23.545 10.661 75.051 1.00 61.34 179 ARG A CA 1
ATOM 1421 C C . ARG A 1 179 ? -23.636 9.436 75.961 1.00 61.34 179 ARG A C 1
ATOM 1423 O O . ARG A 1 179 ? -23.715 8.314 75.461 1.00 61.34 179 ARG A O 1
ATOM 1430 N N . LYS A 1 180 ? -23.607 9.659 77.282 1.00 64.62 180 LYS A N 1
ATOM 1431 C CA . LYS A 1 180 ? -23.884 8.609 78.269 1.00 64.62 180 LYS A CA 1
ATOM 1432 C C . LYS A 1 180 ? -25.213 7.936 77.890 1.00 64.62 180 LYS A C 1
ATOM 1434 O O . LYS A 1 180 ? -26.165 8.664 77.592 1.00 64.62 180 LYS A O 1
ATOM 1439 N N . PRO A 1 181 ? -25.273 6.595 77.846 1.00 57.53 181 PRO A N 1
ATOM 1440 C CA . PRO A 1 181 ? -26.498 5.886 77.507 1.00 57.53 181 PRO A CA 1
ATOM 1441 C C . PRO A 1 181 ? -27.588 6.292 78.502 1.00 57.53 181 PRO A C 1
ATOM 1443 O O . PRO A 1 181 ? -27.385 6.211 79.714 1.00 57.53 181 PRO A O 1
ATOM 1446 N N . LEU A 1 182 ? -28.709 6.793 77.982 1.00 60.84 182 LEU A N 1
ATOM 1447 C CA . LEU A 1 182 ? -29.908 7.046 78.777 1.00 60.84 182 LEU A CA 1
ATOM 1448 C C . LEU A 1 182 ? -30.362 5.726 79.430 1.00 60.84 182 LEU A C 1
ATOM 1450 O O . LEU A 1 182 ? -30.240 4.672 78.795 1.00 60.84 182 LEU A O 1
ATOM 1454 N N . PRO A 1 183 ? -30.842 5.767 80.685 1.00 51.94 183 PRO A N 1
ATOM 1455 C CA . PRO A 1 183 ? -31.274 4.582 81.410 1.00 51.94 183 PRO A CA 1
ATOM 1456 C C . PRO A 1 183 ? -32.433 3.906 80.673 1.00 51.94 183 PRO A C 1
ATOM 1458 O O . PRO A 1 183 ? -33.339 4.562 80.163 1.00 51.94 183 PRO A O 1
ATOM 1461 N N . ALA A 1 184 ? -32.339 2.583 80.585 1.00 54.72 184 ALA A N 1
ATOM 1462 C CA . ALA A 1 184 ? -33.236 1.724 79.837 1.00 54.72 184 ALA A CA 1
ATOM 1463 C C . ALA A 1 184 ? -34.669 1.772 80.391 1.00 54.72 184 ALA A C 1
ATOM 1465 O O . ALA A 1 184 ? -34.931 1.263 81.480 1.00 54.72 184 ALA A O 1
ATOM 1466 N N . GLU A 1 185 ? -35.599 2.323 79.611 1.00 43.06 185 GLU A N 1
ATOM 1467 C CA . GLU A 1 185 ? -37.020 2.005 79.745 1.00 43.06 185 GLU A CA 1
ATOM 1468 C C . GLU A 1 185 ? -37.313 0.637 79.113 1.00 43.06 185 GLU A C 1
ATOM 1470 O O . GLU A 1 185 ? -36.760 0.249 78.081 1.00 43.06 185 GLU A O 1
ATOM 1475 N N . GLN A 1 186 ? -38.155 -0.110 79.819 1.00 49.75 186 GLN A N 1
ATOM 1476 C CA . GLN A 1 186 ? -38.477 -1.518 79.629 1.00 49.75 186 GLN A CA 1
ATOM 1477 C C . GLN A 1 186 ? -39.200 -1.835 78.303 1.00 49.75 186 GLN A C 1
ATOM 1479 O O . GLN A 1 186 ? -39.851 -0.975 77.708 1.00 49.75 186 GLN A O 1
ATOM 1484 N N . PRO A 1 187 ? -39.118 -3.096 77.835 1.00 46.53 187 PRO A N 1
ATOM 1485 C CA . PRO A 1 187 ? -39.497 -3.482 76.484 1.00 46.53 187 PRO A CA 1
ATOM 1486 C C . PRO A 1 187 ? -41.000 -3.760 76.364 1.00 46.53 187 PRO A C 1
ATOM 1488 O O . PRO A 1 187 ? -41.493 -4.800 76.799 1.00 46.53 187 PRO A O 1
ATOM 1491 N N . ALA A 1 188 ? -41.729 -2.883 75.676 1.00 41.78 188 ALA A N 1
ATOM 1492 C CA . ALA A 1 188 ? -43.005 -3.262 75.084 1.00 41.78 188 ALA A CA 1
ATOM 1493 C C . ALA A 1 188 ? -42.743 -4.059 73.797 1.00 41.78 188 ALA A C 1
ATOM 1495 O O . ALA A 1 188 ? -42.181 -3.557 72.822 1.00 41.78 188 ALA A O 1
ATOM 1496 N N . SER A 1 189 ? -43.148 -5.328 73.843 1.00 53.22 189 SER A N 1
ATOM 1497 C CA . SER A 1 189 ? -43.267 -6.278 72.736 1.00 53.22 189 SER A CA 1
ATOM 1498 C C . SER A 1 189 ? -43.690 -5.605 71.424 1.00 53.22 189 SER A C 1
ATOM 1500 O O . SER A 1 189 ? -44.865 -5.329 71.187 1.00 53.22 189 SER A O 1
ATOM 1502 N N . SER A 1 190 ? -42.723 -5.364 70.541 1.00 47.59 190 SER A N 1
ATOM 1503 C CA . SER A 1 190 ? -42.983 -5.113 69.131 1.00 47.59 190 SER A CA 1
ATOM 1504 C C . SER A 1 190 ? -42.237 -6.164 68.323 1.00 47.59 190 SER A C 1
ATOM 1506 O O . SER A 1 190 ? -41.038 -6.399 68.472 1.00 47.59 190 SER A O 1
ATOM 1508 N N . LYS A 1 191 ? -43.038 -6.878 67.538 1.00 46.72 191 LYS A N 1
ATOM 1509 C CA . LYS A 1 191 ? -42.687 -7.976 66.645 1.00 46.72 191 LYS A CA 1
ATOM 1510 C C . LYS A 1 191 ? -41.356 -7.725 65.944 1.00 46.72 191 LYS A C 1
ATOM 1512 O O . LYS A 1 191 ? -41.136 -6.648 65.397 1.00 46.72 191 LYS A O 1
ATOM 1517 N N . ALA A 1 192 ? -40.520 -8.761 65.920 1.00 45.62 192 ALA A N 1
ATOM 1518 C CA . ALA A 1 192 ? -39.276 -8.817 65.171 1.00 45.62 192 ALA A CA 1
ATOM 1519 C C . ALA A 1 192 ? -39.511 -8.404 63.709 1.00 45.62 192 ALA A C 1
ATOM 1521 O O . ALA A 1 192 ? -39.916 -9.203 62.865 1.00 45.62 192 ALA A O 1
ATOM 1522 N N . MET A 1 193 ? -39.270 -7.125 63.419 1.00 47.47 193 MET A N 1
ATOM 1523 C CA . MET A 1 193 ? -39.249 -6.606 62.066 1.00 47.47 193 MET A CA 1
ATOM 1524 C C . MET A 1 193 ? -37.970 -7.140 61.436 1.00 47.47 193 MET A C 1
ATOM 1526 O O . MET A 1 193 ? -36.862 -6.709 61.762 1.00 47.47 193 MET A O 1
ATOM 1530 N N . ILE A 1 194 ? -38.146 -8.154 60.593 1.00 46.47 194 ILE A N 1
ATOM 1531 C CA . ILE A 1 194 ? -37.121 -8.753 59.748 1.00 46.47 194 ILE A CA 1
ATOM 1532 C C . ILE A 1 194 ? -36.293 -7.609 59.163 1.00 46.47 194 ILE A C 1
ATOM 1534 O O . ILE A 1 194 ? -36.794 -6.804 58.377 1.00 46.47 194 ILE A O 1
ATOM 1538 N N . ARG A 1 195 ? -35.023 -7.510 59.575 1.00 49.38 195 ARG A N 1
ATOM 1539 C CA . ARG A 1 195 ? -34.031 -6.662 58.913 1.00 49.38 195 ARG A CA 1
ATOM 1540 C C . ARG A 1 195 ? -33.830 -7.240 57.519 1.00 49.38 195 ARG A C 1
ATOM 1542 O O . ARG A 1 195 ? -32.926 -8.038 57.287 1.00 49.38 195 ARG A O 1
ATOM 1549 N N . THR A 1 196 ? -34.701 -6.856 56.595 1.00 49.19 196 THR A N 1
ATOM 1550 C CA . THR A 1 196 ? -34.499 -7.066 55.171 1.00 49.19 196 THR A CA 1
ATOM 1551 C C . THR A 1 196 ? -33.167 -6.415 54.840 1.00 49.19 196 THR A C 1
ATOM 1553 O O . THR A 1 196 ? -33.016 -5.197 54.980 1.00 49.19 196 THR A O 1
ATOM 1556 N N . ARG A 1 197 ? -32.178 -7.234 54.465 1.00 52.66 197 ARG A N 1
ATOM 1557 C CA . ARG A 1 197 ? -30.955 -6.762 53.817 1.00 52.66 197 ARG A CA 1
ATOM 1558 C C . ARG A 1 197 ? -31.409 -5.768 52.754 1.00 52.66 197 ARG A C 1
ATOM 1560 O O . ARG A 1 197 ? -32.177 -6.135 51.871 1.00 52.66 197 ARG A O 1
ATOM 1567 N N . LYS A 1 198 ? -31.043 -4.494 52.906 1.00 56.97 198 LYS A N 1
ATOM 1568 C CA . LYS A 1 198 ? -31.348 -3.484 51.895 1.00 56.97 198 LYS A CA 1
ATOM 1569 C C . LYS A 1 198 ? -30.611 -3.936 50.645 1.00 56.97 198 LYS A C 1
ATOM 1571 O O . LYS A 1 198 ? -29.389 -3.835 50.587 1.00 56.97 198 LYS A O 1
ATOM 1576 N N . ASN A 1 199 ? -31.348 -4.538 49.716 1.00 63.38 199 ASN A N 1
ATOM 1577 C CA . ASN A 1 199 ? -30.812 -4.983 48.444 1.00 63.38 199 ASN A CA 1
ATOM 1578 C C . ASN A 1 199 ? -30.083 -3.791 47.821 1.00 63.38 199 ASN A C 1
ATOM 1580 O O . ASN A 1 199 ? -30.610 -2.678 47.830 1.00 63.38 199 ASN A O 1
ATOM 1584 N N . HIS A 1 200 ? -28.870 -4.005 47.315 1.00 63.38 200 HIS A N 1
ATOM 1585 C CA . HIS A 1 200 ? -28.070 -2.953 46.679 1.00 63.38 200 HIS A CA 1
ATOM 1586 C C . HIS A 1 200 ? -28.872 -2.197 45.606 1.00 63.38 200 HIS A C 1
ATOM 1588 O O . HIS A 1 200 ? -28.704 -0.993 45.450 1.00 63.38 200 HIS A O 1
ATOM 1594 N N . THR A 1 201 ? -29.814 -2.892 44.962 1.00 68.38 201 THR A N 1
ATOM 1595 C CA . THR A 1 201 ? -30.812 -2.361 44.029 1.00 68.38 201 THR A CA 1
ATOM 1596 C C . THR A 1 201 ? -31.779 -1.349 44.644 1.00 68.38 201 THR A C 1
ATOM 1598 O O . THR A 1 201 ? -32.095 -0.350 44.014 1.00 68.38 201 THR A O 1
ATOM 1601 N N . ALA A 1 202 ? -32.234 -1.543 45.883 1.00 73.00 202 ALA A N 1
ATOM 1602 C CA . ALA A 1 202 ? -33.090 -0.570 46.565 1.00 73.00 202 ALA A CA 1
ATOM 1603 C C . ALA A 1 202 ? -32.322 0.717 46.898 1.00 73.00 202 ALA A C 1
ATOM 1605 O O . ALA A 1 202 ? -32.884 1.807 46.860 1.00 73.00 202 ALA A O 1
ATOM 1606 N N . LEU A 1 203 ? -31.026 0.594 47.198 1.00 77.88 203 LEU A N 1
ATOM 1607 C CA . LEU A 1 203 ? -30.163 1.730 47.509 1.00 77.88 203 LEU A CA 1
ATOM 1608 C C . LEU A 1 203 ? -29.759 2.491 46.233 1.00 77.88 203 LEU A C 1
ATOM 1610 O O . LEU A 1 203 ? -29.784 3.719 46.234 1.00 77.88 203 LEU A O 1
ATOM 1614 N N . THR A 1 204 ? -29.487 1.795 45.121 1.00 76.31 204 THR A N 1
ATOM 1615 C CA . THR A 1 204 ? -29.275 2.444 43.815 1.00 76.31 204 THR A CA 1
ATOM 1616 C C . THR A 1 204 ? -30.544 3.099 43.283 1.00 76.31 204 THR A C 1
ATOM 1618 O O . THR A 1 204 ? -30.460 4.227 42.811 1.00 76.31 204 THR A O 1
ATOM 1621 N N . LEU A 1 205 ? -31.717 2.470 43.423 1.00 83.75 205 LEU A N 1
ATOM 1622 C CA . LEU A 1 205 ? -32.999 3.092 43.066 1.00 83.75 205 LEU A CA 1
ATOM 1623 C C . LEU A 1 205 ? -33.292 4.325 43.923 1.00 83.75 205 LEU A C 1
ATOM 1625 O O . LEU A 1 205 ? -3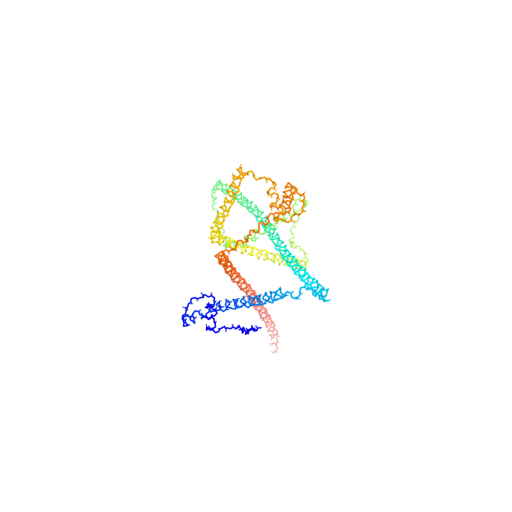3.745 5.339 43.401 1.00 83.75 205 LEU A O 1
ATOM 1629 N N . HIS A 1 206 ? -32.986 4.274 45.221 1.00 82.19 206 HIS A N 1
ATOM 1630 C CA . HIS A 1 206 ? -33.137 5.430 46.098 1.00 82.19 206 HIS A CA 1
ATOM 1631 C C . HIS A 1 206 ? -32.207 6.584 45.694 1.00 82.19 206 HIS A C 1
ATOM 1633 O O . HIS A 1 206 ? -32.646 7.730 45.641 1.00 82.19 206 HIS A O 1
ATOM 1639 N N . ASN A 1 207 ? -30.954 6.283 45.337 1.00 79.75 207 ASN A N 1
ATOM 1640 C CA . ASN A 1 207 ? -29.999 7.285 44.859 1.00 79.75 207 ASN A CA 1
ATOM 1641 C C . ASN A 1 207 ? -30.401 7.871 43.495 1.00 79.75 207 ASN A C 1
ATOM 1643 O O . ASN A 1 207 ? -30.304 9.081 43.306 1.00 79.75 207 ASN A O 1
ATOM 1647 N N . LEU A 1 208 ? -30.900 7.045 42.568 1.00 85.56 208 LEU A N 1
ATOM 1648 C CA . LEU A 1 208 ? -31.444 7.502 41.283 1.00 85.56 208 LEU A CA 1
ATOM 1649 C C . LEU A 1 208 ? -32.652 8.420 41.482 1.00 85.56 208 LEU A C 1
ATOM 1651 O O . LEU A 1 208 ? -32.737 9.477 40.862 1.00 85.56 208 LEU A O 1
ATOM 1655 N N . HIS A 1 209 ? -33.554 8.050 42.390 1.00 86.19 209 HIS A N 1
ATOM 1656 C CA . HIS A 1 209 ? -34.721 8.856 42.722 1.00 86.19 209 HIS A CA 1
ATOM 1657 C C . HIS A 1 209 ? -34.322 10.198 43.356 1.00 86.19 209 HIS A C 1
ATOM 1659 O O . HIS A 1 209 ? -34.845 11.241 42.970 1.00 86.19 209 HIS A O 1
ATOM 1665 N N . ALA A 1 210 ? -33.351 10.202 44.274 1.00 81.50 210 ALA A N 1
ATOM 1666 C CA . ALA A 1 210 ? -32.818 11.429 44.864 1.00 81.50 210 ALA A CA 1
ATOM 1667 C C . ALA A 1 210 ? -32.167 12.346 43.812 1.00 81.50 210 ALA A C 1
ATOM 1669 O O . ALA A 1 210 ? -32.374 13.558 43.844 1.00 81.50 210 ALA A O 1
ATOM 1670 N N . TYR A 1 211 ? -31.438 11.774 42.847 1.00 85.06 211 TYR A N 1
ATOM 1671 C CA . TYR A 1 211 ? -30.839 12.525 41.743 1.00 85.06 211 TYR A CA 1
ATOM 1672 C C . TYR A 1 211 ? -31.901 13.138 40.819 1.00 85.06 211 TYR A C 1
ATOM 1674 O O . TYR A 1 211 ? -31.802 14.311 40.466 1.00 85.06 211 TYR A O 1
ATOM 1682 N N . HIS A 1 212 ? -32.964 12.391 40.506 1.00 82.50 212 HIS A N 1
ATOM 1683 C CA . HIS A 1 212 ? -34.104 12.904 39.742 1.00 82.50 212 HIS A CA 1
ATOM 1684 C C . HIS A 1 212 ? -34.807 14.062 40.455 1.00 82.50 212 HIS A C 1
ATOM 1686 O O . HIS A 1 212 ? -35.082 15.080 39.828 1.00 82.50 212 HIS A O 1
ATOM 1692 N N . VAL A 1 213 ? -35.066 13.943 41.762 1.00 77.44 213 VAL A N 1
ATOM 1693 C CA . VAL A 1 213 ? -35.663 15.028 42.562 1.00 77.44 213 VAL A CA 1
ATOM 1694 C C . VAL A 1 213 ? -34.754 16.255 42.576 1.00 77.44 213 VAL A C 1
ATOM 1696 O O . VAL A 1 213 ? -35.242 17.375 42.449 1.00 77.44 213 VAL A O 1
ATOM 1699 N N . HIS A 1 214 ? -33.438 16.061 42.677 1.00 76.75 214 HIS A N 1
ATOM 1700 C CA . HIS A 1 214 ? -32.484 17.161 42.656 1.00 76.75 214 HIS A CA 1
ATOM 1701 C C . HIS A 1 214 ? -32.442 17.870 41.295 1.00 76.75 214 HIS A C 1
ATOM 1703 O O . HIS A 1 214 ? -32.567 19.093 41.252 1.00 76.75 214 HIS A O 1
ATOM 1709 N N . LEU A 1 215 ? -32.369 17.129 40.185 1.00 78.88 215 LEU A N 1
ATOM 1710 C C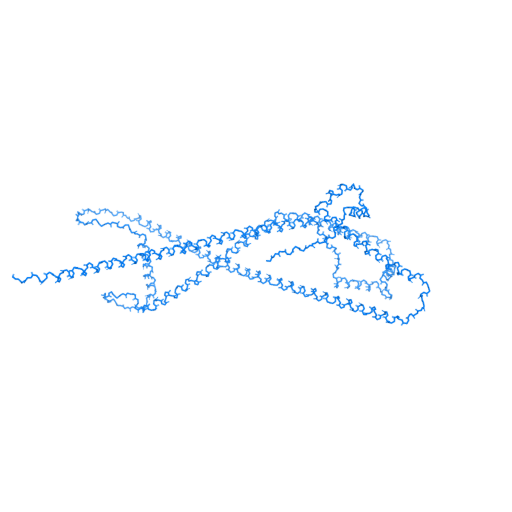A . LEU A 1 215 ? -32.466 17.708 38.841 1.00 78.88 215 LEU A CA 1
ATOM 1711 C C . LEU A 1 215 ? -33.780 18.462 38.645 1.00 78.88 215 LEU A C 1
ATOM 1713 O O . LEU A 1 215 ? -33.778 19.566 38.114 1.00 78.88 215 LEU A O 1
ATOM 1717 N N . ASN A 1 216 ? -34.888 17.909 39.138 1.00 75.19 216 ASN A N 1
ATOM 1718 C CA . ASN A 1 216 ? -36.185 18.564 39.051 1.00 75.19 216 ASN A CA 1
ATOM 1719 C C . ASN A 1 216 ? -36.241 19.825 39.930 1.00 75.19 216 ASN A C 1
ATOM 1721 O O . ASN A 1 216 ? -36.859 20.810 39.552 1.00 75.19 216 ASN A O 1
ATOM 1725 N N . SER A 1 217 ? -35.560 19.845 41.078 1.00 71.75 217 SER A N 1
ATOM 1726 C CA . SER A 1 217 ? -35.438 21.054 41.906 1.00 71.75 217 SER A CA 1
ATOM 1727 C C . SER A 1 217 ? -34.580 22.143 41.252 1.00 71.75 217 SER A C 1
ATOM 1729 O O . SER A 1 217 ? -34.847 23.322 41.453 1.00 71.75 217 SER A O 1
ATOM 1731 N N . LEU A 1 218 ? -33.587 21.758 40.442 1.00 75.88 218 LEU A N 1
ATOM 1732 C CA . LEU A 1 218 ? -32.751 22.685 39.676 1.00 75.88 218 LEU A CA 1
ATOM 1733 C C . LEU A 1 218 ? -33.490 23.227 38.447 1.00 75.88 218 LEU A C 1
ATOM 1735 O O . LEU A 1 218 ? -33.423 24.422 38.175 1.00 75.88 218 LEU A O 1
ATOM 1739 N N . LEU A 1 219 ? -34.240 22.369 37.748 1.00 73.81 219 LEU A N 1
ATOM 1740 C CA . LEU A 1 219 ? -35.131 22.753 36.646 1.00 73.81 219 LEU A CA 1
ATOM 1741 C C . LEU A 1 219 ? -36.265 23.670 37.118 1.00 73.81 219 LEU A C 1
ATOM 1743 O O . LEU A 1 219 ? -36.635 24.598 36.409 1.00 73.81 219 LEU A O 1
ATOM 1747 N N . ASN A 1 220 ? -36.764 23.451 38.336 1.00 70.81 220 ASN A N 1
ATOM 1748 C CA . ASN A 1 220 ? -37.795 24.276 38.968 1.00 70.81 220 ASN A CA 1
ATOM 1749 C C . ASN A 1 220 ? -37.205 25.355 39.900 1.00 70.81 220 ASN A C 1
ATOM 1751 O O . ASN A 1 220 ? -37.867 25.797 40.842 1.00 70.81 220 ASN A O 1
ATOM 1755 N N . GLY A 1 221 ? -35.954 25.760 39.654 1.00 50.84 221 GLY A N 1
ATOM 1756 C CA . GLY A 1 221 ? -35.247 26.792 40.410 1.00 50.84 221 GLY A CA 1
ATOM 1757 C C . GLY A 1 221 ? -35.966 28.154 40.438 1.00 50.84 221 GLY A C 1
ATOM 1758 O O . GLY A 1 221 ? -36.863 28.426 39.642 1.00 50.84 221 GLY A O 1
ATOM 1759 N N . PRO A 1 222 ? -35.593 29.024 41.389 1.00 50.62 222 PRO A N 1
ATOM 1760 C CA . PRO A 1 222 ? -36.493 29.870 42.175 1.00 50.62 222 PRO A CA 1
ATOM 1761 C C . PRO A 1 222 ? -37.015 31.102 41.419 1.00 50.62 222 PRO A C 1
ATOM 1763 O O . PRO A 1 222 ? -36.538 32.214 41.617 1.00 50.62 222 PRO A O 1
ATOM 1766 N N . GLY A 1 223 ? -38.025 30.907 40.570 1.00 49.50 223 GLY A N 1
ATOM 1767 C CA . GLY A 1 223 ? -38.801 31.994 39.956 1.00 49.50 223 GLY A CA 1
ATOM 1768 C C . GLY A 1 223 ? -40.304 31.956 40.249 1.00 49.50 223 GLY A C 1
ATOM 1769 O O . GLY A 1 223 ? -40.992 32.944 40.019 1.00 49.50 223 GLY A O 1
ATOM 1770 N N . SER A 1 224 ? -40.832 30.851 40.781 1.00 47.75 224 SER A N 1
ATOM 1771 C CA . SER A 1 224 ? -42.273 30.683 40.989 1.00 47.75 224 SER A CA 1
ATOM 1772 C C . SER A 1 224 ? -42.593 30.517 42.469 1.00 47.75 224 SER A C 1
ATOM 1774 O O . SER A 1 224 ? -42.727 29.410 42.986 1.00 47.75 224 SER A O 1
ATOM 1776 N N . ALA A 1 225 ? -42.727 31.643 43.164 1.00 58.03 225 ALA A N 1
ATOM 1777 C CA . ALA A 1 225 ? -43.493 31.679 44.400 1.00 58.03 225 ALA A CA 1
ATOM 1778 C C . ALA A 1 225 ? -44.930 31.245 44.083 1.00 58.03 225 ALA A C 1
ATOM 1780 O O . ALA A 1 225 ? -45.524 31.836 43.191 1.00 58.03 225 ALA A O 1
ATOM 1781 N N . VAL A 1 226 ? -45.465 30.232 44.777 1.00 47.66 226 VAL A N 1
ATOM 1782 C CA . VAL A 1 226 ? -46.902 30.072 45.082 1.00 47.66 226 VAL A CA 1
ATOM 1783 C C . VAL A 1 226 ? -47.119 28.838 45.975 1.00 47.66 226 VAL A C 1
ATOM 1785 O O . VAL A 1 226 ? -46.889 27.692 45.605 1.00 47.66 226 VAL A O 1
ATOM 1788 N N . THR A 1 227 ? -47.506 29.157 47.208 1.00 46.81 227 THR A N 1
ATOM 1789 C CA . THR A 1 227 ? -48.624 28.605 47.985 1.00 46.81 227 THR A CA 1
ATOM 1790 C C . THR A 1 227 ? -48.841 27.087 48.031 1.00 46.81 227 THR A C 1
ATOM 1792 O O . THR A 1 227 ? -49.363 26.448 47.123 1.00 46.81 227 THR A O 1
ATOM 1795 N N . VAL A 1 228 ? -48.558 26.547 49.216 1.00 50.28 228 VAL A N 1
ATOM 1796 C CA . VAL A 1 228 ? -48.914 25.207 49.688 1.00 50.28 228 VAL A CA 1
ATOM 1797 C C . VAL A 1 228 ? -50.441 25.057 49.747 1.00 50.28 228 VAL A C 1
ATOM 1799 O O . VAL A 1 228 ? -51.090 25.649 50.608 1.00 50.28 228 VAL A O 1
ATOM 1802 N N . GLN A 1 229 ? -51.019 24.222 48.879 1.00 40.91 229 GLN A N 1
ATOM 1803 C CA . GLN A 1 229 ? -52.340 23.628 49.100 1.00 40.91 229 GLN A CA 1
ATOM 1804 C C . GLN A 1 229 ? -52.309 22.105 48.925 1.00 40.91 229 GLN A C 1
ATOM 1806 O O . GLN A 1 229 ? -52.071 21.571 47.849 1.00 40.91 229 GLN A O 1
ATOM 1811 N N . SER A 1 230 ? -52.571 21.447 50.054 1.00 41.50 230 SER A N 1
ATOM 1812 C CA . SER A 1 230 ? -53.350 20.222 50.252 1.00 41.50 230 SER A CA 1
ATOM 1813 C C . SER A 1 230 ? -53.344 19.146 49.152 1.00 41.50 230 SER A C 1
ATOM 1815 O O . SER A 1 230 ? -54.044 19.199 48.142 1.00 41.50 230 SER A O 1
ATOM 1817 N N . THR A 1 231 ? -52.590 18.099 49.471 1.00 48.38 231 THR A N 1
ATOM 1818 C CA . THR A 1 231 ? -52.675 16.691 49.065 1.00 48.38 231 THR A CA 1
ATOM 1819 C C . THR A 1 231 ? -53.975 16.235 48.378 1.00 48.38 231 THR A C 1
ATOM 1821 O O . THR A 1 231 ? -54.895 15.708 49.005 1.00 48.38 231 THR A O 1
ATOM 1824 N N . ARG A 1 232 ? -53.976 16.259 47.044 1.00 39.25 232 ARG A N 1
ATOM 1825 C CA . ARG A 1 232 ? -54.507 15.148 46.239 1.00 39.25 232 ARG A CA 1
ATOM 1826 C C . ARG A 1 232 ? -53.339 14.584 45.450 1.00 39.25 232 ARG A C 1
ATOM 1828 O O . ARG A 1 232 ? -52.719 15.313 44.683 1.00 39.25 232 ARG A O 1
ATOM 1835 N N . TYR A 1 233 ? -53.036 13.304 45.659 1.00 47.44 233 TYR A N 1
ATOM 1836 C CA . TYR A 1 233 ? -52.008 12.574 44.921 1.00 47.44 233 TYR A CA 1
ATOM 1837 C C . TYR A 1 233 ? -52.460 12.451 43.456 1.00 47.44 233 TYR A C 1
ATOM 1839 O O . TYR A 1 233 ? -53.094 11.479 43.053 1.00 47.44 233 TYR A O 1
ATOM 1847 N N . LYS A 1 234 ? -52.221 13.501 42.669 1.00 43.50 234 LYS A N 1
ATOM 1848 C CA . LYS A 1 234 ? -52.259 13.438 41.212 1.00 43.50 234 LYS A CA 1
ATOM 1849 C C . LYS A 1 234 ? -50.961 12.759 40.799 1.00 43.50 234 LYS A C 1
ATOM 1851 O O . LYS A 1 234 ? -49.887 13.244 41.142 1.00 43.50 234 LYS A O 1
ATOM 1856 N N . SER A 1 235 ? -51.073 11.617 40.125 1.00 47.78 235 SER A N 1
ATOM 1857 C CA . SER A 1 235 ? -49.956 10.979 39.429 1.00 47.78 235 SER A CA 1
ATOM 1858 C C . SER A 1 235 ? -49.175 12.052 38.667 1.00 47.78 235 SER A C 1
ATOM 1860 O O . SER A 1 235 ? -49.743 12.717 37.806 1.00 47.78 235 SER A O 1
ATOM 1862 N N . LEU A 1 236 ? -47.907 12.249 39.034 1.00 50.69 236 LEU A N 1
ATOM 1863 C CA . LEU A 1 236 ? -47.002 13.212 38.397 1.00 50.69 236 LEU A CA 1
ATOM 1864 C C . LEU A 1 236 ? -46.443 12.692 37.069 1.00 50.69 236 LEU A C 1
ATOM 1866 O O . LEU A 1 236 ? -45.618 13.366 36.458 1.00 50.69 236 LEU A O 1
ATOM 1870 N N . LEU A 1 237 ? -46.875 11.510 36.616 1.00 51.50 237 LEU A N 1
ATOM 1871 C CA . LEU A 1 237 ? -46.711 11.167 35.214 1.00 51.50 237 LEU A CA 1
ATOM 1872 C C . LEU A 1 237 ? -47.539 12.192 34.438 1.00 51.50 237 LEU A C 1
ATOM 1874 O O . LEU A 1 237 ? -48.757 12.243 34.659 1.00 51.50 237 LEU A O 1
ATOM 1878 N N . PRO A 1 238 ? -46.911 13.045 33.607 1.00 52.59 238 PRO A N 1
ATOM 1879 C CA . PRO A 1 238 ? -47.672 13.924 32.743 1.00 52.59 238 PRO A CA 1
ATOM 1880 C C . PRO A 1 238 ? -48.676 13.041 32.008 1.00 52.59 238 PRO A C 1
ATOM 1882 O O . PRO A 1 238 ? -48.347 11.927 31.602 1.00 52.59 238 PRO A O 1
ATOM 1885 N N . ALA A 1 239 ? -49.915 13.503 31.868 1.00 51.59 239 ALA A N 1
ATOM 1886 C CA . ALA A 1 239 ? -50.872 12.866 30.973 1.00 51.59 239 ALA A CA 1
ATOM 1887 C C . ALA A 1 239 ? -50.445 13.127 29.516 1.00 51.59 239 ALA A C 1
ATOM 1889 O O . ALA A 1 239 ? -51.228 13.618 28.708 1.00 51.59 239 ALA A O 1
ATOM 1890 N N . THR A 1 240 ? -49.175 12.868 29.193 1.00 56.31 240 THR A N 1
ATOM 1891 C CA . THR A 1 240 ? -48.736 12.664 27.830 1.00 56.31 240 THR A CA 1
ATOM 1892 C C . THR A 1 240 ? -49.532 11.475 27.333 1.00 56.31 240 THR A C 1
ATOM 1894 O O . THR A 1 240 ? -49.596 10.419 27.966 1.00 56.31 240 THR A O 1
ATOM 1897 N N . SER A 1 241 ? -50.241 11.695 26.232 1.00 73.12 241 SER A N 1
ATOM 1898 C CA . SER A 1 241 ? -50.915 10.631 25.507 1.00 73.12 241 SER A CA 1
ATOM 1899 C C . SER A 1 241 ? -49.954 9.446 25.391 1.00 73.12 241 SER A C 1
ATOM 1901 O O . SER A 1 241 ? -48.799 9.642 25.016 1.00 73.12 241 SER A O 1
ATOM 1903 N N . ASN A 1 242 ? -50.404 8.224 25.696 1.00 79.62 242 ASN A N 1
ATOM 1904 C CA . ASN A 1 242 ? -49.586 7.013 25.535 1.00 79.62 242 ASN A CA 1
ATOM 1905 C C . ASN A 1 242 ? -48.949 6.927 24.133 1.00 79.62 242 ASN A C 1
ATOM 1907 O O . ASN A 1 242 ? -47.896 6.318 23.979 1.00 79.62 242 ASN A O 1
ATOM 1911 N N . ALA A 1 243 ? -49.564 7.563 23.127 1.00 78.44 243 ALA A N 1
ATOM 1912 C CA . ALA A 1 243 ? -49.008 7.693 21.784 1.00 78.44 243 ALA A CA 1
ATOM 1913 C C . ALA A 1 243 ? -47.694 8.491 21.754 1.00 78.44 243 ALA A C 1
ATOM 1915 O O . ALA A 1 243 ? -46.748 8.070 21.103 1.00 78.44 243 ALA A O 1
ATOM 1916 N N . GLN A 1 244 ? -47.610 9.591 22.500 1.00 83.62 244 GLN A N 1
ATOM 1917 C CA . GLN A 1 244 ? -46.422 10.441 22.548 1.00 83.62 244 GLN A CA 1
ATOM 1918 C C . GLN A 1 244 ? -45.280 9.762 23.308 1.00 83.62 244 GLN A C 1
ATOM 1920 O O . GLN A 1 244 ? -44.138 9.814 22.884 1.00 83.62 244 GLN A O 1
ATOM 1925 N N . LEU A 1 245 ? -45.599 9.019 24.372 1.00 83.75 245 LEU A N 1
ATOM 1926 C CA . LEU A 1 245 ? -44.603 8.233 25.100 1.00 83.75 245 LEU A CA 1
ATOM 1927 C C . LEU A 1 245 ? -44.057 7.065 24.255 1.00 83.75 245 LEU A C 1
ATOM 1929 O O . LEU A 1 245 ? -42.877 6.742 24.345 1.00 83.75 245 LEU A O 1
ATOM 1933 N N . LEU A 1 246 ? -44.892 6.443 23.415 1.00 83.62 246 LEU A N 1
ATOM 1934 C CA . LEU A 1 246 ? -44.443 5.439 22.443 1.00 83.62 246 LEU A CA 1
ATOM 1935 C C . LEU A 1 246 ? -43.552 6.048 21.352 1.00 83.62 246 LEU A C 1
ATOM 1937 O O . LEU A 1 246 ? -42.574 5.417 20.958 1.00 83.62 246 LEU A O 1
ATOM 1941 N N . GLU A 1 247 ? -43.865 7.260 20.893 1.00 89.50 247 GLU A N 1
ATOM 1942 C CA . GLU A 1 247 ? -43.048 7.996 19.926 1.00 89.50 247 GLU A CA 1
ATOM 1943 C C . GLU A 1 247 ? -41.692 8.398 20.523 1.00 89.50 247 GLU A C 1
ATOM 1945 O O . GLU A 1 247 ? -40.662 8.134 19.909 1.00 89.50 247 GLU A O 1
ATOM 1950 N N . ASP A 1 248 ? -41.668 8.895 21.763 1.00 84.44 248 ASP A N 1
ATOM 1951 C CA . ASP A 1 248 ? -40.433 9.208 22.492 1.00 84.44 248 ASP A CA 1
ATOM 1952 C C . ASP A 1 248 ? -39.559 7.954 22.693 1.00 84.44 248 ASP A C 1
ATOM 1954 O O . ASP A 1 248 ? -38.337 8.010 22.559 1.00 84.44 248 ASP A O 1
ATOM 1958 N N . ILE A 1 249 ? -40.166 6.792 22.984 1.00 84.56 249 ILE A N 1
ATOM 1959 C CA . ILE A 1 249 ? -39.440 5.514 23.093 1.00 84.56 249 ILE A CA 1
ATOM 1960 C C . ILE A 1 249 ? -38.874 5.085 21.736 1.00 84.56 249 ILE A C 1
ATOM 1962 O O . ILE A 1 249 ? -37.743 4.600 21.681 1.00 84.56 249 ILE A O 1
ATOM 1966 N N . ALA A 1 250 ? -39.634 5.247 20.650 1.00 87.31 250 ALA A N 1
ATOM 1967 C CA . ALA A 1 250 ? -39.172 4.914 19.306 1.00 87.31 250 ALA A CA 1
ATOM 1968 C C . ALA A 1 250 ? -38.000 5.812 18.881 1.00 87.31 250 ALA A C 1
ATOM 1970 O O . ALA A 1 250 ? -36.982 5.298 18.416 1.00 87.31 250 ALA A O 1
ATOM 1971 N N . GLN A 1 251 ? -38.099 7.121 19.130 1.00 89.44 251 GLN A N 1
ATOM 1972 C CA . GLN A 1 251 ? -37.019 8.079 18.889 1.00 89.44 251 GLN A CA 1
ATOM 1973 C C . GLN A 1 251 ? -35.786 7.754 19.736 1.00 89.44 251 GLN A C 1
ATOM 1975 O O . GLN A 1 251 ? -34.675 7.713 19.218 1.00 89.44 251 GLN A O 1
ATOM 1980 N N . LEU A 1 252 ? -35.965 7.441 21.024 1.00 89.25 252 LEU A N 1
ATOM 1981 C CA . LEU A 1 252 ? -34.855 7.046 21.890 1.00 89.25 252 LEU A CA 1
ATOM 1982 C C . LEU A 1 252 ? -34.186 5.754 21.404 1.00 89.25 252 LEU A C 1
ATOM 1984 O O . LEU A 1 252 ? -32.964 5.635 21.463 1.00 89.25 252 LEU A O 1
ATOM 1988 N N . HIS A 1 253 ? -34.966 4.784 20.926 1.00 88.31 253 HIS A N 1
ATOM 1989 C CA . HIS A 1 253 ? -34.429 3.556 20.350 1.00 88.31 253 HIS A CA 1
ATOM 1990 C C . HIS A 1 253 ? -33.609 3.852 19.087 1.00 88.31 253 HIS A C 1
ATOM 1992 O O . HIS A 1 253 ? -32.485 3.364 18.964 1.00 88.31 253 HIS A O 1
ATOM 1998 N N . GLU A 1 254 ? -34.120 4.687 18.182 1.00 89.75 254 GLU A N 1
ATOM 1999 C CA . GLU A 1 254 ? -33.385 5.133 16.995 1.00 89.75 254 GLU A CA 1
ATOM 2000 C C . GLU A 1 254 ? -32.071 5.836 17.384 1.00 89.75 254 GLU A C 1
ATOM 2002 O O . GLU A 1 254 ? -30.994 5.444 16.927 1.00 89.75 254 GLU A O 1
ATOM 2007 N N . ASP A 1 255 ? -32.114 6.766 18.336 1.00 88.75 255 ASP A N 1
ATOM 2008 C CA . ASP A 1 255 ? -30.940 7.452 18.885 1.00 88.75 255 ASP A CA 1
ATOM 2009 C C . ASP A 1 255 ? -29.910 6.496 19.504 1.00 88.75 255 ASP A C 1
ATOM 2011 O O . ASP A 1 255 ? -28.697 6.675 19.358 1.00 88.75 255 ASP A O 1
ATOM 2015 N N . VAL A 1 256 ? -30.363 5.463 20.216 1.00 88.88 256 VAL A N 1
ATOM 2016 C CA . VAL A 1 256 ? -29.469 4.448 20.787 1.00 88.88 256 VAL A CA 1
ATOM 2017 C C . VAL A 1 256 ? -28.826 3.623 19.674 1.00 88.88 256 VAL A C 1
ATOM 2019 O O . VAL A 1 256 ? -27.615 3.400 19.717 1.00 88.88 256 VAL A O 1
ATOM 2022 N N . THR A 1 257 ? -29.582 3.227 18.647 1.00 84.44 257 THR A N 1
ATOM 2023 C CA . THR A 1 257 ? -29.035 2.462 17.514 1.00 84.44 257 THR A CA 1
ATOM 2024 C C . THR A 1 257 ? -28.037 3.273 16.681 1.00 84.44 257 THR A C 1
ATOM 2026 O O . THR A 1 257 ? -26.983 2.755 16.298 1.00 84.44 257 THR A O 1
ATOM 2029 N N . THR A 1 258 ? -28.284 4.567 16.458 1.00 85.69 258 THR A N 1
ATOM 2030 C CA . THR A 1 258 ? -27.345 5.453 15.749 1.00 85.69 258 THR A CA 1
ATOM 2031 C C . THR A 1 258 ? -26.064 5.676 16.557 1.00 85.69 258 THR A C 1
ATOM 2033 O O . THR A 1 258 ? -24.961 5.574 16.018 1.00 85.69 258 THR A O 1
ATOM 2036 N N . LYS A 1 259 ? -26.164 5.881 17.877 1.00 85.06 259 LYS A N 1
ATOM 2037 C CA . LYS A 1 259 ? -24.986 5.987 18.757 1.00 85.06 259 LYS A CA 1
ATOM 2038 C C . LYS A 1 259 ? -24.208 4.677 18.847 1.00 85.06 259 LYS A C 1
ATOM 2040 O O . LYS A 1 259 ? -22.979 4.704 18.835 1.00 85.06 259 LYS A O 1
ATOM 2045 N N . GLN A 1 260 ? -24.895 3.538 18.897 1.00 86.19 260 GLN A N 1
ATOM 2046 C CA . GLN A 1 260 ? -24.262 2.221 18.913 1.00 86.19 260 GLN A CA 1
ATOM 2047 C C . GLN A 1 260 ? -23.483 1.961 17.620 1.00 86.19 260 GLN A C 1
ATOM 2049 O O . GLN A 1 260 ? -22.312 1.596 17.681 1.00 86.19 260 GLN A O 1
ATOM 2054 N N . THR A 1 261 ? -24.089 2.196 16.454 1.00 81.31 261 THR A N 1
ATOM 2055 C CA . THR A 1 261 ? -23.403 2.037 15.157 1.00 81.31 261 THR A CA 1
ATOM 2056 C C . THR A 1 261 ? -22.222 2.997 15.016 1.00 81.31 261 THR A C 1
ATOM 2058 O O . THR A 1 261 ? -21.167 2.611 14.507 1.00 81.31 261 THR A O 1
ATOM 2061 N N . HIS A 1 262 ? -22.344 4.224 15.530 1.00 82.56 262 HIS A N 1
ATOM 2062 C CA . HIS A 1 262 ? -21.237 5.173 15.567 1.00 82.56 262 HIS A CA 1
ATOM 2063 C C . HIS A 1 262 ? -20.081 4.696 16.463 1.00 82.56 262 HIS A C 1
ATOM 2065 O O . HIS A 1 262 ? -18.927 4.714 16.032 1.00 82.56 262 HIS A O 1
ATOM 2071 N N . LEU A 1 263 ? -20.375 4.213 17.676 1.00 81.56 263 LEU A N 1
ATOM 2072 C CA . LEU A 1 263 ? -19.372 3.646 18.585 1.00 81.56 263 LEU A CA 1
ATOM 2073 C C . LEU A 1 263 ? -18.699 2.403 18.000 1.00 81.56 263 LEU A C 1
ATOM 2075 O O . LEU A 1 263 ? -17.484 2.261 18.120 1.00 81.56 263 LEU A O 1
ATOM 2079 N N . GLN A 1 264 ? -19.461 1.538 17.327 1.00 83.44 264 GLN A N 1
ATOM 2080 C CA . GLN A 1 264 ? -18.925 0.378 16.618 1.00 83.44 264 GLN A CA 1
ATOM 2081 C C . GLN A 1 264 ? -17.915 0.819 15.550 1.00 83.44 264 GLN A C 1
ATOM 2083 O O . GLN A 1 264 ? -16.779 0.354 15.543 1.00 83.44 264 GLN A O 1
ATOM 2088 N N . ARG A 1 265 ? -18.278 1.805 14.719 1.00 78.44 265 ARG A N 1
ATOM 2089 C CA . ARG A 1 265 ? -17.393 2.345 13.678 1.00 78.44 265 ARG A CA 1
ATOM 2090 C C . ARG A 1 265 ? -16.123 2.973 14.255 1.00 78.44 265 ARG A C 1
ATOM 2092 O O . ARG A 1 265 ? -15.042 2.770 13.706 1.00 78.44 265 ARG A O 1
ATOM 2099 N N . LEU A 1 266 ? -16.235 3.724 15.353 1.00 80.69 266 LEU A N 1
ATOM 2100 C CA . LEU A 1 266 ? -15.073 4.288 16.048 1.00 80.69 266 LEU A CA 1
ATOM 2101 C C . LEU A 1 266 ? -14.172 3.191 16.628 1.00 80.69 266 LEU A C 1
ATOM 2103 O O . LEU A 1 266 ? -12.950 3.277 16.505 1.00 80.69 266 LEU A O 1
ATOM 2107 N N . SER A 1 267 ? -14.762 2.144 17.208 1.00 82.31 267 SER A N 1
ATOM 2108 C CA . SER A 1 267 ? -14.035 0.971 17.699 1.00 82.31 267 SER A CA 1
ATOM 2109 C C . SER A 1 267 ? -13.277 0.274 16.566 1.00 82.31 267 SER A C 1
ATOM 2111 O O . SER A 1 267 ? -12.071 0.051 16.687 1.00 82.31 267 SER A O 1
ATOM 2113 N N . ASP A 1 268 ? -13.930 0.014 15.435 1.00 76.94 268 ASP A N 1
ATOM 2114 C CA . ASP A 1 268 ? -13.316 -0.632 14.270 1.00 76.94 268 ASP A CA 1
ATOM 2115 C C . ASP A 1 268 ? -12.172 0.209 13.685 1.00 76.94 268 ASP A C 1
ATOM 2117 O O . ASP A 1 268 ? -11.091 -0.314 13.396 1.00 76.94 268 ASP A O 1
ATOM 2121 N N . MET A 1 269 ? -12.359 1.530 13.585 1.00 76.19 269 MET A N 1
ATOM 2122 C CA . MET A 1 269 ? -11.292 2.452 13.186 1.00 76.19 269 MET A CA 1
ATOM 2123 C C . MET A 1 269 ? -10.115 2.415 14.166 1.00 76.19 269 MET A C 1
ATOM 2125 O O . MET A 1 269 ? -8.965 2.331 13.736 1.00 76.19 269 MET A O 1
ATOM 2129 N N . SER A 1 270 ? -10.380 2.433 15.476 1.00 80.25 270 SER A N 1
ATOM 2130 C CA . SER A 1 270 ? -9.330 2.380 16.501 1.00 80.25 270 SER A CA 1
ATOM 2131 C C . SER A 1 270 ? -8.517 1.081 16.435 1.00 80.25 270 SER A C 1
ATOM 2133 O O . SER A 1 270 ? -7.289 1.108 16.529 1.00 80.25 270 SER A O 1
ATOM 2135 N N . LEU A 1 271 ? -9.183 -0.052 16.184 1.00 76.50 271 LEU A N 1
ATOM 2136 C CA . LEU A 1 271 ? -8.543 -1.353 16.010 1.00 76.50 271 LEU A CA 1
ATOM 2137 C C . LEU A 1 271 ? -7.703 -1.398 14.732 1.00 76.50 271 LEU A C 1
ATOM 2139 O O . LEU A 1 271 ? -6.575 -1.891 14.767 1.00 76.50 271 LEU A O 1
ATOM 2143 N N . SER A 1 272 ? -8.214 -0.844 13.629 1.00 73.06 272 SER A N 1
ATOM 2144 C CA . SER A 1 272 ? -7.466 -0.710 12.375 1.00 73.06 272 SER A CA 1
ATOM 2145 C C . SER A 1 272 ? -6.184 0.109 12.569 1.00 73.06 272 SER A C 1
ATOM 2147 O O . SER A 1 272 ? -5.096 -0.336 12.192 1.00 73.06 272 SER A O 1
ATOM 2149 N N . TYR A 1 273 ? -6.271 1.253 13.260 1.00 75.88 273 TYR A N 1
ATOM 2150 C CA . TYR A 1 273 ? -5.097 2.069 13.578 1.00 75.88 273 TYR A CA 1
ATOM 2151 C C . TYR A 1 273 ? -4.097 1.343 14.475 1.00 75.88 273 TYR A C 1
ATOM 2153 O O . TYR A 1 273 ? -2.895 1.428 14.230 1.00 75.88 273 TYR A O 1
ATOM 2161 N N . LEU A 1 274 ? -4.562 0.596 15.479 1.00 78.81 274 LEU A N 1
ATOM 2162 C CA . LEU A 1 274 ? -3.681 -0.176 16.355 1.00 78.81 274 LEU A CA 1
ATOM 2163 C C . LEU A 1 274 ? -2.888 -1.222 15.560 1.00 78.81 274 LEU A C 1
ATOM 2165 O O . LEU A 1 274 ? -1.676 -1.342 15.739 1.00 78.81 274 LEU A O 1
ATOM 2169 N N . VAL A 1 275 ? -3.541 -1.923 14.630 1.00 75.81 275 VAL A N 1
ATOM 2170 C CA . VAL A 1 275 ? -2.877 -2.888 13.739 1.00 75.81 275 VAL A CA 1
ATOM 2171 C C . VAL A 1 275 ? -1.868 -2.194 12.826 1.00 75.81 275 VAL A C 1
ATOM 2173 O O . VAL A 1 275 ? -0.750 -2.687 12.674 1.00 75.81 275 VAL A O 1
ATOM 2176 N N . ALA A 1 276 ? -2.223 -1.046 12.244 1.00 72.38 276 ALA A N 1
ATOM 2177 C CA . ALA A 1 276 ? -1.318 -0.279 11.393 1.00 72.38 276 ALA A CA 1
ATOM 2178 C C . ALA A 1 276 ? -0.078 0.207 12.166 1.00 72.38 276 ALA A C 1
ATOM 2180 O O . ALA A 1 276 ? 1.043 0.059 11.679 1.00 72.38 276 ALA A O 1
ATOM 2181 N N . CYS A 1 277 ? -0.253 0.711 13.391 1.00 79.19 277 CYS A N 1
ATOM 2182 C CA . CYS A 1 277 ? 0.849 1.110 14.269 1.00 79.19 277 CYS A CA 1
ATOM 2183 C C . CYS A 1 277 ? 1.737 -0.082 14.644 1.00 79.19 277 CYS A C 1
ATOM 2185 O O . CYS A 1 277 ? 2.962 0.021 14.589 1.00 79.19 277 CYS A O 1
ATOM 2187 N N . GLN A 1 278 ? 1.139 -1.232 14.967 1.00 79.62 278 GLN A N 1
ATOM 2188 C CA . GLN A 1 278 ? 1.887 -2.451 15.271 1.00 79.62 278 GLN A CA 1
ATOM 2189 C C . GLN A 1 278 ? 2.688 -2.939 14.054 1.00 79.62 278 GLN A C 1
ATOM 2191 O O . GLN A 1 278 ? 3.845 -3.332 14.198 1.00 79.62 278 GLN A O 1
ATOM 2196 N N . LYS A 1 279 ? 2.107 -2.859 12.850 1.00 75.56 279 LYS A N 1
ATOM 2197 C CA . LYS A 1 279 ? 2.791 -3.168 11.589 1.00 75.56 279 LYS A CA 1
ATOM 2198 C C . LYS A 1 279 ? 3.964 -2.220 11.352 1.00 75.56 279 LYS A C 1
ATOM 2200 O O . LYS A 1 279 ? 5.071 -2.687 11.109 1.00 75.56 279 LYS A O 1
ATOM 2205 N N . LEU A 1 280 ? 3.747 -0.909 11.460 1.00 77.19 280 LEU A N 1
ATOM 2206 C CA . LEU A 1 280 ? 4.798 0.088 11.252 1.00 77.19 280 LEU A CA 1
ATOM 2207 C C . LEU A 1 280 ? 5.947 -0.093 12.249 1.00 77.19 280 LEU A C 1
ATOM 2209 O O . LEU A 1 280 ? 7.108 -0.032 11.853 1.00 77.19 280 LEU A O 1
ATOM 2213 N N . SER A 1 281 ? 5.632 -0.372 13.517 1.00 82.81 281 SER A N 1
ATOM 2214 C CA . SER A 1 281 ? 6.628 -0.654 14.553 1.00 82.81 281 SER A CA 1
ATOM 2215 C C . SER A 1 281 ? 7.438 -1.916 14.254 1.00 82.81 281 SER A C 1
ATOM 2217 O O . SER A 1 281 ? 8.648 -1.911 14.459 1.00 82.81 281 SER A O 1
ATOM 2219 N N . ALA A 1 282 ? 6.803 -2.982 13.759 1.00 78.88 282 ALA A N 1
ATOM 2220 C CA . ALA A 1 282 ? 7.509 -4.204 13.383 1.00 78.88 282 ALA A CA 1
ATOM 2221 C C . ALA A 1 282 ? 8.437 -3.962 12.183 1.00 78.88 282 ALA A C 1
ATOM 2223 O O . ALA A 1 282 ? 9.616 -4.281 12.249 1.00 78.88 282 ALA A O 1
ATOM 2224 N N . VAL A 1 283 ? 7.937 -3.309 11.128 1.00 78.31 283 VAL A N 1
ATOM 2225 C CA . VAL A 1 283 ? 8.726 -2.995 9.922 1.00 78.31 283 VAL A CA 1
ATOM 2226 C C . VAL A 1 283 ? 9.905 -2.074 10.243 1.00 78.31 283 VAL A C 1
ATOM 2228 O O . VAL A 1 283 ? 11.015 -2.304 9.775 1.00 78.31 283 VAL A O 1
ATOM 2231 N N . THR A 1 284 ? 9.698 -1.038 11.060 1.00 82.12 284 THR A N 1
ATOM 2232 C CA . THR A 1 284 ? 10.793 -0.143 11.475 1.00 82.12 284 THR A CA 1
ATOM 2233 C C . THR A 1 284 ? 11.808 -0.865 12.359 1.00 82.12 284 THR A C 1
ATOM 2235 O O . THR A 1 284 ? 13.008 -0.659 12.183 1.00 82.12 284 THR A O 1
ATOM 2238 N N . SER A 1 285 ? 11.365 -1.752 13.253 1.00 85.19 285 SER A N 1
ATOM 2239 C CA . SER A 1 285 ? 12.260 -2.597 14.053 1.00 85.19 285 SER A CA 1
ATOM 2240 C C . SER A 1 285 ? 13.098 -3.525 13.167 1.00 85.19 285 SER A C 1
ATOM 2242 O O . SER A 1 285 ? 14.318 -3.563 13.302 1.00 85.19 285 SER A O 1
ATOM 2244 N N . ASP A 1 286 ? 12.484 -4.225 12.215 1.00 77.44 286 ASP A N 1
ATOM 2245 C CA . ASP A 1 286 ? 13.190 -5.105 11.277 1.00 77.44 286 ASP A CA 1
ATOM 2246 C C . ASP A 1 286 ? 14.178 -4.318 10.405 1.00 77.44 286 ASP A C 1
ATOM 2248 O O . ASP A 1 286 ? 15.330 -4.720 10.235 1.00 77.44 286 ASP A O 1
ATOM 2252 N N . PHE A 1 287 ? 13.767 -3.154 9.895 1.00 81.31 287 PHE A N 1
ATOM 2253 C CA . PHE A 1 287 ? 14.643 -2.299 9.102 1.00 81.31 287 PHE A CA 1
ATOM 2254 C C . PHE A 1 287 ? 15.840 -1.811 9.921 1.00 81.31 287 PHE A C 1
ATOM 2256 O O . PHE A 1 287 ? 16.973 -1.912 9.469 1.00 81.31 287 PHE A O 1
ATOM 2263 N N . THR A 1 288 ? 15.615 -1.308 11.134 1.00 87.81 288 THR A N 1
ATOM 2264 C CA . THR A 1 288 ? 16.684 -0.781 11.999 1.00 87.81 288 THR A CA 1
ATOM 2265 C C . THR A 1 288 ? 17.650 -1.860 12.485 1.00 87.81 288 THR A C 1
ATOM 2267 O O . THR A 1 288 ? 18.840 -1.579 12.621 1.00 87.81 288 THR A O 1
ATOM 2270 N N . THR A 1 289 ? 17.170 -3.083 12.721 1.00 87.12 289 THR A N 1
ATOM 2271 C CA . THR A 1 289 ? 17.987 -4.185 13.257 1.00 87.12 289 THR A CA 1
ATOM 2272 C C . THR A 1 289 ? 18.684 -5.013 12.181 1.00 87.12 289 THR A C 1
ATOM 2274 O O . THR A 1 289 ? 19.816 -5.438 12.401 1.00 87.12 289 THR A O 1
ATOM 2277 N N . LEU A 1 290 ? 18.051 -5.235 11.025 1.00 84.19 290 LEU A N 1
ATOM 2278 C CA . LEU A 1 290 ? 18.573 -6.121 9.979 1.00 84.19 290 LEU A CA 1
ATOM 2279 C C . LEU A 1 290 ? 19.064 -5.344 8.756 1.00 84.19 290 LEU A C 1
ATOM 2281 O O . LEU A 1 290 ? 20.213 -5.497 8.344 1.00 84.19 290 LEU A O 1
ATOM 2285 N N . ALA A 1 291 ? 18.215 -4.492 8.179 1.00 77.31 291 ALA A N 1
ATOM 2286 C CA . ALA A 1 291 ? 18.505 -3.857 6.893 1.00 77.31 291 ALA A CA 1
ATOM 2287 C C . ALA A 1 291 ? 19.466 -2.662 7.014 1.00 77.31 291 ALA A C 1
ATOM 2289 O O . ALA A 1 291 ? 20.387 -2.522 6.214 1.00 77.31 291 ALA A O 1
ATOM 2290 N N . ALA A 1 292 ? 19.293 -1.808 8.024 1.00 81.06 292 ALA A N 1
ATOM 2291 C CA . ALA A 1 292 ? 20.093 -0.604 8.209 1.00 81.06 292 ALA A CA 1
ATOM 2292 C C . ALA A 1 292 ? 21.579 -0.921 8.454 1.00 81.06 292 ALA A C 1
ATOM 2294 O O . ALA A 1 292 ? 22.414 -0.306 7.788 1.00 81.06 292 ALA A O 1
ATOM 2295 N N . PRO A 1 293 ? 21.961 -1.896 9.307 1.00 84.19 293 PRO A N 1
ATOM 2296 C CA . PRO A 1 293 ? 23.361 -2.285 9.450 1.00 84.19 293 PRO A CA 1
ATOM 2297 C C . PRO A 1 293 ? 23.928 -2.854 8.146 1.00 84.19 293 PRO A C 1
ATOM 2299 O O . PRO A 1 293 ? 25.000 -2.416 7.719 1.00 84.19 293 PRO A O 1
ATOM 2302 N N . ALA A 1 294 ? 23.177 -3.746 7.486 1.00 78.81 294 ALA A N 1
ATOM 2303 C CA . ALA A 1 294 ? 23.577 -4.396 6.240 1.00 78.81 294 ALA A CA 1
ATOM 2304 C C . ALA A 1 294 ? 23.796 -3.402 5.089 1.00 78.81 294 ALA A C 1
ATOM 2306 O O . ALA A 1 294 ? 24.739 -3.572 4.328 1.00 78.81 294 ALA A O 1
ATOM 2307 N N . LEU A 1 295 ? 22.992 -2.336 5.003 1.00 77.56 295 LEU A N 1
ATOM 2308 C CA . LEU A 1 295 ? 23.131 -1.275 3.997 1.00 77.56 295 LEU A CA 1
ATOM 2309 C C . LEU A 1 295 ? 24.166 -0.210 4.393 1.00 77.56 295 LEU A C 1
ATOM 2311 O O . LEU A 1 295 ? 24.820 0.382 3.535 1.00 77.56 295 LEU A O 1
ATOM 2315 N N . SER A 1 296 ? 24.352 0.048 5.691 1.00 82.94 296 SER A N 1
ATOM 2316 C CA . SER A 1 296 ? 25.266 1.098 6.162 1.00 82.94 296 SER A CA 1
ATOM 2317 C C . SER A 1 296 ? 26.737 0.796 5.867 1.00 82.94 296 SER A C 1
ATOM 2319 O O . SER A 1 296 ? 27.495 1.714 5.558 1.00 82.94 296 SER A O 1
ATOM 2321 N N . ALA A 1 297 ? 27.149 -0.473 5.939 1.00 79.44 297 ALA A N 1
ATOM 2322 C CA . ALA A 1 297 ? 28.516 -0.894 5.647 1.00 79.44 297 ALA A CA 1
ATOM 2323 C C . ALA A 1 297 ? 28.911 -0.674 4.168 1.00 79.44 297 ALA A C 1
ATOM 2325 O O . ALA A 1 297 ? 29.908 0.015 3.931 1.00 79.44 297 ALA A O 1
ATOM 2326 N N . PRO A 1 298 ? 28.147 -1.159 3.166 1.00 76.38 298 PRO A N 1
ATOM 2327 C CA . PRO A 1 298 ? 28.445 -0.909 1.760 1.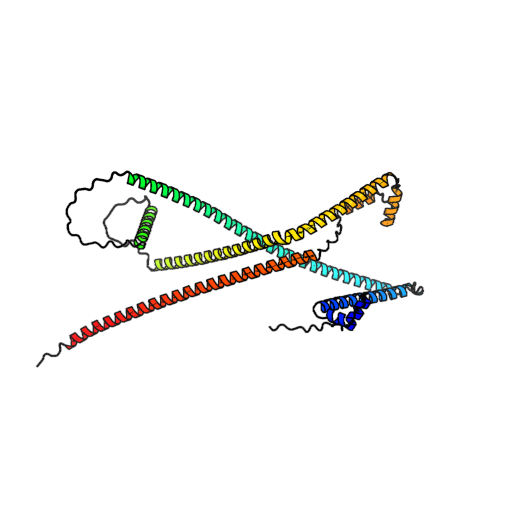00 76.38 298 PRO A CA 1
ATOM 2328 C C . PRO A 1 298 ? 28.296 0.568 1.387 1.00 76.38 298 PRO A C 1
ATOM 2330 O O . PRO A 1 298 ? 29.139 1.073 0.651 1.00 76.38 298 PRO A O 1
ATOM 2333 N N . LEU A 1 299 ? 27.314 1.296 1.937 1.00 77.62 299 LEU A N 1
ATOM 2334 C CA . LEU A 1 299 ? 27.190 2.741 1.695 1.00 77.62 299 LEU A CA 1
ATOM 2335 C C . LEU A 1 299 ? 28.389 3.526 2.238 1.00 77.62 299 LEU A C 1
ATOM 2337 O O . LEU A 1 299 ? 28.885 4.422 1.560 1.00 77.62 299 LEU A O 1
ATOM 2341 N N . ARG A 1 300 ? 28.903 3.180 3.427 1.00 85.25 300 ARG A N 1
ATOM 2342 C CA . ARG A 1 300 ? 30.136 3.785 3.956 1.00 85.25 300 ARG A CA 1
ATOM 2343 C C . ARG A 1 300 ? 31.347 3.443 3.095 1.00 85.25 300 ARG A C 1
ATOM 2345 O O . ARG A 1 300 ? 32.118 4.345 2.792 1.00 85.25 300 ARG A O 1
ATOM 2352 N N . ALA A 1 301 ? 31.484 2.189 2.663 1.00 78.94 301 ALA A N 1
ATOM 2353 C CA . ALA A 1 301 ? 32.569 1.771 1.776 1.00 78.94 301 ALA A CA 1
ATOM 2354 C C . ALA A 1 301 ? 32.523 2.503 0.420 1.00 78.94 301 ALA A C 1
ATOM 2356 O O . ALA A 1 301 ? 33.551 2.948 -0.090 1.00 78.94 301 ALA A O 1
ATOM 2357 N N . GLN A 1 302 ? 31.326 2.692 -0.141 1.00 78.62 302 GLN A N 1
ATOM 2358 C CA . GLN A 1 302 ? 31.122 3.474 -1.361 1.00 78.62 302 GLN A CA 1
ATOM 2359 C C . GLN A 1 302 ? 31.415 4.958 -1.148 1.00 78.62 302 GLN A C 1
ATOM 2361 O O . GLN A 1 302 ? 32.033 5.576 -2.008 1.00 78.62 302 GLN A O 1
ATOM 2366 N N . ALA A 1 303 ? 31.012 5.532 -0.013 1.00 79.81 303 ALA A N 1
ATOM 2367 C CA . ALA A 1 303 ? 31.328 6.917 0.318 1.00 79.81 303 ALA A CA 1
ATOM 2368 C C . ALA A 1 303 ? 32.845 7.131 0.430 1.00 79.81 303 ALA A C 1
ATOM 2370 O O . ALA A 1 303 ? 33.360 8.111 -0.102 1.00 79.81 303 ALA A O 1
ATOM 2371 N N . THR A 1 304 ? 33.573 6.196 1.051 1.00 84.69 304 THR A N 1
ATOM 2372 C CA . THR A 1 304 ? 35.040 6.254 1.124 1.00 84.69 304 THR A CA 1
ATOM 2373 C C . THR A 1 304 ? 35.706 6.074 -0.239 1.00 84.69 304 THR A C 1
ATOM 2375 O O . THR A 1 304 ? 36.639 6.806 -0.546 1.00 84.69 304 THR A O 1
ATOM 2378 N N . ASP A 1 305 ? 35.207 5.170 -1.089 1.00 78.81 305 ASP A N 1
ATOM 2379 C CA . ASP A 1 305 ? 35.732 4.975 -2.450 1.00 78.81 305 ASP A CA 1
ATOM 2380 C C . ASP A 1 305 ? 35.469 6.205 -3.336 1.00 78.81 305 ASP A C 1
ATOM 2382 O O . ASP A 1 305 ? 36.361 6.706 -4.019 1.00 78.81 305 ASP A O 1
ATOM 2386 N N . ALA A 1 306 ? 34.260 6.769 -3.271 1.00 76.19 306 ALA A N 1
ATOM 2387 C CA . ALA A 1 306 ? 33.918 8.003 -3.972 1.00 76.19 306 ALA A CA 1
ATOM 2388 C C . ALA A 1 306 ? 34.796 9.177 -3.515 1.00 76.19 306 ALA A C 1
ATOM 2390 O O . ALA A 1 306 ? 35.279 9.939 -4.351 1.00 76.19 306 ALA A O 1
ATOM 2391 N N . MET A 1 307 ? 35.042 9.295 -2.208 1.00 80.62 307 MET A N 1
ATOM 2392 C CA . MET A 1 307 ? 35.933 10.308 -1.645 1.00 80.62 307 MET A CA 1
ATOM 2393 C C . MET A 1 307 ? 37.375 10.126 -2.140 1.00 80.62 307 MET A C 1
ATOM 2395 O O . MET A 1 307 ? 37.961 11.096 -2.612 1.00 80.62 307 MET A O 1
ATOM 2399 N N . GLY A 1 308 ? 37.895 8.894 -2.176 1.00 77.81 308 GLY A N 1
ATOM 2400 C CA . GLY A 1 308 ? 39.216 8.598 -2.744 1.00 77.81 308 GLY A CA 1
ATOM 2401 C C . GLY A 1 308 ? 39.332 8.951 -4.233 1.00 77.81 308 GLY A C 1
ATOM 2402 O O . GLY A 1 308 ? 40.342 9.497 -4.671 1.00 77.81 308 GLY A O 1
ATOM 2403 N N . ARG A 1 309 ? 38.276 8.735 -5.030 1.00 73.62 309 ARG A N 1
ATOM 2404 C CA . ARG A 1 309 ? 38.248 9.170 -6.442 1.00 73.62 309 ARG A CA 1
ATOM 2405 C C . ARG A 1 309 ? 38.235 10.691 -6.588 1.00 73.62 309 ARG A C 1
ATOM 2407 O O . ARG A 1 309 ? 38.870 11.218 -7.499 1.00 73.62 309 ARG A O 1
ATOM 2414 N N . VAL A 1 310 ? 37.509 11.396 -5.718 1.00 75.19 310 VAL A N 1
ATOM 2415 C CA . VAL A 1 310 ? 37.499 12.868 -5.689 1.00 75.19 310 VAL A CA 1
ATOM 2416 C C . VAL A 1 310 ? 38.877 13.404 -5.307 1.00 75.19 310 VAL A C 1
ATOM 2418 O O . VAL A 1 310 ? 39.345 14.355 -5.930 1.00 75.19 310 VAL A O 1
ATOM 2421 N N . GLU A 1 311 ? 39.547 12.784 -4.338 1.00 78.06 311 GLU A N 1
ATOM 2422 C CA . GLU A 1 311 ? 40.921 13.126 -3.966 1.00 78.06 311 GLU A CA 1
ATOM 2423 C C . GLU A 1 311 ? 41.897 12.873 -5.118 1.00 78.06 311 GLU A C 1
ATOM 2425 O O . GLU A 1 311 ? 42.631 13.788 -5.480 1.00 78.06 311 GLU A O 1
ATOM 2430 N N . GLY A 1 312 ? 41.819 11.724 -5.797 1.00 71.50 312 GLY A N 1
ATOM 2431 C CA . GLY A 1 312 ? 42.638 11.448 -6.984 1.00 71.50 312 GLY A CA 1
ATOM 2432 C C . GLY A 1 312 ? 42.393 12.434 -8.135 1.00 71.50 312 GLY A C 1
ATOM 2433 O O . GLY A 1 312 ? 43.333 12.886 -8.790 1.00 71.50 312 GLY A O 1
ATOM 2434 N N . LEU A 1 313 ? 41.140 12.851 -8.359 1.00 70.81 313 LEU A N 1
ATOM 2435 C CA . LEU A 1 313 ? 40.826 13.923 -9.311 1.00 70.81 313 LEU A CA 1
ATOM 2436 C C . LEU A 1 313 ? 41.435 15.257 -8.869 1.00 70.81 313 LEU A C 1
ATOM 2438 O O . LEU A 1 313 ? 42.020 15.966 -9.689 1.00 70.81 313 LEU A O 1
ATOM 2442 N N . ARG A 1 314 ? 41.343 15.592 -7.581 1.00 70.31 314 ARG A N 1
ATOM 2443 C CA . ARG A 1 314 ? 41.919 16.816 -7.020 1.00 70.31 314 ARG A CA 1
ATOM 2444 C C . ARG A 1 314 ? 43.441 16.831 -7.165 1.00 70.31 314 ARG A C 1
ATOM 2446 O O . ARG A 1 314 ? 43.979 17.846 -7.598 1.00 70.31 314 ARG A O 1
ATOM 2453 N N . GLU A 1 315 ? 44.111 15.717 -6.887 1.00 71.44 315 GLU A N 1
ATOM 2454 C CA . GLU A 1 315 ? 45.548 15.541 -7.114 1.00 71.44 315 GLU A CA 1
ATOM 2455 C C . GLU A 1 315 ? 45.899 15.682 -8.594 1.00 71.44 315 GLU A C 1
ATOM 2457 O O . GLU A 1 315 ? 46.798 16.448 -8.926 1.00 71.44 315 GLU A O 1
ATOM 2462 N N . SER A 1 316 ? 45.146 15.048 -9.500 1.00 67.56 316 SER A N 1
ATOM 2463 C CA . SER A 1 316 ? 45.392 15.168 -10.943 1.00 67.56 316 SER A CA 1
ATOM 2464 C C . SER A 1 316 ? 45.289 16.616 -11.438 1.00 67.56 316 SER A C 1
ATOM 2466 O O . SER A 1 316 ? 46.130 17.056 -12.217 1.00 67.56 316 SER A O 1
ATOM 2468 N N . ILE A 1 317 ? 44.326 17.394 -10.927 1.00 69.44 317 ILE A N 1
ATOM 2469 C CA . ILE A 1 317 ? 44.154 18.817 -11.254 1.00 69.44 317 ILE A CA 1
ATOM 2470 C C . ILE A 1 317 ? 45.312 19.650 -10.690 1.00 69.44 317 ILE A C 1
ATOM 2472 O O . ILE A 1 317 ? 45.799 20.562 -11.361 1.00 69.44 317 ILE A O 1
ATOM 2476 N N . VAL A 1 318 ? 45.759 19.360 -9.465 1.00 70.81 318 VAL A N 1
ATOM 2477 C CA . VAL A 1 318 ? 46.899 20.051 -8.843 1.00 70.81 318 VAL A CA 1
ATOM 2478 C C . VAL A 1 318 ? 48.196 19.741 -9.597 1.00 70.81 318 VAL A C 1
ATOM 2480 O O . VAL A 1 318 ? 48.944 20.667 -9.908 1.00 70.81 318 VAL A O 1
ATOM 2483 N N . VAL A 1 319 ? 48.437 18.481 -9.972 1.00 68.12 319 VAL A N 1
ATOM 2484 C CA . VAL A 1 319 ? 49.591 18.064 -10.789 1.00 68.12 319 VAL A CA 1
ATOM 2485 C C . VAL A 1 319 ? 49.555 18.734 -12.164 1.00 68.12 319 VAL A C 1
ATOM 2487 O O . VAL A 1 319 ? 50.580 19.240 -12.617 1.00 68.12 319 VAL A O 1
ATOM 2490 N N . PHE A 1 320 ? 48.378 18.833 -12.791 1.00 57.25 320 PHE A N 1
ATOM 2491 C CA . PHE A 1 320 ? 48.215 19.536 -14.066 1.00 57.25 320 PHE A CA 1
ATOM 2492 C C . PHE A 1 320 ? 48.594 21.022 -13.949 1.00 57.25 320 PHE A C 1
ATOM 2494 O O . PHE A 1 320 ? 49.394 21.517 -14.736 1.00 57.25 320 PHE A O 1
ATOM 2501 N N . LYS A 1 321 ? 48.116 21.713 -12.903 1.00 60.97 321 LYS A N 1
ATOM 2502 C CA . LYS A 1 321 ? 48.470 23.120 -12.631 1.00 60.97 321 LYS A CA 1
ATOM 2503 C C . LYS A 1 321 ? 49.951 23.333 -12.311 1.00 60.97 321 LYS A C 1
ATOM 2505 O O . LYS A 1 321 ? 50.478 24.408 -12.573 1.00 60.97 321 LYS A O 1
ATOM 2510 N N . SER A 1 322 ? 50.604 22.333 -11.723 1.00 58.22 322 SER A N 1
ATOM 2511 C CA . SER A 1 322 ? 52.020 22.400 -11.346 1.00 58.22 322 SER A CA 1
ATOM 2512 C C . SER A 1 322 ? 52.937 22.222 -12.560 1.00 58.22 322 SER A C 1
ATOM 2514 O O . SER A 1 322 ? 53.945 22.913 -12.672 1.00 58.22 322 SER A O 1
ATOM 2516 N N . ASN A 1 323 ? 52.568 21.340 -13.497 1.00 55.50 323 ASN A N 1
ATOM 2517 C CA . ASN A 1 323 ? 53.300 21.157 -14.754 1.00 55.50 323 ASN A CA 1
ATOM 2518 C C . ASN A 1 323 ? 53.109 22.330 -15.732 1.00 55.50 323 ASN A C 1
ATOM 2520 O O . ASN A 1 323 ? 54.047 22.670 -16.453 1.00 55.50 323 ASN A O 1
ATOM 2524 N N . ASP A 1 324 ? 51.948 22.992 -15.711 1.00 52.62 324 ASP A N 1
ATOM 2525 C CA . ASP A 1 324 ? 51.661 24.154 -16.568 1.00 52.62 324 ASP A CA 1
ATOM 2526 C C . ASP A 1 324 ? 52.485 25.406 -16.227 1.00 52.62 324 ASP A C 1
ATOM 2528 O O . ASP A 1 324 ? 52.613 26.293 -17.067 1.00 52.62 324 ASP A O 1
ATOM 2532 N N . GLN A 1 325 ? 53.096 25.500 -15.039 1.00 54.41 325 GLN A N 1
ATOM 2533 C CA . GLN A 1 325 ? 53.975 26.638 -14.730 1.00 54.41 325 GLN A CA 1
ATOM 2534 C C . GLN A 1 325 ? 55.347 26.565 -15.419 1.00 54.41 325 GLN A C 1
ATOM 2536 O O . GLN A 1 325 ? 56.019 27.589 -15.515 1.00 54.41 325 GLN A O 1
ATOM 2541 N N . ASN A 1 326 ? 55.753 25.397 -15.939 1.00 52.69 326 ASN A N 1
ATOM 2542 C CA . ASN A 1 326 ? 57.039 25.222 -16.630 1.00 52.69 326 ASN A CA 1
ATOM 2543 C C . ASN A 1 326 ? 56.916 25.031 -18.145 1.00 52.69 326 ASN A C 1
ATOM 2545 O O . ASN A 1 326 ? 57.891 25.247 -18.866 1.00 52.69 326 ASN A O 1
ATOM 2549 N N . SER A 1 327 ? 55.743 24.668 -18.661 1.00 51.50 327 SER A N 1
ATOM 2550 C CA . SER A 1 327 ? 55.473 24.767 -20.090 1.00 51.50 327 SER A CA 1
ATOM 2551 C C . SER A 1 327 ? 54.782 26.091 -20.357 1.00 51.50 327 SER A C 1
ATOM 2553 O O . SER A 1 327 ? 53.590 26.226 -20.105 1.00 51.50 327 SER A O 1
ATOM 2555 N N . GLY A 1 328 ? 55.515 27.055 -20.917 1.00 52.19 328 GLY A N 1
ATOM 2556 C CA . GLY A 1 328 ? 54.915 28.154 -21.668 1.00 52.19 328 GLY A CA 1
ATOM 2557 C C . GLY A 1 328 ? 54.144 27.578 -22.856 1.00 52.19 328 GLY A C 1
ATOM 2558 O O . GLY A 1 328 ? 54.618 27.603 -23.990 1.00 52.19 328 GLY A O 1
ATOM 2559 N N . LEU A 1 329 ? 52.985 26.978 -22.590 1.00 53.88 329 LEU A N 1
ATOM 2560 C CA . LEU A 1 329 ? 52.007 26.625 -23.594 1.00 53.88 329 LEU A CA 1
ATOM 2561 C C . LEU A 1 329 ? 51.523 27.960 -24.129 1.00 53.88 329 LEU A C 1
ATOM 2563 O O . LEU A 1 329 ? 50.664 28.608 -23.538 1.00 53.88 329 LEU A O 1
ATOM 2567 N N . ASN A 1 330 ? 52.158 28.392 -25.221 1.00 60.50 330 ASN A N 1
ATOM 2568 C CA . ASN A 1 330 ? 51.666 29.471 -26.055 1.00 60.50 330 ASN A CA 1
ATOM 2569 C C . ASN A 1 330 ? 50.170 29.234 -26.226 1.00 60.50 330 ASN A C 1
ATOM 2571 O O . ASN A 1 330 ? 49.771 28.212 -26.789 1.00 60.50 330 ASN A O 1
ATOM 2575 N N . ASP A 1 331 ? 49.370 30.156 -25.704 1.00 62.56 331 ASP A N 1
ATOM 2576 C CA . ASP A 1 331 ? 47.910 30.089 -25.686 1.00 62.56 331 ASP A CA 1
ATOM 2577 C C . ASP A 1 331 ? 47.369 29.769 -27.098 1.00 62.56 331 ASP A C 1
ATOM 2579 O O . ASP A 1 331 ? 46.428 28.998 -27.284 1.00 62.56 331 ASP A O 1
ATOM 2583 N N . ASP A 1 332 ? 48.094 30.211 -28.129 1.00 66.69 332 ASP A N 1
ATOM 2584 C CA . ASP A 1 332 ? 47.884 29.898 -29.543 1.00 66.69 332 ASP A CA 1
ATOM 2585 C C . ASP A 1 332 ? 47.906 28.401 -29.906 1.00 66.69 332 ASP A C 1
ATOM 2587 O O . ASP A 1 332 ? 47.134 27.969 -30.767 1.00 66.69 332 ASP A O 1
ATOM 2591 N N . ASP A 1 333 ? 48.768 27.590 -29.291 1.00 67.81 333 ASP A N 1
ATOM 2592 C CA . ASP A 1 333 ? 48.890 26.158 -29.593 1.00 67.81 333 ASP A CA 1
ATOM 2593 C C . ASP A 1 333 ? 47.756 25.352 -28.943 1.00 67.81 333 ASP A C 1
ATOM 2595 O O . ASP A 1 333 ? 47.175 24.458 -29.571 1.00 67.81 333 ASP A O 1
ATOM 2599 N N . LEU A 1 334 ? 47.349 25.743 -27.729 1.00 66.25 334 LEU A N 1
ATOM 2600 C CA . LEU A 1 334 ? 46.138 25.232 -27.086 1.00 66.25 334 LEU A CA 1
ATOM 2601 C C . LEU A 1 334 ? 44.901 25.616 -27.907 1.00 66.25 334 LEU A C 1
ATOM 2603 O O . LEU A 1 334 ? 44.070 24.759 -28.217 1.00 66.25 334 LEU A O 1
ATOM 2607 N N . THR A 1 335 ? 44.824 26.873 -28.352 1.00 65.50 335 THR A N 1
ATOM 2608 C CA . THR A 1 335 ? 43.739 27.361 -29.211 1.00 65.50 335 THR A CA 1
ATOM 2609 C C . THR A 1 335 ? 43.633 26.541 -30.494 1.00 65.50 335 THR A C 1
ATOM 2611 O O . THR A 1 335 ? 42.533 26.161 -30.898 1.00 65.50 335 THR A O 1
ATOM 2614 N N . ARG A 1 336 ? 44.764 26.244 -31.151 1.00 70.00 336 ARG A N 1
ATOM 2615 C CA . ARG A 1 336 ? 44.789 25.427 -32.374 1.00 70.00 336 ARG A CA 1
ATOM 2616 C C . ARG A 1 336 ? 44.339 23.998 -32.111 1.00 70.00 336 ARG A C 1
ATOM 2618 O O . ARG A 1 336 ? 43.516 23.493 -32.871 1.00 70.00 336 ARG A O 1
ATOM 2625 N N . LYS A 1 337 ? 44.827 23.360 -31.042 1.00 69.12 337 LYS A N 1
ATOM 2626 C CA . LYS A 1 337 ? 44.450 21.981 -30.690 1.00 69.12 337 LYS A CA 1
ATOM 2627 C C . LYS A 1 337 ? 42.971 21.873 -30.333 1.00 69.12 337 LYS A C 1
ATOM 2629 O O . LYS A 1 337 ? 42.302 20.978 -30.840 1.00 69.12 337 LYS A O 1
ATOM 2634 N N . VAL A 1 338 ? 42.437 22.812 -29.551 1.00 66.44 338 VAL A N 1
ATOM 2635 C CA . VAL A 1 338 ? 41.010 22.858 -29.191 1.00 66.44 338 VAL A CA 1
ATOM 2636 C C . VAL A 1 338 ? 40.137 23.125 -30.422 1.00 66.44 338 VAL A C 1
ATOM 2638 O O . VAL A 1 338 ? 39.142 22.430 -30.622 1.00 66.44 338 VAL A O 1
ATOM 2641 N N . LYS A 1 339 ? 40.531 24.051 -31.309 1.00 70.50 339 LYS A N 1
ATOM 2642 C CA . LYS A 1 339 ? 39.823 24.289 -32.582 1.00 70.50 339 LYS A CA 1
ATOM 2643 C C . LYS A 1 339 ? 39.836 23.071 -33.500 1.00 70.50 339 LYS A C 1
ATOM 2645 O O . LYS A 1 339 ? 38.810 22.771 -34.106 1.00 70.50 339 LYS A O 1
ATOM 2650 N N . ALA A 1 340 ? 40.963 22.364 -33.580 1.00 70.19 340 ALA A N 1
ATOM 2651 C CA . ALA A 1 340 ? 41.089 21.141 -34.366 1.00 70.19 340 ALA A CA 1
ATOM 2652 C C . ALA A 1 340 ? 40.207 20.011 -33.808 1.00 70.19 340 ALA A C 1
ATOM 2654 O O . ALA A 1 340 ? 39.501 19.354 -34.572 1.00 70.19 340 ALA A O 1
ATOM 2655 N N . LEU A 1 341 ? 40.186 19.831 -32.482 1.00 66.44 341 LEU A N 1
ATOM 2656 C CA . LEU A 1 341 ? 39.356 18.833 -31.797 1.00 66.44 341 LEU A CA 1
ATOM 2657 C C . LEU A 1 341 ? 37.857 19.101 -31.967 1.00 66.44 341 LEU A C 1
ATOM 2659 O O . LEU A 1 341 ? 37.094 18.181 -32.257 1.00 66.44 341 LEU A O 1
ATOM 2663 N N . LEU A 1 342 ? 37.441 20.360 -31.827 1.00 67.94 342 LEU A N 1
ATOM 2664 C CA . LEU A 1 342 ? 36.038 20.769 -31.933 1.00 67.94 342 LEU A CA 1
ATOM 2665 C C . LEU A 1 342 ? 35.598 21.068 -33.376 1.00 67.94 342 LEU A C 1
ATOM 2667 O O . LEU A 1 342 ? 34.435 21.392 -33.606 1.00 67.94 342 LEU A O 1
ATOM 2671 N N . LYS A 1 343 ? 36.509 20.957 -34.355 1.00 75.25 343 LYS A N 1
ATOM 2672 C CA . LYS A 1 343 ? 36.287 21.285 -35.777 1.00 75.25 343 LYS A CA 1
ATOM 2673 C C . LYS A 1 343 ? 35.697 22.689 -35.994 1.00 75.25 343 LYS A C 1
ATOM 2675 O O . LYS A 1 343 ? 34.905 22.905 -36.914 1.00 75.25 343 LYS A O 1
ATOM 2680 N N . ILE A 1 344 ? 36.081 23.653 -35.158 1.00 70.81 344 ILE A N 1
ATOM 2681 C CA . ILE A 1 344 ? 35.592 25.034 -35.244 1.00 70.81 344 ILE A CA 1
ATOM 2682 C C . ILE A 1 344 ? 36.447 25.782 -36.269 1.00 70.81 344 ILE A C 1
ATOM 2684 O O . ILE A 1 344 ? 37.631 26.038 -36.048 1.00 70.81 344 ILE A O 1
ATOM 2688 N N . HIS A 1 345 ? 35.840 26.149 -37.396 1.00 63.69 345 HIS A N 1
ATOM 2689 C CA . HIS A 1 345 ? 36.495 26.897 -38.465 1.00 63.69 345 HIS A CA 1
ATOM 2690 C C . HIS A 1 345 ? 36.200 28.397 -38.273 1.00 63.69 345 HIS A C 1
ATOM 2692 O O . HIS A 1 345 ? 35.078 28.837 -38.499 1.00 63.69 345 HIS A O 1
ATOM 2698 N N . GLY A 1 346 ? 37.184 29.185 -37.811 1.00 67.75 346 GLY A N 1
ATOM 2699 C CA . GLY A 1 346 ? 37.044 30.643 -37.640 1.00 67.75 346 GLY A CA 1
ATOM 2700 C C . GLY A 1 346 ? 37.979 31.292 -36.601 1.00 67.75 346 GLY A C 1
ATOM 2701 O O . GLY A 1 346 ? 38.616 30.619 -35.780 1.00 67.75 346 GLY A O 1
ATOM 2702 N N . ARG A 1 347 ? 38.064 32.635 -36.608 1.00 60.38 347 ARG A N 1
ATOM 2703 C CA . ARG A 1 347 ? 38.763 33.438 -35.578 1.00 60.38 347 ARG A CA 1
ATOM 2704 C C . ARG A 1 347 ? 37.887 33.598 -34.328 1.00 60.38 347 ARG A C 1
ATOM 2706 O O . ARG A 1 347 ? 37.455 34.693 -33.999 1.00 60.38 347 ARG A O 1
ATOM 2713 N N . VAL A 1 348 ? 37.627 32.500 -33.625 1.00 62.16 348 VAL A N 1
ATOM 2714 C CA . VAL A 1 348 ? 37.088 32.559 -32.256 1.00 62.16 348 VAL A CA 1
ATOM 2715 C C . VAL A 1 348 ? 38.275 32.555 -31.293 1.00 62.16 348 VAL A C 1
ATOM 2717 O O . VAL A 1 348 ? 39.135 31.678 -31.399 1.00 62.16 348 VAL A O 1
ATOM 2720 N N . GLY A 1 349 ? 38.396 33.568 -30.436 1.00 66.44 349 GLY A N 1
ATOM 2721 C CA . GLY A 1 349 ? 39.432 33.615 -29.396 1.00 66.44 349 GLY A CA 1
ATOM 2722 C C . GLY A 1 349 ? 39.159 32.593 -28.289 1.00 66.44 349 GLY A C 1
ATOM 2723 O O . GLY A 1 349 ? 38.011 32.188 -28.103 1.00 66.44 349 GLY A O 1
ATOM 2724 N N . VAL A 1 350 ? 40.196 32.181 -27.552 1.00 61.91 350 VAL A N 1
ATOM 2725 C CA . VAL A 1 350 ? 40.089 31.216 -26.435 1.00 61.91 350 VAL A CA 1
ATOM 2726 C C . VAL A 1 350 ? 39.051 31.666 -25.413 1.00 61.91 350 VAL A C 1
ATOM 2728 O O . VAL A 1 350 ? 38.225 30.862 -24.990 1.00 61.91 350 VAL A O 1
ATOM 2731 N N . GLU A 1 351 ? 39.010 32.964 -25.103 1.00 64.44 351 GLU A N 1
ATOM 2732 C CA . GLU A 1 351 ? 38.004 33.545 -24.210 1.00 64.44 351 GLU A CA 1
ATOM 2733 C C . GLU A 1 351 ? 36.570 33.320 -24.698 1.00 64.44 351 GLU A C 1
ATOM 2735 O O . GLU A 1 351 ? 35.691 33.044 -23.891 1.00 64.44 351 GLU A O 1
ATOM 2740 N N . GLY A 1 352 ? 36.320 33.380 -26.010 1.00 64.50 352 GLY A N 1
ATOM 2741 C CA . GLY A 1 352 ? 34.995 33.118 -26.577 1.00 64.50 352 GLY A CA 1
ATOM 2742 C C . GLY A 1 352 ? 34.578 31.658 -26.412 1.00 64.50 352 GLY A C 1
ATOM 2743 O O . GLY A 1 352 ? 33.443 31.380 -26.036 1.00 64.50 352 GLY A O 1
ATOM 2744 N N . ILE A 1 353 ? 35.518 30.729 -26.612 1.00 64.94 353 ILE A N 1
ATOM 2745 C CA . ILE A 1 353 ? 35.286 29.286 -26.450 1.00 64.94 353 ILE A CA 1
ATOM 2746 C C . ILE A 1 353 ? 35.083 28.938 -24.970 1.00 64.94 353 ILE A C 1
ATOM 2748 O O . ILE A 1 353 ? 34.162 28.197 -24.636 1.00 64.94 353 ILE A O 1
ATOM 2752 N N . LEU A 1 354 ? 35.899 29.494 -24.069 1.00 67.25 354 LEU A N 1
ATOM 2753 C CA . LEU A 1 354 ? 35.765 29.289 -22.625 1.00 67.25 354 LEU A CA 1
ATOM 2754 C C . LEU A 1 354 ? 34.484 29.917 -22.070 1.00 67.25 354 LEU A C 1
ATOM 2756 O O . LEU A 1 354 ? 33.866 29.337 -21.181 1.00 67.25 354 LEU A O 1
ATOM 2760 N N . ARG A 1 355 ? 34.055 31.065 -22.606 1.00 66.38 355 ARG A N 1
ATOM 2761 C CA . ARG A 1 355 ? 32.797 31.719 -22.227 1.00 66.38 355 ARG A CA 1
ATOM 2762 C C . ARG A 1 355 ? 31.577 30.954 -22.732 1.00 66.38 355 ARG A C 1
ATOM 2764 O O . ARG A 1 355 ? 30.609 30.826 -21.994 1.00 66.38 355 ARG A O 1
ATOM 2771 N N . GLU A 1 356 ? 31.617 30.397 -23.941 1.00 63.00 356 GLU A N 1
ATOM 2772 C CA . GLU A 1 356 ? 30.550 29.503 -24.402 1.00 63.00 356 GLU A CA 1
ATOM 2773 C C . GLU A 1 356 ? 30.538 28.171 -23.648 1.00 63.00 356 GLU A C 1
ATOM 2775 O O . GLU A 1 356 ? 29.464 27.688 -23.306 1.00 63.00 356 GLU A O 1
ATOM 2780 N N . LEU A 1 357 ? 31.698 27.596 -23.312 1.00 59.94 357 LEU A N 1
ATOM 2781 C CA . LEU A 1 357 ? 31.780 26.397 -22.473 1.00 59.94 357 LEU A CA 1
ATOM 2782 C C . LEU A 1 357 ? 31.288 26.656 -21.045 1.00 59.94 357 LEU A C 1
ATOM 2784 O O . LEU A 1 357 ? 30.605 25.800 -20.484 1.00 59.94 357 LEU A O 1
ATOM 2788 N N . SER A 1 358 ? 31.586 27.819 -20.458 1.00 61.06 358 SER A N 1
ATOM 2789 C CA . SER A 1 358 ? 31.079 28.196 -19.133 1.00 61.06 358 SER A CA 1
ATOM 2790 C C . SER A 1 358 ? 29.568 28.447 -19.154 1.00 61.06 358 SER A C 1
ATOM 2792 O O . SER A 1 358 ? 28.861 27.992 -18.259 1.00 61.06 358 SER A O 1
ATOM 2794 N N . LEU A 1 359 ? 29.040 29.061 -20.217 1.00 55.19 359 LEU A N 1
ATOM 2795 C CA . LEU A 1 359 ? 27.596 29.210 -20.428 1.00 55.19 359 LEU A CA 1
ATOM 2796 C C . LEU A 1 359 ? 26.909 27.856 -20.679 1.00 55.19 359 LEU A C 1
ATOM 2798 O O . LEU A 1 359 ? 25.856 27.583 -20.105 1.00 55.19 359 LEU A O 1
ATOM 2802 N N . ALA A 1 360 ? 27.519 26.964 -21.463 1.00 51.88 360 ALA A N 1
ATOM 2803 C CA . ALA A 1 360 ? 26.998 25.623 -21.728 1.00 51.88 360 ALA A CA 1
ATOM 2804 C C . ALA A 1 360 ? 27.013 24.722 -20.478 1.00 51.88 360 ALA A C 1
ATOM 2806 O O . ALA A 1 360 ? 26.113 23.899 -20.306 1.00 51.88 360 ALA A O 1
ATOM 2807 N N . THR A 1 361 ? 27.996 24.895 -19.587 1.00 52.12 361 THR A N 1
ATOM 2808 C CA . THR A 1 361 ? 28.090 24.175 -18.300 1.00 52.12 361 THR A CA 1
ATOM 2809 C C . THR A 1 361 ? 27.239 24.794 -17.187 1.00 52.12 361 THR A C 1
ATOM 2811 O O . THR A 1 361 ? 26.888 24.093 -16.242 1.00 52.12 361 THR A O 1
ATOM 2814 N N . GLN A 1 362 ? 26.845 26.069 -17.294 1.00 51.00 362 GLN A N 1
ATOM 2815 C CA . GLN A 1 362 ? 25.878 26.694 -16.380 1.00 51.00 362 GLN A CA 1
ATOM 2816 C C . GLN A 1 362 ? 24.422 26.355 -16.727 1.00 51.00 362 GLN A C 1
ATOM 2818 O O . GLN A 1 362 ? 23.606 26.188 -15.824 1.00 51.00 362 GLN A O 1
ATOM 2823 N N . VAL A 1 363 ? 24.081 26.229 -18.015 1.00 47.47 363 VAL A N 1
ATOM 2824 C CA . VAL A 1 363 ? 22.698 25.941 -18.455 1.00 47.47 363 VAL A CA 1
ATOM 2825 C C . VAL A 1 363 ? 22.361 24.450 -18.381 1.00 47.47 363 VAL A C 1
ATOM 2827 O O . VAL A 1 363 ? 21.194 24.071 -18.273 1.00 47.47 363 VAL A O 1
ATOM 2830 N N . ARG A 1 364 ? 23.371 23.581 -18.382 1.00 40.00 364 ARG A N 1
ATOM 2831 C CA . ARG A 1 364 ? 23.193 22.151 -18.160 1.00 40.00 364 ARG A CA 1
ATOM 2832 C C . ARG A 1 364 ? 24.071 21.779 -16.972 1.00 40.00 364 ARG A C 1
ATOM 2834 O O . ARG A 1 364 ? 25.288 21.778 -17.157 1.00 40.00 364 ARG A O 1
ATOM 2841 N N . PRO A 1 365 ? 23.511 21.460 -15.781 1.00 40.62 365 PRO A N 1
ATOM 2842 C CA . PRO A 1 365 ? 24.339 20.884 -14.730 1.00 40.62 365 PRO A CA 1
ATOM 2843 C C . PRO A 1 365 ? 25.096 19.725 -15.373 1.00 40.62 365 PRO A C 1
ATOM 2845 O O . PRO A 1 365 ? 24.499 19.045 -16.223 1.00 40.62 365 PRO A O 1
ATOM 2848 N N . PRO A 1 366 ? 26.387 19.519 -15.064 1.00 42.66 366 PRO A N 1
ATOM 2849 C CA . PRO A 1 366 ? 27.084 18.360 -15.563 1.00 42.66 366 PRO A CA 1
ATOM 2850 C C . PRO A 1 366 ? 26.262 17.164 -15.104 1.00 42.66 366 PRO A C 1
ATOM 2852 O O . PRO A 1 366 ? 26.314 16.744 -13.951 1.00 42.66 366 PRO A O 1
ATOM 2855 N N . VAL A 1 367 ? 25.495 16.603 -16.036 1.00 43.12 367 VAL A N 1
ATOM 2856 C CA . VAL A 1 367 ? 25.130 15.206 -16.017 1.00 43.12 367 VAL A CA 1
ATOM 2857 C C . VAL A 1 367 ? 26.469 14.531 -16.263 1.00 43.12 367 VAL A C 1
ATOM 2859 O O . VAL A 1 367 ? 26.772 14.055 -17.353 1.00 43.12 367 VAL A O 1
ATOM 2862 N N . ALA A 1 368 ? 27.316 14.540 -15.228 1.00 42.09 368 ALA A N 1
ATOM 2863 C CA . ALA A 1 368 ? 28.061 13.364 -14.897 1.00 42.09 368 ALA A CA 1
ATOM 2864 C C . ALA A 1 368 ? 26.985 12.291 -14.927 1.00 42.09 368 ALA A C 1
ATOM 2866 O O . ALA A 1 368 ? 26.139 12.189 -14.036 1.00 42.09 368 ALA A O 1
ATOM 2867 N N . VAL A 1 369 ? 26.941 11.578 -16.048 1.00 41.91 369 VAL A N 1
ATOM 2868 C CA . VAL A 1 369 ? 26.411 10.236 -16.098 1.00 41.91 369 VAL A CA 1
ATOM 2869 C C . VAL A 1 369 ? 27.312 9.502 -15.117 1.00 41.91 369 VAL A C 1
ATOM 2871 O O . VAL A 1 369 ? 28.292 8.879 -15.502 1.00 41.91 369 VAL A O 1
ATOM 2874 N N . PHE A 1 370 ? 27.055 9.691 -13.821 1.00 43.47 370 PHE A N 1
ATOM 2875 C CA . PHE A 1 370 ? 27.411 8.722 -12.827 1.00 43.47 370 PHE A CA 1
ATOM 2876 C C . PHE A 1 370 ? 26.687 7.495 -13.356 1.00 43.47 370 PHE A C 1
ATOM 2878 O O . PHE A 1 370 ? 25.452 7.528 -13.427 1.00 43.47 370 PHE A O 1
ATOM 2885 N N . PRO A 1 371 ? 27.402 6.479 -13.873 1.00 44.88 371 PRO A N 1
ATOM 2886 C CA . PRO A 1 371 ? 26.742 5.219 -14.139 1.00 44.88 371 PRO A CA 1
ATOM 2887 C C . PRO A 1 371 ? 26.032 4.900 -12.832 1.00 44.88 371 PRO A C 1
ATOM 2889 O O . PRO A 1 371 ? 26.690 4.899 -11.790 1.00 44.88 371 PRO A O 1
ATOM 2892 N N . ALA A 1 372 ? 24.699 4.789 -12.867 1.00 44.75 372 ALA A N 1
ATOM 2893 C CA . ALA A 1 372 ? 23.936 4.364 -11.708 1.00 44.75 372 ALA A CA 1
ATOM 2894 C C . ALA A 1 372 ? 24.659 3.118 -11.210 1.00 44.75 372 ALA A C 1
ATOM 2896 O O . ALA A 1 372 ? 24.741 2.133 -11.949 1.00 44.75 372 ALA A O 1
ATOM 2897 N N . LEU A 1 373 ? 25.346 3.250 -10.070 1.00 52.03 373 LEU A N 1
ATOM 2898 C CA . LEU A 1 373 ? 26.244 2.212 -9.596 1.00 52.03 373 LEU A CA 1
ATOM 2899 C C . LEU A 1 373 ? 25.361 0.975 -9.476 1.00 52.03 373 LEU A C 1
ATOM 2901 O O . LEU A 1 373 ? 24.336 1.058 -8.793 1.00 52.03 373 LEU A O 1
ATOM 2905 N N . PRO A 1 374 ? 25.659 -0.105 -10.218 1.00 54.38 374 PRO A N 1
ATOM 2906 C CA . PRO A 1 374 ? 24.810 -1.279 -10.200 1.00 54.38 374 PRO A CA 1
ATOM 2907 C C . PRO A 1 374 ? 24.690 -1.702 -8.740 1.00 54.38 374 PRO A C 1
ATOM 2909 O O . PRO A 1 374 ? 25.717 -1.937 -8.096 1.00 54.38 374 PRO A O 1
ATOM 2912 N N . LEU A 1 375 ? 23.458 -1.714 -8.209 1.00 53.88 375 LEU A N 1
ATOM 2913 C CA . LEU A 1 375 ? 23.191 -2.281 -6.889 1.00 53.88 375 LEU A CA 1
ATOM 2914 C C . LEU A 1 375 ? 23.895 -3.636 -6.852 1.00 53.88 375 LEU A C 1
ATOM 2916 O O . LEU A 1 375 ? 23.731 -4.437 -7.782 1.00 53.88 375 LEU A O 1
ATOM 2920 N N . ARG A 1 376 ? 24.723 -3.870 -5.830 1.00 63.84 376 ARG A N 1
ATOM 2921 C CA . ARG A 1 376 ? 25.380 -5.169 -5.702 1.00 63.84 376 ARG A CA 1
ATOM 2922 C C . ARG A 1 376 ? 24.292 -6.231 -5.584 1.00 63.84 376 ARG A C 1
ATOM 2924 O O . ARG A 1 376 ? 23.248 -5.981 -4.984 1.00 63.84 376 ARG A O 1
ATOM 2931 N N . ALA A 1 377 ? 24.527 -7.402 -6.174 1.00 68.56 377 ALA A N 1
ATOM 2932 C CA . ALA A 1 377 ? 23.582 -8.518 -6.105 1.00 68.56 377 ALA A CA 1
ATOM 2933 C C . ALA A 1 377 ? 23.161 -8.800 -4.647 1.00 68.56 377 ALA A C 1
ATOM 2935 O O . ALA A 1 377 ? 21.974 -9.002 -4.380 1.00 68.56 377 ALA A O 1
ATOM 2936 N N . ASP A 1 378 ? 24.121 -8.661 -3.728 1.00 70.12 378 ASP A N 1
ATOM 2937 C CA . ASP A 1 378 ? 23.979 -8.803 -2.278 1.00 70.12 378 ASP A CA 1
ATOM 2938 C C . ASP A 1 378 ? 22.958 -7.818 -1.667 1.00 70.12 378 ASP A C 1
ATOM 2940 O O . ASP A 1 378 ? 22.160 -8.201 -0.813 1.00 70.12 378 ASP A O 1
ATOM 2944 N N . ASP A 1 379 ? 22.895 -6.568 -2.144 1.00 69.62 379 ASP A N 1
ATOM 2945 C CA . ASP A 1 379 ? 21.931 -5.570 -1.650 1.00 69.62 379 ASP A CA 1
ATOM 2946 C C . ASP A 1 379 ? 20.495 -5.929 -2.069 1.00 69.62 379 ASP A C 1
ATOM 2948 O O . ASP A 1 379 ? 19.530 -5.660 -1.347 1.00 69.62 379 ASP A O 1
ATOM 2952 N N . SER A 1 380 ? 20.338 -6.576 -3.231 1.00 73.94 380 SER A N 1
ATOM 2953 C CA . SER A 1 380 ? 19.027 -7.035 -3.701 1.00 73.94 380 SER A CA 1
ATOM 2954 C C . SER A 1 380 ? 18.502 -8.214 -2.875 1.00 73.94 380 SER A C 1
ATOM 2956 O O . SER A 1 380 ? 17.297 -8.300 -2.638 1.00 73.94 380 SER A O 1
ATOM 2958 N N . GLU A 1 381 ? 19.393 -9.080 -2.380 1.00 77.88 381 GLU A N 1
ATOM 2959 C CA . GLU A 1 381 ? 19.030 -10.220 -1.536 1.00 77.88 381 GLU A CA 1
ATOM 2960 C C . GLU A 1 381 ? 18.565 -9.758 -0.150 1.00 77.88 381 GLU A C 1
ATOM 2962 O O . GLU A 1 381 ? 17.533 -10.216 0.343 1.00 77.88 381 GLU A O 1
ATOM 2967 N N . VAL A 1 382 ? 19.247 -8.770 0.442 1.00 73.69 382 VAL A N 1
ATOM 2968 C CA . VAL A 1 382 ? 18.835 -8.156 1.717 1.00 73.69 382 VAL A CA 1
ATOM 2969 C C . VAL A 1 382 ? 17.466 -7.480 1.589 1.00 73.69 382 VAL A C 1
ATOM 2971 O O . VAL A 1 382 ? 16.603 -7.647 2.457 1.00 73.69 382 VAL A O 1
ATOM 2974 N N . LEU A 1 383 ? 17.222 -6.760 0.489 1.00 73.50 383 LEU A N 1
ATOM 2975 C CA . LEU A 1 383 ? 15.914 -6.159 0.217 1.00 73.50 383 LEU A CA 1
ATOM 2976 C C . LEU A 1 383 ? 14.834 -7.229 0.013 1.00 73.50 383 LEU A C 1
ATOM 2978 O O . LEU A 1 383 ? 13.753 -7.119 0.591 1.00 73.50 383 LEU A O 1
ATOM 2982 N N . ALA A 1 384 ? 15.119 -8.289 -0.747 1.00 78.75 384 ALA A N 1
ATOM 2983 C CA . ALA A 1 384 ? 14.192 -9.401 -0.948 1.00 78.75 384 ALA A CA 1
ATOM 2984 C C . ALA A 1 384 ? 13.852 -10.117 0.372 1.00 78.75 384 ALA A C 1
ATOM 2986 O O . ALA A 1 384 ? 12.683 -10.424 0.622 1.00 78.75 384 ALA A O 1
ATOM 2987 N N . ALA A 1 385 ? 14.837 -10.320 1.252 1.00 77.56 385 ALA A N 1
ATOM 2988 C CA . ALA A 1 385 ? 14.633 -10.884 2.583 1.00 77.56 385 ALA A CA 1
ATOM 2989 C C . ALA A 1 385 ? 13.744 -9.981 3.455 1.00 77.56 385 ALA A C 1
ATOM 2991 O O . ALA A 1 385 ? 12.816 -10.472 4.102 1.00 77.56 385 ALA A O 1
ATOM 2992 N N . HIS A 1 386 ? 13.950 -8.660 3.417 1.00 75.56 386 HIS A N 1
ATOM 2993 C CA . HIS A 1 386 ? 13.086 -7.699 4.106 1.00 75.56 386 HIS A CA 1
ATOM 2994 C C . HIS A 1 386 ? 11.646 -7.727 3.559 1.00 75.56 386 HIS A C 1
ATOM 2996 O O . HIS A 1 386 ? 10.687 -7.795 4.330 1.00 75.56 386 HIS A O 1
ATOM 3002 N N . TYR A 1 387 ? 11.458 -7.750 2.236 1.00 77.56 387 TYR A N 1
ATOM 3003 C CA . TYR A 1 387 ? 10.123 -7.867 1.633 1.00 77.56 387 TYR A CA 1
ATOM 3004 C C . TYR A 1 387 ? 9.425 -9.189 1.990 1.00 77.56 387 TYR A C 1
ATOM 3006 O O . TYR A 1 387 ? 8.228 -9.206 2.275 1.00 77.56 387 TYR A O 1
ATOM 3014 N N . SER A 1 388 ? 10.173 -10.291 2.055 1.00 84.25 388 SER A N 1
ATOM 3015 C CA . SER A 1 388 ? 9.654 -11.582 2.517 1.00 84.25 388 SER A CA 1
ATOM 3016 C C . SER A 1 388 ? 9.228 -11.536 3.992 1.00 84.25 388 SER A C 1
ATOM 3018 O O . SER A 1 388 ? 8.120 -11.962 4.327 1.00 84.25 388 SER A O 1
ATOM 3020 N N . SER A 1 389 ? 10.053 -10.943 4.868 1.00 79.50 389 SER A N 1
ATOM 3021 C CA . SER A 1 389 ? 9.721 -10.760 6.291 1.00 79.50 389 SER A CA 1
ATOM 3022 C C . SER A 1 389 ? 8.454 -9.920 6.465 1.00 79.50 389 SER A C 1
ATOM 3024 O O . SER A 1 389 ? 7.502 -10.337 7.129 1.00 79.50 389 SER A O 1
ATOM 3026 N N . THR A 1 390 ? 8.389 -8.764 5.799 1.00 73.12 390 THR A N 1
ATOM 3027 C CA . THR A 1 390 ? 7.227 -7.865 5.874 1.00 73.12 390 THR A CA 1
ATOM 3028 C C . THR A 1 390 ? 5.940 -8.539 5.389 1.00 73.12 390 THR A C 1
ATOM 3030 O O . THR A 1 390 ? 4.921 -8.461 6.079 1.00 73.12 390 THR A O 1
ATOM 3033 N N . SER A 1 391 ? 5.988 -9.302 4.291 1.00 81.50 391 SER A N 1
ATOM 3034 C CA . SER A 1 391 ? 4.849 -10.103 3.821 1.00 81.50 391 SER A CA 1
ATOM 3035 C C . SER A 1 391 ? 4.434 -11.191 4.827 1.00 81.50 391 SER A C 1
ATOM 3037 O O . SER A 1 391 ? 3.242 -11.393 5.079 1.00 81.50 391 SER A O 1
ATOM 3039 N N . ALA A 1 392 ? 5.389 -11.860 5.483 1.00 80.38 392 ALA A N 1
ATOM 3040 C CA . ALA A 1 392 ? 5.086 -12.850 6.517 1.00 80.38 392 ALA A CA 1
ATOM 3041 C C . ALA A 1 392 ? 4.411 -12.222 7.753 1.00 80.38 392 ALA A C 1
ATOM 3043 O O . ALA A 1 392 ? 3.486 -12.811 8.327 1.00 80.38 392 ALA A O 1
ATOM 3044 N N . HIS A 1 393 ? 4.835 -11.022 8.158 1.00 73.81 393 HIS A N 1
ATOM 3045 C CA . HIS A 1 393 ? 4.191 -10.262 9.229 1.00 73.81 393 HIS A CA 1
ATOM 3046 C C . HIS A 1 393 ? 2.762 -9.844 8.863 1.00 73.81 393 HIS A C 1
ATOM 3048 O O . HIS A 1 393 ? 1.855 -10.002 9.686 1.00 73.81 393 HIS A O 1
ATOM 3054 N N . GLU A 1 394 ? 2.532 -9.401 7.624 1.00 71.88 394 GLU A N 1
ATOM 3055 C CA . GLU A 1 394 ? 1.189 -9.106 7.111 1.00 71.88 394 GLU A CA 1
ATOM 3056 C C . GLU A 1 394 ? 0.280 -10.336 7.160 1.00 71.88 394 GLU A C 1
ATOM 3058 O O . GLU A 1 394 ? -0.823 -10.269 7.704 1.00 71.88 394 GLU A O 1
ATOM 3063 N N . ALA A 1 395 ? 0.761 -11.489 6.690 1.00 79.12 395 ALA A N 1
ATOM 3064 C CA . ALA A 1 395 ? -0.005 -12.732 6.718 1.00 79.12 395 ALA A CA 1
ATOM 3065 C C . ALA A 1 395 ? -0.401 -13.145 8.150 1.00 79.12 395 ALA A C 1
ATOM 3067 O O . ALA A 1 395 ? -1.525 -13.600 8.390 1.00 79.12 395 ALA A O 1
ATOM 3068 N N . ARG A 1 396 ? 0.493 -12.960 9.134 1.00 78.19 396 ARG A N 1
ATOM 3069 C CA . ARG A 1 396 ? 0.193 -13.227 10.554 1.00 78.19 396 ARG A CA 1
ATOM 3070 C C . ARG A 1 396 ? -0.848 -12.258 11.115 1.00 78.19 396 ARG A C 1
ATOM 3072 O O . ARG A 1 396 ? -1.745 -12.704 11.833 1.00 78.19 396 ARG A O 1
ATOM 3079 N N . ALA A 1 397 ? -0.747 -10.970 10.788 1.00 69.38 397 ALA A N 1
ATOM 3080 C CA . ALA A 1 397 ? -1.705 -9.955 11.221 1.00 69.38 397 ALA A CA 1
ATOM 3081 C C . ALA A 1 397 ? -3.106 -10.233 10.658 1.00 69.38 397 ALA A C 1
ATOM 3083 O O . ALA A 1 397 ? -4.074 -10.261 11.420 1.00 69.38 397 ALA A O 1
ATOM 3084 N N . VAL A 1 398 ? -3.201 -10.550 9.361 1.00 74.81 398 VAL A N 1
ATOM 3085 C CA . VAL A 1 398 ? -4.457 -10.952 8.710 1.00 74.81 398 VAL A CA 1
ATOM 3086 C C . VAL A 1 398 ? -5.055 -12.168 9.412 1.00 74.81 398 VAL A C 1
ATOM 3088 O O . VAL A 1 398 ? -6.212 -12.121 9.818 1.00 74.81 398 VAL A O 1
ATOM 3091 N N . LYS A 1 399 ? -4.256 -13.216 9.665 1.00 86.38 399 LYS A N 1
ATOM 3092 C CA . LYS A 1 399 ? -4.718 -14.436 10.348 1.00 86.38 399 LYS A CA 1
ATOM 3093 C C . LYS A 1 399 ? -5.266 -14.163 11.754 1.00 86.38 399 LYS A C 1
ATOM 3095 O O . LYS A 1 399 ? -6.243 -14.791 12.172 1.00 86.38 399 LYS A O 1
ATOM 3100 N N . LEU A 1 400 ? -4.632 -13.257 12.500 1.00 78.81 400 LEU A N 1
ATOM 3101 C CA . LEU A 1 400 ? -5.085 -12.856 13.833 1.00 78.81 400 LEU A CA 1
ATOM 3102 C C . LEU A 1 400 ? -6.411 -12.087 13.763 1.00 78.81 400 LEU A C 1
ATOM 3104 O O . LEU A 1 400 ? -7.298 -12.346 14.574 1.00 78.81 400 LEU A O 1
ATOM 3108 N N . LEU A 1 401 ? -6.550 -11.178 12.796 1.00 71.75 401 LEU A N 1
ATOM 3109 C CA . LEU A 1 401 ? -7.771 -10.403 12.591 1.00 71.75 401 LEU A CA 1
ATOM 3110 C C . LEU A 1 401 ? -8.944 -11.281 12.168 1.00 71.75 401 LEU A C 1
ATOM 3112 O O . LEU A 1 401 ? -9.995 -11.181 12.791 1.00 71.75 401 LEU A O 1
ATOM 3116 N N . THR A 1 402 ? -8.752 -12.209 11.226 1.00 80.38 402 THR A N 1
ATOM 3117 C CA . THR A 1 402 ? -9.791 -13.193 10.873 1.00 80.38 402 THR A CA 1
ATOM 3118 C C . THR A 1 402 ? -10.232 -14.001 12.090 1.00 80.38 402 THR A C 1
ATOM 3120 O O . THR A 1 402 ? -11.418 -14.074 12.371 1.00 80.38 402 THR A O 1
ATOM 3123 N N . ARG A 1 403 ? -9.297 -14.494 12.919 1.00 84.19 403 ARG A N 1
ATOM 3124 C CA . ARG A 1 403 ? -9.655 -15.223 14.151 1.00 84.19 403 ARG A CA 1
ATOM 3125 C C . ARG A 1 403 ? -10.414 -14.368 15.167 1.00 84.19 403 ARG A C 1
ATOM 3127 O O . ARG A 1 403 ? -11.172 -14.913 15.966 1.00 84.19 403 ARG A O 1
ATOM 3134 N N . LYS A 1 404 ? -10.155 -13.058 15.219 1.00 77.81 404 LYS A N 1
ATOM 3135 C CA . LYS A 1 404 ? -10.895 -12.136 16.091 1.00 77.81 404 LYS A CA 1
ATOM 3136 C C . LYS A 1 404 ? -12.293 -11.855 15.538 1.00 77.81 404 LYS A C 1
ATOM 3138 O O . LYS A 1 404 ? -13.222 -11.848 16.336 1.00 77.81 404 LYS A O 1
ATOM 3143 N N . ALA A 1 405 ? -12.431 -11.694 14.222 1.00 75.44 405 ALA A N 1
ATOM 3144 C CA . ALA A 1 405 ? -13.722 -11.566 13.549 1.00 75.44 405 ALA A CA 1
ATOM 3145 C C . ALA A 1 405 ? -14.586 -12.817 13.777 1.00 75.44 405 ALA A C 1
ATOM 3147 O O . ALA A 1 405 ? -15.676 -12.701 14.321 1.00 75.44 405 ALA A O 1
ATOM 3148 N N . ASP A 1 406 ? -14.034 -14.015 13.551 1.00 84.31 406 ASP A N 1
ATOM 3149 C CA . ASP A 1 406 ? -14.737 -15.285 13.792 1.00 84.31 406 ASP A CA 1
ATOM 3150 C C . ASP A 1 406 ? -15.220 -15.419 15.251 1.00 84.31 406 ASP A C 1
ATOM 3152 O O . ASP A 1 406 ? -16.307 -15.928 15.527 1.00 84.31 406 ASP A O 1
ATOM 3156 N N . LYS A 1 407 ? -14.412 -14.957 16.219 1.00 86.12 407 LYS A N 1
ATOM 3157 C CA . LYS A 1 407 ? -14.793 -14.945 17.642 1.00 86.12 407 LYS A CA 1
ATOM 3158 C C . LYS A 1 407 ? -15.890 -13.928 17.951 1.00 86.12 407 LYS A C 1
ATOM 3160 O O . LYS A 1 407 ? -16.712 -14.201 18.823 1.00 86.12 407 LYS A O 1
ATOM 3165 N N . ALA A 1 408 ? -15.884 -12.774 17.289 1.00 77.25 408 ALA A N 1
ATOM 3166 C CA . ALA A 1 408 ? -16.933 -11.772 17.434 1.00 77.25 408 ALA A CA 1
ATOM 3167 C C . ALA A 1 408 ? -18.259 -12.300 16.871 1.00 77.25 408 ALA A C 1
ATOM 3169 O O . ALA A 1 408 ? -19.264 -12.270 17.578 1.00 77.25 408 ALA A O 1
ATOM 3170 N N . ASP A 1 409 ? -18.232 -12.895 15.677 1.00 82.50 409 ASP A N 1
ATOM 3171 C CA . ASP A 1 409 ? -19.398 -13.525 15.047 1.00 82.50 409 ASP A CA 1
ATOM 3172 C C . ASP A 1 409 ? -19.966 -14.656 15.913 1.00 82.50 409 ASP A C 1
ATOM 3174 O O . ASP A 1 409 ? -21.178 -14.774 16.089 1.00 82.50 409 ASP A O 1
ATOM 3178 N N . TYR A 1 410 ? -19.096 -15.468 16.521 1.00 89.56 410 TYR A N 1
ATOM 3179 C CA . TYR A 1 410 ? -19.517 -16.489 17.480 1.00 89.56 410 TYR A CA 1
ATOM 3180 C C . TYR A 1 410 ? -20.194 -15.884 18.722 1.00 89.56 410 TYR A C 1
ATOM 3182 O O . TYR A 1 410 ? -21.200 -16.410 19.194 1.00 89.56 410 TYR A O 1
ATOM 3190 N N . GLY A 1 411 ? -19.680 -14.763 19.236 1.00 84.31 411 GLY A N 1
ATOM 3191 C CA . GLY A 1 411 ? -20.301 -14.032 20.343 1.00 84.31 411 GLY A CA 1
ATOM 3192 C C . GLY A 1 411 ? -21.687 -13.481 19.996 1.00 84.31 411 GLY A C 1
ATOM 3193 O O . GLY A 1 411 ? -22.593 -13.569 20.823 1.00 84.31 411 GLY A O 1
ATOM 3194 N N . ILE A 1 412 ? -21.871 -12.973 18.773 1.00 81.88 412 ILE A N 1
ATOM 3195 C CA . ILE A 1 412 ? -23.175 -12.508 18.272 1.00 81.88 412 ILE A CA 1
ATOM 3196 C C . ILE A 1 412 ? -24.174 -13.669 18.236 1.00 81.88 412 ILE A C 1
ATOM 3198 O O . ILE A 1 412 ? -25.268 -13.534 18.778 1.00 81.88 412 ILE A O 1
ATOM 3202 N N . ARG A 1 413 ? -23.776 -14.836 17.714 1.00 87.12 413 ARG A N 1
ATOM 3203 C CA . ARG A 1 413 ? -24.638 -16.034 17.693 1.00 87.12 413 ARG A CA 1
ATOM 3204 C C . ARG A 1 413 ? -25.083 -16.467 19.091 1.00 87.12 413 ARG A C 1
ATOM 3206 O O . ARG A 1 413 ? -26.248 -16.781 19.283 1.00 87.12 413 ARG A O 1
ATOM 3213 N N . ILE A 1 414 ? -24.193 -16.417 20.088 1.00 90.12 414 ILE A N 1
ATOM 3214 C CA . ILE A 1 414 ? -24.563 -16.725 21.483 1.00 90.12 414 ILE A CA 1
ATOM 3215 C C . ILE A 1 414 ? -25.642 -15.764 22.002 1.00 90.12 414 ILE A C 1
ATOM 3217 O O . ILE A 1 414 ? -26.533 -16.183 22.740 1.00 90.12 414 ILE A O 1
ATOM 3221 N N . LEU A 1 415 ? -25.562 -14.475 21.657 1.00 84.56 415 LEU A N 1
ATOM 3222 C CA . LEU A 1 415 ? -26.569 -13.492 22.061 1.00 84.56 415 LEU A CA 1
ATOM 3223 C C . LEU A 1 415 ? -27.912 -13.742 21.370 1.00 84.56 415 LEU A C 1
ATOM 3225 O O . LEU A 1 415 ? -28.946 -13.660 22.031 1.00 84.56 415 LEU A O 1
ATOM 3229 N N . GLU A 1 416 ? -27.899 -14.086 20.082 1.00 89.06 416 GLU A N 1
ATOM 3230 C CA . GLU A 1 416 ? -29.102 -14.464 19.331 1.00 89.06 416 GLU A CA 1
ATOM 3231 C C . GLU A 1 416 ? -29.765 -15.716 19.922 1.00 89.06 416 GLU A C 1
ATOM 3233 O O . GLU A 1 416 ? -30.980 -15.712 20.145 1.00 89.06 416 GLU A O 1
ATOM 3238 N N . ASP A 1 417 ? -28.970 -16.736 20.262 1.00 91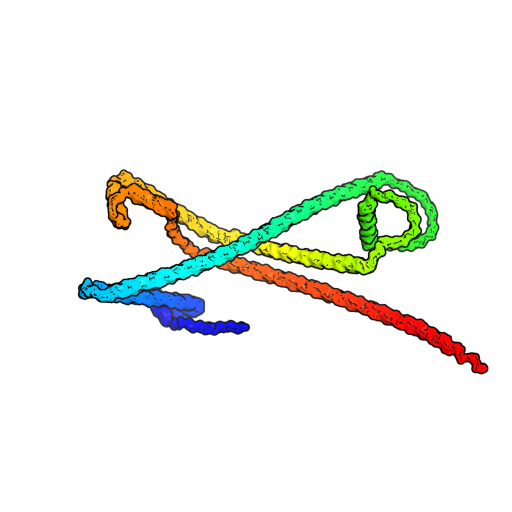.81 417 ASP A N 1
ATOM 3239 C CA . ASP A 1 417 ? -29.425 -17.970 20.912 1.00 91.81 417 ASP A CA 1
ATOM 3240 C C . ASP A 1 417 ? -30.016 -17.690 22.304 1.00 91.81 417 ASP A C 1
ATOM 3242 O O . ASP A 1 417 ? -31.083 -18.203 22.649 1.00 91.81 417 ASP A O 1
ATOM 3246 N N . LEU A 1 418 ? -29.368 -16.832 23.103 1.00 90.12 418 LEU A N 1
ATOM 3247 C CA . LEU A 1 418 ? -29.885 -16.390 24.404 1.00 90.12 418 LEU A CA 1
ATOM 3248 C C . LEU A 1 418 ? -31.205 -15.631 24.259 1.00 90.12 418 LEU A C 1
ATOM 3250 O O . LEU A 1 418 ? -32.142 -15.875 25.018 1.00 90.12 418 LEU A O 1
ATOM 3254 N N . GLN A 1 419 ? -31.295 -14.719 23.292 1.00 89.62 419 GLN A N 1
ATOM 3255 C CA . GLN A 1 419 ? -32.509 -13.952 23.036 1.00 89.62 419 GLN A CA 1
ATOM 3256 C C . GLN A 1 419 ? -33.653 -14.868 22.587 1.00 89.62 419 GLN A C 1
ATOM 3258 O O . GLN A 1 419 ? -34.773 -14.726 23.080 1.00 89.62 419 GLN A O 1
ATOM 3263 N N . HIS A 1 420 ? -33.375 -15.840 21.714 1.00 92.06 420 HIS A N 1
ATOM 3264 C CA . HIS A 1 420 ? -34.348 -16.858 21.314 1.00 92.06 420 HIS A CA 1
ATOM 3265 C C . HIS A 1 420 ? -34.797 -17.704 22.508 1.00 92.06 420 HIS A C 1
ATOM 3267 O O . HIS A 1 420 ? -36.001 -17.870 22.705 1.00 92.06 420 HIS A O 1
ATOM 3273 N N . GLY A 1 421 ? -33.862 -18.154 23.350 1.00 92.75 421 GLY A N 1
ATOM 3274 C CA . GLY A 1 421 ? -34.170 -18.902 24.571 1.00 92.75 421 GLY A CA 1
ATOM 3275 C C . GLY A 1 421 ? -35.070 -18.123 25.534 1.00 92.75 421 GLY A C 1
ATOM 3276 O O . GLY A 1 421 ? -36.075 -18.650 26.004 1.00 92.75 421 GLY A O 1
ATOM 3277 N N . ILE A 1 422 ? -34.781 -16.837 25.760 1.00 91.88 422 ILE A N 1
ATOM 3278 C CA . ILE A 1 422 ? -35.608 -15.967 26.612 1.00 91.88 422 ILE A CA 1
ATOM 3279 C C . ILE A 1 422 ? -37.013 -15.788 26.020 1.00 91.88 422 ILE A C 1
ATOM 3281 O O . ILE A 1 422 ? -37.999 -15.861 26.753 1.00 91.88 422 ILE A O 1
ATOM 3285 N N . ILE A 1 423 ? -37.133 -15.570 24.706 1.00 93.56 423 ILE A N 1
ATOM 3286 C CA . ILE A 1 423 ? -38.437 -15.435 24.037 1.00 93.56 423 ILE A CA 1
ATOM 3287 C C . ILE A 1 423 ? -39.246 -16.734 24.154 1.00 93.56 423 ILE A C 1
ATOM 3289 O O . ILE A 1 423 ? -40.452 -16.685 24.409 1.00 93.56 423 ILE A O 1
ATOM 3293 N N . GLU A 1 424 ? -38.609 -17.895 23.992 1.00 94.62 424 GLU A N 1
ATOM 3294 C CA . GLU A 1 424 ? -39.269 -19.186 24.196 1.00 94.62 424 GLU A CA 1
ATOM 3295 C C . GLU A 1 424 ? -39.741 -19.374 25.639 1.00 94.62 424 GLU A C 1
ATOM 3297 O O . GLU A 1 424 ? -40.882 -19.789 25.854 1.00 94.62 424 GLU A O 1
ATOM 3302 N N . ASP A 1 425 ? -38.910 -19.036 26.623 1.00 93.56 425 ASP A N 1
ATOM 3303 C CA . ASP A 1 425 ? -39.267 -19.149 28.036 1.00 93.56 425 ASP A CA 1
ATOM 3304 C C . ASP A 1 425 ? -40.430 -18.218 28.405 1.00 93.56 425 ASP A C 1
ATOM 3306 O O . ASP A 1 425 ? -41.369 -18.646 29.081 1.00 93.56 425 ASP A O 1
ATOM 3310 N N . VAL A 1 426 ? -40.446 -16.980 27.895 1.00 93.12 426 VAL A N 1
ATOM 3311 C CA . VAL A 1 426 ? -41.578 -16.052 28.068 1.00 93.12 426 VAL A CA 1
ATOM 3312 C C . VAL A 1 426 ? -42.855 -16.638 27.464 1.00 93.12 426 VAL A C 1
ATOM 3314 O O . VAL A 1 426 ? -43.882 -16.692 28.144 1.00 93.12 426 VAL A O 1
ATOM 3317 N N . ARG A 1 427 ? -42.795 -17.169 26.236 1.00 93.12 427 ARG A N 1
ATOM 3318 C CA . ARG A 1 427 ? -43.948 -17.827 25.594 1.00 93.12 427 ARG A CA 1
ATOM 3319 C C . ARG A 1 427 ? -44.440 -19.038 26.386 1.00 93.12 427 ARG A C 1
ATOM 3321 O O . ARG A 1 427 ? -45.647 -19.261 26.474 1.00 93.12 427 ARG A O 1
ATOM 3328 N N . ARG A 1 428 ? -43.538 -19.820 26.991 1.00 93.12 428 ARG A N 1
ATOM 3329 C CA . ARG A 1 428 ? -43.907 -20.951 27.862 1.00 93.12 428 ARG A CA 1
ATOM 3330 C C . ARG A 1 428 ? -44.615 -20.478 29.129 1.00 93.12 428 ARG A C 1
ATOM 3332 O O . ARG A 1 428 ? -45.620 -21.077 29.512 1.00 93.12 428 ARG A O 1
ATOM 3339 N N . VAL A 1 429 ? -44.140 -19.401 29.754 1.00 93.25 429 VAL A N 1
ATOM 3340 C CA . VAL A 1 429 ? -44.781 -18.802 30.936 1.00 93.25 429 VAL A CA 1
ATOM 3341 C C . VAL A 1 429 ? -46.163 -18.243 30.590 1.00 93.25 429 VAL A C 1
ATOM 3343 O O . VAL A 1 429 ? -47.114 -18.462 31.342 1.00 93.25 429 VAL A O 1
ATOM 3346 N N . GLU A 1 430 ? -46.314 -17.587 29.438 1.00 91.81 430 GLU A N 1
ATOM 3347 C CA . GLU A 1 430 ? -47.610 -17.111 28.942 1.00 91.81 430 GLU A CA 1
ATOM 3348 C C . GLU A 1 430 ? -48.574 -18.265 28.647 1.00 91.81 430 GLU A C 1
ATOM 3350 O O . GLU A 1 430 ? -49.733 -18.230 29.063 1.00 91.81 430 GLU A O 1
ATOM 3355 N N . ALA A 1 431 ? -48.112 -19.330 27.991 1.00 93.38 431 ALA A N 1
ATOM 3356 C CA . ALA A 1 431 ? -48.934 -20.512 27.744 1.00 93.38 431 ALA A CA 1
ATOM 3357 C C . ALA A 1 431 ? -49.379 -21.179 29.060 1.00 93.38 431 ALA A C 1
ATOM 3359 O O . ALA A 1 431 ? -50.549 -21.549 29.215 1.00 93.38 431 ALA A O 1
ATOM 3360 N N . ALA A 1 432 ? -48.474 -21.279 30.039 1.00 92.25 432 ALA A N 1
ATOM 3361 C CA . ALA A 1 432 ? -48.776 -21.810 31.362 1.00 92.25 432 ALA A CA 1
ATOM 3362 C C . ALA A 1 432 ? -49.793 -20.932 32.113 1.00 92.25 432 ALA A C 1
ATOM 3364 O O . ALA A 1 432 ? -50.748 -21.465 32.685 1.00 92.25 432 ALA A O 1
ATOM 3365 N N . SER A 1 433 ? -49.657 -19.603 32.064 1.00 91.38 433 SER A N 1
ATOM 3366 C CA . SER A 1 433 ? -50.604 -18.684 32.706 1.00 91.38 433 SER A CA 1
ATOM 3367 C C . SER A 1 433 ? -52.002 -18.789 32.089 1.00 91.38 433 SER A C 1
ATOM 3369 O O . SER A 1 433 ? -52.974 -18.950 32.827 1.00 91.38 433 SER A O 1
ATOM 3371 N N . HIS A 1 434 ? -52.106 -18.847 30.756 1.00 92.31 434 HIS A N 1
ATOM 3372 C CA . HIS A 1 434 ? -53.380 -19.015 30.046 1.00 92.31 434 HIS A CA 1
ATOM 3373 C C . HIS A 1 434 ? -54.044 -20.365 30.344 1.00 92.31 434 HIS A C 1
ATOM 3375 O O . HIS A 1 434 ? -55.272 -20.445 30.466 1.00 92.31 434 HIS A O 1
ATOM 3381 N N . SER A 1 435 ? -53.253 -21.435 30.487 1.00 90.81 435 SER A N 1
ATOM 3382 C CA . SER A 1 435 ? -53.773 -22.752 30.872 1.00 90.81 435 SER A CA 1
ATOM 3383 C C . SER A 1 435 ? -54.393 -22.733 32.276 1.00 90.81 435 SER A C 1
ATOM 3385 O O . SER A 1 435 ? -55.485 -23.273 32.468 1.00 90.81 435 SER A O 1
ATOM 3387 N N . LYS A 1 436 ? -53.765 -22.015 33.219 1.00 91.62 436 LYS A N 1
ATOM 3388 C CA . LYS A 1 436 ? -54.244 -21.853 34.597 1.00 91.62 436 LYS A CA 1
ATOM 3389 C C . LYS A 1 436 ? -55.513 -20.998 34.668 1.00 91.62 436 LYS A C 1
ATOM 3391 O O . LYS A 1 436 ? -56.466 -21.360 35.354 1.00 91.62 436 LYS A O 1
ATOM 3396 N N . SER A 1 437 ? -55.590 -19.921 33.883 1.00 88.88 437 SER A N 1
ATOM 3397 C CA . SER A 1 437 ? -56.814 -19.112 33.768 1.00 88.88 437 SER A CA 1
ATOM 3398 C C . SER A 1 437 ? -57.984 -19.926 33.205 1.00 88.88 437 SER A C 1
ATOM 3400 O O . SER A 1 437 ? -59.114 -19.817 33.685 1.00 88.88 437 SER A O 1
ATOM 3402 N N . ARG A 1 438 ? -57.727 -20.783 32.204 1.00 87.56 438 ARG A N 1
ATOM 3403 C CA . ARG A 1 438 ? -58.749 -21.671 31.625 1.00 87.56 438 ARG A CA 1
ATOM 3404 C C . ARG A 1 438 ? -59.206 -22.758 32.597 1.00 87.56 438 ARG A C 1
ATOM 3406 O O . ARG A 1 438 ? -60.401 -23.061 32.616 1.00 87.56 438 ARG A O 1
ATOM 3413 N N . SER A 1 439 ? -58.307 -23.338 33.398 1.00 86.88 439 SER A N 1
ATOM 3414 C CA . SER A 1 439 ? -58.694 -24.326 34.413 1.00 86.88 439 SER A CA 1
ATOM 3415 C C . SER A 1 439 ? -59.541 -23.697 35.521 1.00 86.88 439 SER A C 1
ATOM 3417 O O . SER A 1 439 ? -60.593 -24.241 35.850 1.00 86.88 439 SER A O 1
ATOM 3419 N N . GLU A 1 440 ? -59.164 -22.513 36.017 1.00 85.31 440 GLU A N 1
ATOM 3420 C CA . GLU A 1 440 ? -59.939 -21.786 37.036 1.00 85.31 440 GLU A CA 1
ATOM 3421 C C . GLU A 1 440 ? -61.326 -21.357 36.521 1.00 85.31 440 GLU A C 1
ATOM 3423 O O . GLU A 1 440 ? -62.322 -21.448 37.244 1.00 85.31 440 GLU A O 1
ATOM 3428 N N . ALA A 1 441 ? -61.430 -20.936 35.254 1.00 80.62 441 ALA A N 1
ATOM 3429 C CA . ALA A 1 441 ? -62.715 -20.611 34.634 1.00 80.62 441 ALA A CA 1
ATOM 3430 C C . ALA A 1 441 ? -63.631 -21.844 34.503 1.00 80.62 441 ALA A C 1
ATOM 3432 O O . ALA A 1 441 ? -64.837 -21.749 34.749 1.00 80.62 441 ALA A O 1
ATOM 3433 N N . ARG A 1 442 ? -63.074 -23.018 34.169 1.00 79.38 442 ARG A N 1
ATOM 3434 C CA . ARG A 1 442 ? -63.824 -24.287 34.129 1.00 79.38 442 ARG A CA 1
ATOM 3435 C C . ARG A 1 442 ? -64.316 -24.720 35.510 1.00 79.38 442 ARG A C 1
ATOM 3437 O O . ARG A 1 442 ? -65.452 -25.174 35.625 1.00 79.38 442 ARG A O 1
ATOM 3444 N N . GLU A 1 443 ? -63.506 -24.552 36.548 1.00 79.25 443 GLU A N 1
ATOM 3445 C CA . GLU A 1 443 ? -63.860 -24.947 37.917 1.00 79.25 443 GLU A CA 1
ATOM 3446 C C . GLU A 1 443 ? -64.976 -24.061 38.507 1.00 79.25 443 GLU A C 1
ATOM 3448 O O . GLU A 1 443 ? -65.947 -24.557 39.093 1.00 79.25 443 GLU A O 1
ATOM 3453 N N . LYS A 1 444 ? -64.926 -22.746 38.245 1.00 75.88 444 LYS A N 1
ATOM 3454 C CA . LYS A 1 444 ? -66.006 -21.807 38.604 1.00 75.88 444 LYS A CA 1
ATOM 3455 C C . LYS A 1 444 ? -67.287 -22.032 37.787 1.00 75.88 444 LYS A C 1
ATOM 3457 O O . LYS A 1 444 ? -68.387 -21.904 38.320 1.00 75.88 444 LYS A O 1
ATOM 3462 N N . GLY A 1 445 ? -67.174 -22.420 36.515 1.00 70.50 445 GLY A N 1
ATOM 3463 C CA . GLY A 1 445 ? -68.330 -22.792 35.687 1.00 70.50 445 GLY A CA 1
ATOM 3464 C C . GLY A 1 445 ? -69.004 -24.099 36.130 1.00 70.50 445 GLY A C 1
ATOM 3465 O O . GLY A 1 445 ? -70.233 -24.186 36.168 1.00 70.50 445 GLY A O 1
ATOM 3466 N N . GLY A 1 446 ? -68.216 -25.106 36.523 1.00 63.88 446 GLY A N 1
ATOM 3467 C CA . GLY A 1 446 ? -68.720 -26.411 36.966 1.00 63.88 446 GLY A CA 1
ATOM 3468 C C . GLY A 1 446 ? -69.481 -26.362 38.295 1.00 63.88 446 GLY A C 1
ATOM 3469 O O . GLY A 1 446 ? -70.496 -27.042 38.457 1.00 63.88 446 GLY A O 1
ATOM 3470 N N . THR A 1 447 ? -69.054 -25.512 39.230 1.00 60.66 447 THR A N 1
ATOM 3471 C CA . THR A 1 447 ? -69.753 -25.312 40.513 1.00 60.66 447 THR A CA 1
ATOM 3472 C C . THR A 1 447 ? -71.092 -24.584 40.340 1.00 60.66 447 THR A C 1
ATOM 3474 O O . THR A 1 447 ? -72.085 -24.980 40.956 1.00 60.66 447 THR A O 1
ATOM 3477 N N . ALA A 1 448 ? -71.180 -23.608 39.429 1.00 58.84 448 ALA A N 1
ATOM 3478 C CA . ALA A 1 448 ? -72.439 -22.931 39.104 1.00 58.84 448 ALA A CA 1
ATOM 3479 C C . ALA A 1 448 ? -73.455 -23.847 38.386 1.00 58.84 448 ALA A C 1
ATOM 3481 O O . ALA A 1 448 ? -74.657 -23.769 38.654 1.00 58.84 448 ALA A O 1
ATOM 3482 N N . ALA A 1 449 ? -72.994 -24.749 37.511 1.00 58.50 449 ALA A N 1
ATOM 3483 C CA . ALA A 1 449 ? -73.860 -25.729 36.848 1.00 58.50 449 ALA A CA 1
ATOM 3484 C C . ALA A 1 449 ? -74.371 -26.813 37.818 1.00 58.50 449 ALA A C 1
ATOM 3486 O O . ALA A 1 449 ? -75.541 -27.196 37.764 1.00 58.50 449 ALA A O 1
ATOM 3487 N N . ARG A 1 450 ? -73.538 -27.256 38.771 1.00 55.59 450 ARG A N 1
ATOM 3488 C CA . ARG A 1 450 ? -73.929 -28.249 39.787 1.00 55.59 450 ARG A CA 1
ATOM 3489 C C . ARG A 1 450 ? -74.945 -27.701 40.801 1.00 55.59 450 ARG A C 1
ATOM 3491 O O . ARG A 1 450 ? -75.810 -28.452 41.243 1.00 55.59 450 ARG A O 1
ATOM 3498 N N . ALA A 1 451 ? -74.913 -26.401 41.103 1.00 56.50 451 ALA A N 1
ATOM 3499 C CA . ALA A 1 451 ? -75.901 -25.755 41.975 1.00 56.50 451 ALA A CA 1
ATOM 3500 C C . ALA A 1 451 ? -77.297 -25.605 41.330 1.00 56.50 451 ALA A C 1
ATOM 3502 O O . ALA A 1 451 ? -78.302 -25.592 42.040 1.00 56.50 451 ALA A O 1
ATOM 3503 N N . LYS A 1 452 ? -77.399 -25.534 39.993 1.00 55.78 452 LYS A N 1
ATOM 3504 C CA . LYS A 1 452 ? -78.701 -25.451 39.301 1.00 55.78 452 LYS A CA 1
ATOM 3505 C C . LYS A 1 452 ? -79.425 -26.800 39.196 1.00 55.78 452 LYS A C 1
ATOM 3507 O O . LYS A 1 452 ? -80.651 -26.815 39.228 1.00 55.78 452 LYS A O 1
ATOM 3512 N N . ASN A 1 453 ? -78.703 -27.923 39.178 1.00 54.56 453 ASN A N 1
ATOM 3513 C CA . ASN A 1 453 ? -79.317 -29.257 39.112 1.00 54.56 453 ASN A CA 1
ATOM 3514 C C . ASN A 1 453 ? -79.777 -29.831 40.466 1.00 54.56 453 ASN A C 1
ATOM 3516 O O . ASN A 1 453 ? -80.492 -30.827 40.471 1.00 54.56 453 ASN A O 1
ATOM 3520 N N . SER A 1 454 ? -79.451 -29.217 41.613 1.00 52.72 454 SER A N 1
ATOM 3521 C CA . SER A 1 454 ? -79.928 -29.701 42.926 1.00 52.72 454 SER A CA 1
ATOM 3522 C C . SER A 1 454 ? -81.269 -29.096 43.379 1.00 52.72 454 SER A C 1
ATOM 3524 O O . SER A 1 454 ? -81.731 -29.400 44.477 1.00 52.72 454 SER A O 1
ATOM 3526 N N . ARG A 1 455 ? -81.917 -28.252 42.561 1.00 53.03 455 ARG A N 1
ATOM 3527 C CA . ARG A 1 455 ? -83.179 -27.567 42.915 1.00 53.03 455 ARG A CA 1
ATOM 3528 C C . ARG A 1 455 ? -84.441 -28.168 42.278 1.00 53.03 455 ARG A C 1
ATOM 3530 O O . ARG A 1 455 ? -85.503 -27.565 42.382 1.00 53.03 455 ARG A O 1
ATOM 3537 N N . HIS A 1 456 ? -84.350 -29.342 41.644 1.00 51.69 456 HIS A N 1
ATOM 3538 C CA . HIS A 1 456 ? -85.478 -29.966 40.928 1.00 51.69 456 HIS A CA 1
ATOM 3539 C C . HIS A 1 456 ? -85.898 -31.360 41.436 1.00 51.69 456 HIS A C 1
ATOM 3541 O O . HIS A 1 456 ? -86.608 -32.078 40.743 1.00 51.69 456 HIS A O 1
ATOM 3547 N N . GLY A 1 457 ? -85.498 -31.747 42.652 1.00 50.69 457 GLY A N 1
ATOM 3548 C CA . GLY A 1 457 ? -85.795 -33.065 43.235 1.00 50.69 457 GLY A CA 1
ATOM 3549 C C . GLY A 1 457 ? -86.669 -33.028 44.491 1.00 50.69 457 GLY A C 1
ATOM 3550 O O . GLY A 1 457 ? -86.342 -33.699 45.459 1.00 50.69 457 GLY A O 1
ATOM 3551 N N . GLY A 1 458 ? -87.731 -32.219 44.516 1.00 50.69 458 GLY A N 1
ATOM 3552 C CA . GLY A 1 458 ? -88.598 -32.068 45.692 1.00 50.69 458 GLY A CA 1
ATOM 3553 C C . GLY A 1 458 ? -90.066 -31.880 45.327 1.00 50.69 458 GLY A C 1
ATOM 3554 O O . GLY A 1 458 ? -90.621 -30.805 45.534 1.00 50.69 458 GLY A O 1
ATOM 3555 N N . ARG A 1 459 ? -90.685 -32.906 44.737 1.00 47.09 459 ARG A N 1
ATOM 3556 C CA . ARG A 1 459 ? -92.147 -33.046 44.682 1.00 47.09 459 ARG A CA 1
ATOM 3557 C C . ARG A 1 459 ? -92.513 -34.509 44.436 1.00 47.09 459 ARG A C 1
ATOM 3559 O O . ARG A 1 459 ? -92.558 -34.951 43.291 1.00 47.09 459 ARG A O 1
ATOM 3566 N N . LYS A 1 460 ? -92.740 -35.233 45.526 1.00 44.38 460 LYS A N 1
ATOM 3567 C CA . LYS A 1 460 ? -93.803 -36.224 45.709 1.00 44.38 460 LYS A CA 1
ATOM 3568 C C . LYS A 1 460 ? -93.972 -36.463 47.198 1.00 44.38 460 LYS A C 1
ATOM 3570 O O . LYS A 1 460 ? -92.925 -36.537 47.878 1.00 44.38 460 LYS A O 1
#

Foldseek 3Di:
DDPPPPPPPPVQDDLVRLVVLVVVVVDDDDDSVVSVVCLPDPSVVVSSVVSVVVVVVVVVVVVVVVVVVVVVVVVPPPVVPDPPDPCPVVVVVVVVVVVVVVVVVVVVVVVVVVVVVVVVVVVVVVVVVVVVVVVVVVVVVVVVVVVVVVVVVVVVVVVVVVVVVVVVVVVVVVPPPDPDDDDDDDDDDDDPPPPDPCPVVNVVVVVVVVVVVVVVCVVVPPDDDDDDDDDDPDPPPPVPPVVVVVVVVVVVVVVVVVVVVVVVVVVVVVVVVVLVVVLVVVLVVCCVPQVCVVVVVVVVVVVVVVVVVVVVVVVVVVVVVVVVVPDPPPLVNVVVVVCVVVVPPDPDHPVNVVVVVVVVCVVDPPPPPPVPPPDPPSSVVSVVVSVVVSVVSVVVSVVVVVVVVVVVVVVVVVVVVVVVVVVVVVVVVVVVVVVVVVVVVVVVVVVVVVVVVVPPPDDD

Secondary structure (DSSP, 8-state):
-----------PPPHHHHHHHHHTTT-----HHHHHHHHSSHHHHHHHHHHHHHHHHHHHHHHHHHHHHHHHHHHT-GGGTT---TTHHHHHHHHHHHHHHHHHHHHHHHHHHHHHHHHHHHHHHHHHHHHHHHHHHHHHHHHHHHHHHHHHHHHHHHHHHHHHHHHHHHHHHHHS--PPPPP----------------HHHHHHHHHHHHHHHHHHHHT-SS-------------S----HHHHHHHHHHHHHHHHHHHHHHHHHHHHHHHHHHHHHHHHHHHHHIIIIIHHHHHHHHHHHHHHHHHHHHHHHHHHHHHHHHTTTS---HHHHHHHHHHHHT--S---HHHHHHHHHHHHHHS--------PPPPHHHHHHHHHHHHHHHHHHHHHHHHHHHHHHHHHHHHHHHHHHHHHHHHHHHHHHHHHHHHHHHHHHHHHHHHHHHHHTTS----

Sequence (460 aa):
MKPSTSKENGLRYTTEEALQALQLLGAPEISLEDFERLHRGAMGKLLDSIISHMQGRQRVSAARAGIQKRRDQVAADPRAGNKFSKDEPLENLRRATSRLNAAQKSVEVYQDELNARQGALAKSQRELDQVTAELDSKQRSLYLLTSLHELESERTERLKRAKESYDELRARIARIPKRKPLPAEQPASSKAMIRTRKNHTALTLHNLHAYHVHLNSLLNGPGSAVTVQSTRYKSLLPATSNAQLLEDIAQLHEDVTTKQTHLQRLSDMSLSYLVACQKLSAVTSDFTTLAAPALSAPLRAQATDAMGRVEGLRESIVVFKSNDQNSGLNDDDLTRKVKALLKIHGRVGVEGILRELSLATQVRPPVAVFPALPLRADDSEVLAAHYSSTSAHEARAVKLLTRKADKADYGIRILEDLQHGIIEDVRRVEAASHSKSRSEAREKGGTAARAKNSRHGGRK

pLDDT: mean 76.69, std 16.23, range [37.97, 97.81]

Organism: Schizophyllum commune (strain H4-8 / FGSC 9210) (NCBI:txid578458)

Radius of gyration: 49.72 Å; chains: 1; bounding box: 151×72×144 Å